Protein AF-A0A963GTB2-F1 (afdb_monomer_lite)

Structure (mmCIF, N/CA/C/O backbone):
data_AF-A0A963GTB2-F1
#
_entry.id   AF-A0A963GTB2-F1
#
loop_
_atom_site.group_PDB
_atom_site.id
_atom_site.type_symbol
_atom_site.label_atom_id
_atom_site.label_alt_id
_atom_site.label_comp_id
_atom_site.label_asym_id
_atom_site.label_entity_id
_atom_site.label_seq_id
_atom_site.pdbx_PDB_ins_code
_atom_site.Cartn_x
_atom_site.Cartn_y
_atom_site.Cartn_z
_atom_site.occupancy
_atom_site.B_iso_or_equiv
_atom_site.auth_seq_id
_atom_site.auth_comp_id
_atom_site.auth_asym_id
_atom_site.auth_atom_id
_atom_site.pdbx_PDB_model_num
ATOM 1 N N . MET A 1 1 ? 3.771 2.242 -9.762 1.00 91.00 1 MET A N 1
ATOM 2 C CA . MET A 1 1 ? 3.695 2.078 -11.228 1.00 91.00 1 MET A CA 1
ATOM 3 C C . MET A 1 1 ? 5.014 2.547 -11.815 1.00 91.00 1 MET A C 1
ATOM 5 O O . MET A 1 1 ? 5.674 3.340 -11.158 1.00 91.00 1 MET A O 1
ATOM 9 N N . ASP A 1 2 ? 5.404 2.096 -13.002 1.00 93.50 2 ASP A N 1
ATOM 10 C CA . ASP A 1 2 ? 6.566 2.670 -13.691 1.00 93.50 2 ASP A CA 1
ATOM 11 C C . ASP A 1 2 ? 6.225 4.048 -14.294 1.00 93.50 2 ASP A C 1
ATOM 13 O O . ASP A 1 2 ? 5.095 4.264 -14.747 1.00 93.50 2 ASP A O 1
ATOM 17 N N . ALA A 1 3 ? 7.193 4.973 -14.293 1.00 93.25 3 ALA A N 1
ATOM 18 C CA . ALA A 1 3 ? 7.069 6.289 -14.933 1.00 93.25 3 ALA A CA 1
ATOM 19 C C . ALA A 1 3 ? 7.073 6.202 -16.474 1.00 93.25 3 ALA A C 1
ATOM 21 O O . ALA A 1 3 ? 6.403 6.988 -17.142 1.00 93.25 3 ALA A O 1
ATOM 22 N N . ASP A 1 4 ? 7.784 5.215 -17.027 1.00 95.69 4 ASP A N 1
ATOM 23 C CA . ASP A 1 4 ? 7.856 4.901 -18.455 1.00 95.69 4 ASP A CA 1
ATOM 24 C C . ASP A 1 4 ? 7.834 3.381 -18.667 1.00 95.69 4 ASP A C 1
ATOM 26 O O . ASP A 1 4 ? 8.477 2.637 -17.922 1.00 95.69 4 ASP A O 1
ATOM 30 N N . TYR A 1 5 ? 7.112 2.936 -19.698 1.00 97.62 5 TYR A N 1
ATOM 31 C CA . TYR A 1 5 ? 6.957 1.523 -20.062 1.00 97.62 5 TYR A CA 1
ATOM 32 C C . TYR A 1 5 ? 7.683 1.144 -21.363 1.00 97.62 5 TYR A C 1
ATOM 34 O O . TYR A 1 5 ? 7.552 0.017 -21.831 1.00 97.62 5 TYR A O 1
ATOM 42 N N . SER A 1 6 ? 8.449 2.052 -21.974 1.00 97.44 6 SER A N 1
ATOM 43 C CA . SER A 1 6 ? 8.992 1.839 -23.321 1.00 97.44 6 SER A CA 1
ATOM 44 C C . SER A 1 6 ? 10.206 0.912 -23.389 1.00 97.44 6 SER A C 1
ATOM 46 O O . SER A 1 6 ? 10.534 0.407 -24.463 1.00 97.44 6 SER A O 1
ATOM 48 N N . VAL A 1 7 ? 10.871 0.683 -22.253 1.00 98.31 7 VAL A N 1
ATOM 49 C CA . VAL A 1 7 ? 12.087 -0.141 -22.154 1.00 98.31 7 VAL A CA 1
ATOM 50 C C . VAL A 1 7 ? 11.821 -1.405 -21.340 1.00 98.31 7 VAL A C 1
ATOM 52 O O . VAL A 1 7 ? 11.965 -2.519 -21.846 1.00 98.31 7 VAL A O 1
ATOM 55 N N . PHE A 1 8 ? 11.400 -1.244 -20.085 1.00 98.00 8 PHE A N 1
ATOM 56 C CA . PHE A 1 8 ? 10.958 -2.344 -19.237 1.00 98.00 8 PHE A CA 1
ATOM 57 C C . PHE A 1 8 ? 9.882 -1.890 -18.248 1.00 98.00 8 PHE A C 1
ATOM 59 O O . PHE A 1 8 ? 9.710 -0.694 -18.022 1.00 98.00 8 PHE A O 1
ATOM 66 N N . SER A 1 9 ? 9.211 -2.858 -17.622 1.00 96.75 9 SER A N 1
ATOM 67 C CA . SER A 1 9 ? 8.299 -2.651 -16.500 1.00 96.75 9 SER A CA 1
ATOM 68 C C . SER A 1 9 ? 8.584 -3.611 -15.345 1.00 96.75 9 SER A C 1
ATOM 70 O O . SER A 1 9 ? 8.863 -4.797 -15.558 1.00 96.75 9 SER A O 1
ATOM 72 N N . ILE A 1 10 ? 8.479 -3.095 -14.118 1.00 94.81 10 ILE A N 1
ATOM 73 C CA . ILE A 1 10 ? 8.465 -3.891 -12.886 1.00 94.81 10 ILE A CA 1
ATOM 74 C C . ILE A 1 10 ? 7.023 -4.185 -12.468 1.00 94.81 10 ILE A C 1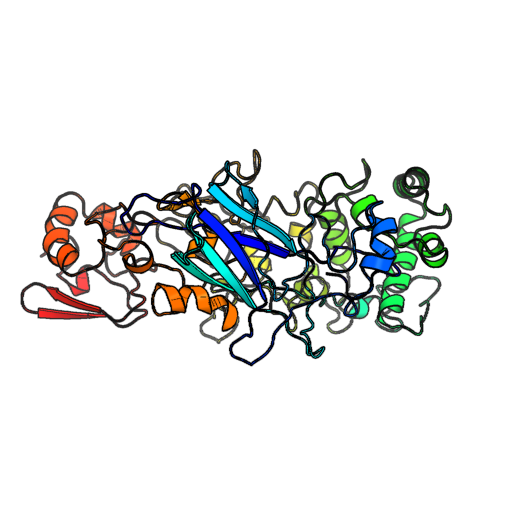
ATOM 76 O O . ILE A 1 10 ? 6.702 -5.328 -12.134 1.00 94.81 10 ILE A O 1
ATOM 80 N N . LEU A 1 11 ? 6.149 -3.174 -12.498 1.00 92.75 11 LEU A N 1
ATOM 81 C CA . LEU A 1 11 ? 4.742 -3.306 -12.124 1.00 92.75 11 LE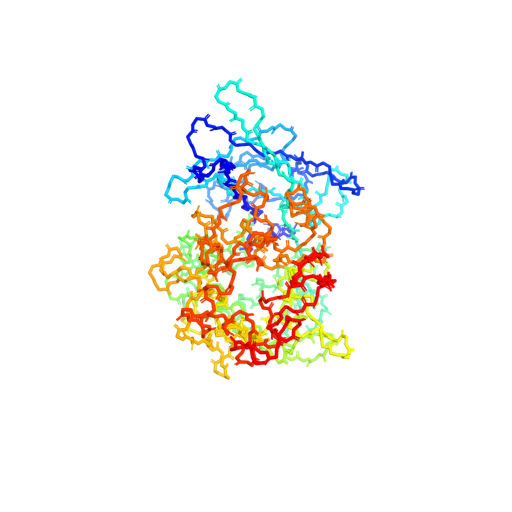U A CA 1
ATOM 82 C C . LEU A 1 11 ? 3.848 -2.391 -12.977 1.00 92.75 11 LEU A C 1
ATOM 84 O O . LEU A 1 11 ? 4.171 -1.214 -13.162 1.00 92.75 11 LEU A O 1
ATOM 88 N N . PRO A 1 12 ? 2.669 -2.876 -13.406 1.00 95.12 12 PRO A N 1
ATOM 89 C CA . PRO A 1 12 ? 1.691 -2.045 -14.097 1.00 95.12 12 PRO A CA 1
ATOM 90 C C . PRO A 1 12 ? 1.096 -0.977 -13.156 1.00 95.12 12 PRO A C 1
ATOM 92 O O . PRO A 1 12 ? 1.248 -1.058 -11.930 1.00 95.12 12 PRO A O 1
ATOM 95 N N . PRO A 1 13 ? 0.348 0.007 -13.685 1.00 95.50 13 PRO A N 1
ATOM 96 C CA . PRO A 1 13 ? -0.559 0.812 -12.876 1.00 95.50 13 PRO A CA 1
ATOM 97 C C . PRO A 1 13 ? -1.607 -0.108 -12.238 1.00 95.50 13 PRO A C 1
ATOM 99 O O . PRO A 1 13 ? -2.383 -0.754 -12.944 1.00 95.50 13 PRO A O 1
ATOM 102 N N . PHE A 1 14 ? -1.591 -0.219 -10.909 1.00 94.81 14 PHE A N 1
ATOM 103 C CA . PHE A 1 14 ? -2.416 -1.189 -10.194 1.00 94.81 14 PHE A CA 1
ATOM 104 C C . PHE A 1 14 ? -2.704 -0.713 -8.770 1.00 94.81 14 PHE A C 1
ATOM 106 O O . PHE A 1 14 ? -1.792 -0.586 -7.954 1.00 94.81 14 PHE A O 1
ATOM 113 N N . ASN A 1 15 ? -3.976 -0.469 -8.470 1.00 94.94 15 ASN A N 1
ATOM 114 C CA . ASN A 1 15 ? -4.459 -0.175 -7.127 1.00 94.94 15 ASN A CA 1
ATOM 115 C C . ASN A 1 15 ? -5.656 -1.062 -6.795 1.00 94.94 15 ASN A C 1
ATOM 117 O O . ASN A 1 15 ? -6.419 -1.415 -7.692 1.00 94.94 15 ASN A O 1
ATOM 121 N N . ASN A 1 16 ? -5.822 -1.406 -5.521 1.00 94.69 16 ASN A N 1
ATOM 122 C CA . ASN A 1 16 ? -6.914 -2.256 -5.066 1.00 94.69 16 ASN A CA 1
ATOM 123 C C . ASN A 1 16 ? -7.752 -1.503 -4.052 1.00 94.69 16 ASN A C 1
ATOM 125 O O . ASN A 1 16 ? -7.226 -0.954 -3.086 1.00 94.69 16 ASN A O 1
ATOM 129 N N . LEU A 1 17 ? -9.062 -1.546 -4.246 1.00 96.44 17 LEU A N 1
ATOM 130 C CA . LEU A 1 17 ? -10.030 -0.955 -3.346 1.00 96.44 17 LEU A CA 1
ATOM 131 C C . LEU A 1 17 ? -10.906 -2.048 -2.743 1.00 96.44 17 LEU A C 1
ATOM 133 O O . LEU A 1 17 ? -11.443 -2.891 -3.462 1.00 96.44 17 LEU A O 1
ATOM 137 N N . ARG A 1 18 ? -11.061 -2.020 -1.420 1.00 96.06 18 ARG A N 1
ATOM 138 C CA . ARG A 1 18 ? -11.861 -2.980 -0.654 1.00 96.06 18 ARG A CA 1
ATOM 139 C C . ARG A 1 18 ? -12.846 -2.230 0.223 1.00 96.06 18 ARG A C 1
ATOM 141 O O . ARG A 1 18 ? -12.489 -1.223 0.826 1.00 96.06 18 ARG A O 1
ATOM 148 N N . ALA A 1 19 ? -14.074 -2.725 0.301 1.00 97.31 19 ALA A N 1
ATOM 149 C CA . ALA A 1 19 ? -15.127 -2.109 1.092 1.00 97.31 19 ALA A CA 1
ATOM 150 C C . ALA A 1 19 ? -15.999 -3.160 1.783 1.00 97.31 19 ALA A C 1
ATOM 152 O O . ALA A 1 19 ? -16.366 -4.176 1.192 1.00 97.31 19 ALA A O 1
ATOM 153 N N . GLN A 1 20 ? -16.379 -2.883 3.027 1.00 97.06 20 GLN A N 1
ATOM 154 C CA . GLN A 1 20 ? -17.408 -3.623 3.753 1.00 97.06 20 GLN A CA 1
ATOM 155 C C . GLN A 1 20 ? -18.469 -2.638 4.240 1.00 97.06 20 GLN A C 1
ATOM 157 O O . GLN A 1 20 ? -18.145 -1.557 4.729 1.00 97.06 20 GLN A O 1
ATOM 162 N N . LEU A 1 21 ? -19.739 -3.016 4.103 1.00 96.94 21 LEU A N 1
ATOM 163 C CA . LEU A 1 21 ? -20.869 -2.285 4.667 1.00 96.94 21 LEU A CA 1
ATOM 164 C C . LEU A 1 21 ? -21.299 -2.975 5.962 1.00 96.94 21 LEU A C 1
ATOM 166 O O . LEU A 1 21 ? -21.422 -4.195 5.979 1.00 96.94 21 LEU A O 1
ATOM 170 N N . ILE A 1 22 ? -21.550 -2.216 7.027 1.00 95.69 22 ILE A N 1
ATOM 171 C CA . ILE A 1 22 ? -21.990 -2.752 8.322 1.00 95.69 22 ILE A CA 1
ATOM 172 C C . ILE A 1 22 ? -23.397 -2.261 8.647 1.00 95.69 22 ILE A C 1
ATOM 174 O O . ILE A 1 22 ? -23.680 -1.064 8.571 1.00 95.69 22 ILE A O 1
ATOM 178 N N . ASP A 1 23 ? -24.266 -3.177 9.078 1.00 95.25 23 ASP A N 1
ATOM 179 C CA . ASP A 1 23 ? -25.542 -2.819 9.688 1.00 95.25 23 ASP A CA 1
ATOM 180 C C . ASP A 1 23 ? -25.344 -2.433 11.157 1.00 95.25 23 ASP A C 1
ATOM 182 O O . ASP A 1 23 ? -25.074 -3.269 12.029 1.00 95.25 23 ASP A O 1
ATOM 186 N N . ARG A 1 24 ? -25.573 -1.150 11.446 1.00 94.94 24 ARG A N 1
ATOM 187 C CA . ARG A 1 24 ? -25.417 -0.587 12.789 1.00 94.94 24 ARG A CA 1
ATOM 188 C C . ARG A 1 24 ? -26.413 -1.120 13.818 1.00 94.94 24 ARG A C 1
ATOM 190 O O . ARG A 1 24 ? -26.219 -0.900 15.014 1.00 94.94 24 ARG A O 1
ATOM 197 N N . ASN A 1 25 ? -27.442 -1.851 13.400 1.00 93.56 25 ASN A N 1
ATOM 198 C CA . ASN A 1 25 ? -28.354 -2.554 14.302 1.00 93.56 25 ASN A CA 1
ATOM 199 C C . ASN A 1 25 ? -27.768 -3.855 14.873 1.00 93.56 25 ASN A C 1
ATOM 201 O O . ASN A 1 25 ? -28.410 -4.481 15.714 1.00 93.56 25 ASN A O 1
ATOM 205 N N . GLY A 1 26 ? -26.557 -4.248 14.460 1.00 86.12 26 GLY A N 1
ATOM 206 C CA . GLY A 1 26 ? -25.866 -5.429 14.982 1.00 86.12 26 GLY A CA 1
ATOM 207 C C . GLY A 1 26 ? -26.059 -6.696 14.148 1.00 86.12 26 GLY A C 1
ATOM 208 O O . GLY A 1 26 ? -25.773 -7.780 14.642 1.00 86.12 26 GLY A O 1
ATOM 209 N N . ASN A 1 27 ? -26.507 -6.572 12.894 1.00 88.50 27 ASN A N 1
ATOM 210 C CA . ASN A 1 27 ? -26.640 -7.710 11.975 1.00 88.50 27 ASN A CA 1
ATOM 211 C C . ASN A 1 27 ? -25.333 -8.048 11.227 1.00 88.50 27 ASN A C 1
ATOM 213 O O . ASN A 1 27 ? -25.314 -8.981 10.431 1.00 88.50 27 ASN A O 1
ATOM 217 N N . GLY A 1 28 ? -24.241 -7.323 11.500 1.00 92.06 28 GLY A N 1
ATOM 218 C CA . GLY A 1 28 ? -22.917 -7.587 10.933 1.00 92.06 28 GLY A CA 1
ATOM 219 C C . GLY A 1 28 ? -22.712 -6.985 9.541 1.00 92.06 28 GLY A C 1
ATOM 220 O O . GLY A 1 28 ? -23.290 -5.946 9.210 1.00 92.06 28 GLY A O 1
ATOM 221 N N . VAL A 1 29 ? -21.840 -7.621 8.754 1.00 94.88 29 VAL A N 1
ATOM 222 C CA . VAL A 1 29 ? -21.507 -7.211 7.382 1.00 94.88 29 VAL A CA 1
ATOM 223 C C . VAL A 1 29 ? -22.688 -7.460 6.440 1.00 94.88 29 VAL A C 1
ATOM 225 O O . VAL A 1 29 ? -23.276 -8.538 6.430 1.00 94.88 29 VAL A O 1
ATOM 228 N N . VAL A 1 30 ? -23.011 -6.462 5.618 1.00 95.31 30 VAL A N 1
ATOM 229 C CA . VAL A 1 30 ? -24.079 -6.496 4.614 1.00 95.31 30 VAL A CA 1
ATOM 230 C C . VAL A 1 30 ? -23.469 -6.669 3.224 1.00 95.31 30 VAL A C 1
ATOM 232 O O . VAL A 1 30 ? -22.769 -5.784 2.733 1.00 95.31 30 VAL A O 1
ATOM 235 N N . SER A 1 31 ? -23.771 -7.795 2.577 1.00 94.62 31 SER A N 1
ATOM 236 C CA . SER A 1 31 ? -23.342 -8.110 1.204 1.00 94.62 31 SER A CA 1
ATOM 237 C C . SER A 1 31 ? -24.496 -8.347 0.225 1.00 94.62 31 SER A C 1
ATOM 239 O O . SER A 1 31 ? -24.279 -8.316 -0.983 1.00 94.62 31 SER A O 1
ATOM 241 N N . ASP A 1 32 ? -25.717 -8.548 0.725 1.00 93.50 32 ASP A N 1
ATOM 242 C CA . ASP A 1 32 ? -26.894 -8.865 -0.086 1.00 93.50 32 ASP A CA 1
ATOM 243 C C . ASP A 1 32 ? -27.830 -7.664 -0.247 1.00 93.50 32 ASP A C 1
ATOM 245 O O . ASP A 1 32 ? -28.023 -6.868 0.672 1.00 93.50 32 ASP A O 1
ATOM 249 N N . GLY A 1 33 ? -28.464 -7.554 -1.419 1.00 94.69 33 GLY A N 1
ATOM 250 C CA . GLY A 1 33 ? -29.471 -6.519 -1.691 1.00 94.69 33 GLY A CA 1
ATOM 251 C C . GLY A 1 33 ? -28.920 -5.090 -1.766 1.00 94.69 33 GLY A C 1
ATOM 252 O O . GLY A 1 33 ? -29.706 -4.140 -1.769 1.00 94.69 33 GLY A O 1
ATOM 253 N N . VAL A 1 34 ? -27.595 -4.943 -1.839 1.00 97.62 34 VAL A N 1
ATOM 254 C CA . VAL A 1 34 ? -26.893 -3.662 -1.935 1.00 97.62 34 VAL A CA 1
ATOM 255 C C . VAL A 1 34 ? -25.966 -3.628 -3.145 1.00 97.62 34 VAL A C 1
ATOM 257 O O . VAL A 1 34 ? -25.505 -4.660 -3.629 1.00 97.62 34 VAL A O 1
ATOM 260 N N . THR A 1 35 ? -25.690 -2.428 -3.642 1.00 98.25 35 THR A N 1
ATOM 261 C CA . THR A 1 35 ? -24.667 -2.172 -4.664 1.00 98.25 35 THR A CA 1
ATOM 262 C C . THR A 1 35 ? -23.651 -1.194 -4.104 1.00 98.25 35 THR A C 1
ATOM 264 O O . THR A 1 35 ? -24.036 -0.141 -3.598 1.00 98.25 35 THR A O 1
ATOM 267 N N . VAL A 1 36 ? -22.365 -1.524 -4.205 1.00 98.62 36 VAL A N 1
ATOM 268 C CA . VAL A 1 36 ? -21.276 -0.626 -3.808 1.00 98.62 36 VAL A CA 1
ATOM 269 C C . VAL A 1 36 ? -20.576 -0.113 -5.055 1.00 98.62 36 VAL A C 1
ATOM 271 O O . VAL A 1 36 ? -20.240 -0.888 -5.949 1.00 98.62 36 VAL A O 1
ATOM 274 N N . THR A 1 37 ? -20.377 1.198 -5.120 1.00 98.69 37 THR A N 1
ATOM 275 C CA . THR A 1 37 ? -19.708 1.874 -6.231 1.00 98.69 37 THR A CA 1
ATOM 276 C C . THR A 1 37 ? -18.535 2.710 -5.747 1.00 98.69 37 THR A C 1
ATOM 278 O O . THR A 1 37 ? -18.551 3.164 -4.604 1.00 98.69 37 THR A O 1
ATOM 281 N N . PHE A 1 38 ? -17.581 2.995 -6.631 1.00 98.75 38 PHE A N 1
ATOM 282 C CA . PHE A 1 38 ? -16.557 4.017 -6.412 1.00 98.75 38 PHE A CA 1
ATOM 283 C C . PHE A 1 38 ? -16.491 5.022 -7.571 1.00 98.75 38 PHE A C 1
ATOM 285 O O . PHE A 1 38 ? -16.793 4.674 -8.712 1.00 98.75 38 PHE A O 1
ATOM 292 N N . GLU A 1 39 ? -16.099 6.259 -7.276 1.00 98.62 39 GLU A N 1
ATOM 293 C CA . GLU A 1 39 ? -15.898 7.348 -8.245 1.00 98.62 39 GLU A CA 1
ATOM 294 C C . GLU A 1 39 ? -14.801 8.309 -7.760 1.00 98.62 39 GLU A C 1
ATOM 296 O O . GLU A 1 39 ? -14.551 8.403 -6.553 1.00 98.62 39 GLU A O 1
ATOM 301 N N . ALA A 1 40 ? -14.145 9.035 -8.672 1.00 98.38 40 ALA A N 1
ATOM 302 C CA . ALA A 1 40 ? -13.214 10.097 -8.285 1.00 98.38 40 ALA A CA 1
ATOM 303 C C . ALA A 1 40 ? -13.905 11.164 -7.440 1.00 98.38 40 ALA A C 1
ATOM 305 O O . ALA A 1 40 ? -15.030 11.584 -7.716 1.00 98.38 40 ALA A O 1
ATOM 306 N N . MET A 1 41 ? -13.175 11.662 -6.448 1.00 97.75 41 MET A N 1
ATOM 307 C CA . MET A 1 41 ? -13.621 12.731 -5.576 1.00 97.75 41 MET A CA 1
ATOM 308 C C . MET A 1 41 ? -12.550 13.815 -5.485 1.00 97.75 41 MET A C 1
ATOM 310 O O . MET A 1 41 ? -11.356 13.528 -5.461 1.00 97.75 41 MET A O 1
ATOM 314 N N . THR A 1 42 ? -12.985 15.072 -5.412 1.00 97.88 42 THR A N 1
ATOM 315 C CA . THR A 1 42 ? -12.093 16.183 -5.079 1.00 97.88 42 THR A CA 1
ATOM 316 C C . THR A 1 42 ? -11.655 16.078 -3.622 1.00 97.88 42 THR A C 1
ATOM 318 O O . THR A 1 42 ? -12.495 15.986 -2.723 1.00 97.88 42 THR A O 1
ATOM 321 N N . ASP A 1 43 ? -10.349 16.095 -3.388 1.00 96.38 43 ASP A N 1
ATOM 322 C CA . ASP A 1 43 ? -9.784 16.100 -2.047 1.00 96.38 43 ASP A CA 1
ATOM 323 C C . ASP A 1 43 ? -9.920 17.481 -1.359 1.00 96.38 43 ASP A C 1
ATOM 325 O O . ASP A 1 43 ? -10.334 18.459 -1.992 1.00 96.38 43 ASP A O 1
ATOM 329 N N . PRO A 1 44 ? -9.634 17.596 -0.047 1.00 95.44 44 PRO A N 1
ATOM 330 C CA . PRO A 1 44 ? -9.729 18.862 0.682 1.00 95.44 44 PRO A CA 1
ATOM 331 C C . PRO A 1 44 ? -8.861 20.001 0.123 1.00 95.44 44 PRO A C 1
ATOM 333 O O . PRO A 1 44 ? -9.188 21.164 0.366 1.00 95.44 44 PRO A O 1
ATOM 336 N N . ASP A 1 45 ? -7.803 19.684 -0.629 1.00 94.94 45 ASP A N 1
ATOM 337 C CA . ASP A 1 45 ? -6.908 20.656 -1.264 1.00 94.94 45 ASP A CA 1
ATOM 338 C C . ASP A 1 45 ? -7.382 21.061 -2.674 1.00 94.94 45 ASP A C 1
ATOM 340 O O . ASP A 1 45 ? -6.820 21.966 -3.296 1.00 94.94 45 ASP A O 1
ATOM 344 N N . GLY A 1 46 ? -8.463 20.451 -3.170 1.00 96.38 46 GLY A N 1
ATOM 345 C CA . GLY A 1 46 ? -9.070 20.764 -4.460 1.00 96.38 46 GLY A CA 1
ATOM 346 C C . GLY A 1 46 ? -8.559 19.911 -5.624 1.00 96.38 46 GLY A C 1
ATOM 347 O O . GLY A 1 46 ? -8.949 20.171 -6.764 1.00 96.38 46 GLY A O 1
ATOM 348 N N . SER A 1 47 ? -7.720 18.903 -5.369 1.00 97.62 47 SER A N 1
ATOM 349 C CA . SER A 1 47 ? -7.198 18.000 -6.396 1.00 97.62 47 SER A CA 1
ATOM 350 C C . SER A 1 47 ? -8.194 16.876 -6.694 1.00 97.62 47 SER A C 1
ATOM 352 O O . SER A 1 47 ? -8.856 16.350 -5.802 1.00 97.62 47 SER A O 1
ATOM 354 N N . ILE A 1 48 ? -8.322 16.500 -7.966 1.00 98.19 48 ILE A N 1
ATOM 355 C CA . ILE A 1 48 ? -9.151 15.377 -8.425 1.00 98.19 48 ILE A CA 1
ATOM 356 C C . ILE A 1 48 ? -8.417 14.626 -9.530 1.00 98.19 48 ILE A C 1
ATOM 358 O O . ILE A 1 48 ? -7.791 15.234 -10.398 1.00 98.19 48 ILE A O 1
ATOM 362 N N . ASN A 1 49 ? -8.497 13.300 -9.501 1.00 97.69 49 ASN A N 1
ATOM 363 C CA . ASN A 1 49 ? -7.828 12.435 -10.461 1.00 97.69 49 ASN A CA 1
ATOM 364 C C . ASN A 1 49 ? -8.835 11.463 -11.069 1.00 97.69 49 ASN A C 1
ATOM 366 O O . ASN A 1 49 ? -9.077 10.393 -10.512 1.00 97.69 49 ASN A O 1
ATOM 370 N N . SER A 1 50 ? -9.455 11.881 -12.174 1.00 97.75 50 SER A N 1
ATOM 371 C CA . SER A 1 50 ? -10.584 11.179 -12.781 1.00 97.75 50 SER A CA 1
ATOM 372 C C . SER A 1 50 ? -10.260 10.365 -14.032 1.00 97.75 50 SER A C 1
ATOM 374 O O . SER A 1 50 ? -11.106 9.645 -14.561 1.00 97.75 50 SER A O 1
ATOM 376 N N . PHE A 1 51 ? -9.032 10.467 -14.533 1.00 97.19 51 PHE A N 1
ATOM 377 C CA . PHE A 1 51 ? -8.571 9.703 -15.686 1.00 97.19 51 PHE A CA 1
ATOM 378 C C . PHE A 1 51 ? -7.063 9.490 -15.633 1.00 97.19 51 PHE A C 1
ATOM 380 O O . PHE A 1 51 ? -6.329 10.268 -15.036 1.00 97.19 51 PHE A O 1
ATOM 387 N N . SER A 1 52 ? -6.585 8.467 -16.336 1.00 97.00 52 SER A N 1
ATOM 388 C CA . SER A 1 52 ? -5.146 8.176 -16.438 1.00 97.00 52 SER A CA 1
ATOM 389 C C . SER A 1 52 ? -4.626 8.160 -17.876 1.00 97.00 52 SER A C 1
ATOM 391 O O . SER A 1 52 ? -3.419 8.194 -18.108 1.00 97.00 52 SER A O 1
ATOM 393 N N . VAL A 1 53 ? -5.528 8.180 -18.862 1.00 96.69 53 VAL A N 1
ATOM 394 C CA . VAL A 1 53 ? -5.174 8.274 -20.285 1.00 96.69 53 VAL A CA 1
ATOM 395 C C . VAL A 1 53 ? -4.421 9.578 -20.552 1.00 96.69 53 VAL A C 1
ATOM 397 O O . VAL A 1 53 ? -4.860 10.648 -20.141 1.00 96.69 53 VAL A O 1
ATOM 400 N N . GLY A 1 54 ? -3.283 9.487 -21.242 1.00 95.44 54 GLY A N 1
ATOM 401 C CA . GLY A 1 54 ? -2.421 10.636 -21.537 1.00 95.44 54 GLY A CA 1
ATOM 402 C C . GLY A 1 54 ? -1.497 11.059 -20.389 1.00 95.44 54 GLY A C 1
ATOM 403 O O . GLY A 1 54 ? -0.664 11.934 -20.599 1.00 95.44 54 GLY A O 1
ATOM 404 N N . LYS A 1 55 ? -1.602 10.431 -19.207 1.00 96.88 55 LYS A N 1
ATOM 405 C CA . LYS A 1 55 ? -0.696 10.642 -18.061 1.00 96.88 55 LYS A CA 1
ATOM 406 C C . LYS A 1 55 ? 0.412 9.576 -17.975 1.00 96.88 55 LYS A C 1
ATOM 408 O O . LYS A 1 55 ? 1.299 9.675 -17.138 1.00 96.88 55 LYS A O 1
ATOM 413 N N . THR A 1 56 ? 0.346 8.542 -18.816 1.00 96.44 56 THR A N 1
ATOM 414 C CA . THR A 1 56 ? 1.306 7.430 -18.910 1.00 96.44 56 THR A CA 1
ATOM 415 C C . THR A 1 56 ? 1.226 6.777 -20.296 1.00 96.44 56 THR A C 1
ATOM 417 O O . THR A 1 56 ? 0.193 6.886 -20.961 1.00 96.44 56 THR A O 1
ATOM 420 N N . ASN A 1 57 ? 2.285 6.076 -20.715 1.00 96.88 57 ASN A N 1
ATOM 421 C CA . ASN A 1 57 ? 2.343 5.276 -21.945 1.00 96.88 57 ASN A CA 1
ATOM 422 C C . ASN A 1 57 ? 2.064 3.773 -21.728 1.00 96.88 57 ASN A C 1
ATOM 424 O O . ASN A 1 57 ? 2.268 2.977 -22.638 1.00 96.88 57 ASN A O 1
ATOM 428 N N . PHE A 1 58 ? 1.567 3.359 -20.555 1.00 97.56 58 PHE A N 1
ATOM 429 C CA . PHE A 1 58 ? 1.289 1.947 -20.243 1.00 97.56 58 PHE A CA 1
ATOM 430 C C . PHE A 1 58 ? 0.501 1.204 -21.338 1.00 97.56 58 PHE A C 1
ATOM 432 O O . PHE A 1 58 ? 0.882 0.106 -21.742 1.00 97.56 58 PHE A O 1
ATOM 439 N N . TRP A 1 59 ? -0.583 1.800 -21.848 1.00 97.69 59 TRP A N 1
ATOM 440 C CA . TRP A 1 59 ? -1.445 1.152 -22.848 1.00 97.69 59 TRP A CA 1
ATOM 441 C C . TRP A 1 59 ? -0.782 0.968 -24.217 1.00 97.69 59 TRP A C 1
ATOM 443 O O . TRP A 1 59 ? -1.252 0.135 -24.990 1.00 97.69 59 TRP A O 1
ATOM 453 N N . ASP A 1 60 ? 0.310 1.680 -24.504 1.00 97.25 60 ASP A N 1
ATOM 454 C CA . ASP A 1 60 ? 1.080 1.485 -25.735 1.00 97.25 60 ASP A CA 1
ATOM 455 C C . ASP A 1 60 ? 1.927 0.200 -25.671 1.00 97.25 60 ASP A C 1
ATOM 457 O O . ASP A 1 60 ? 2.187 -0.417 -26.703 1.00 97.25 60 ASP A O 1
ATOM 461 N N . TYR A 1 61 ? 2.305 -0.237 -24.461 1.00 97.50 61 TYR A N 1
ATOM 462 C CA . TYR A 1 61 ? 3.246 -1.343 -24.223 1.00 97.50 61 TYR A CA 1
ATOM 463 C C . TYR A 1 61 ? 2.634 -2.556 -23.510 1.00 97.50 61 TYR A C 1
ATOM 465 O O . TYR A 1 61 ? 3.246 -3.619 -23.456 1.00 97.50 61 TYR A O 1
ATOM 473 N N . VAL A 1 62 ? 1.407 -2.454 -22.992 1.00 97.12 62 VAL A N 1
ATOM 474 C CA . VAL A 1 62 ? 0.728 -3.531 -22.243 1.00 97.12 62 VAL A CA 1
ATOM 475 C C . VAL A 1 62 ? 0.695 -4.879 -22.985 1.00 97.12 62 VAL A C 1
ATOM 477 O O . VAL A 1 62 ? 0.782 -5.937 -22.355 1.00 97.12 62 VAL A O 1
ATOM 480 N N . ALA A 1 63 ? 0.631 -4.854 -24.320 1.00 96.88 63 ALA A N 1
ATOM 481 C CA . ALA A 1 63 ? 0.652 -6.055 -25.149 1.00 96.88 63 ALA A CA 1
ATOM 482 C C . ALA A 1 63 ? 1.991 -6.809 -25.075 1.00 96.88 63 ALA A C 1
ATOM 484 O O . ALA A 1 63 ? 1.982 -8.040 -25.076 1.00 96.88 63 ALA A O 1
ATOM 485 N N . ASP A 1 64 ? 3.116 -6.100 -24.943 1.00 95.56 64 ASP A N 1
ATOM 486 C CA . ASP A 1 64 ? 4.448 -6.708 -24.829 1.00 95.56 64 ASP A CA 1
ATOM 487 C C . ASP A 1 64 ? 4.618 -7.470 -23.511 1.00 95.56 64 ASP A C 1
ATOM 489 O O . ASP A 1 64 ? 5.302 -8.496 -23.464 1.00 95.56 64 ASP A O 1
ATOM 493 N N . PHE A 1 65 ? 3.975 -6.977 -22.450 1.00 95.12 65 PHE A N 1
ATOM 494 C CA . PHE A 1 65 ? 4.093 -7.510 -21.095 1.00 95.12 65 PHE A CA 1
ATOM 495 C C . PHE A 1 65 ? 3.109 -8.641 -20.807 1.00 95.12 65 PHE A C 1
ATOM 497 O O . PHE A 1 65 ? 3.475 -9.642 -20.195 1.00 95.12 65 PHE A O 1
ATOM 504 N N . PHE A 1 66 ? 1.854 -8.477 -21.228 1.00 95.00 66 PHE A N 1
ATOM 505 C CA . PHE A 1 66 ? 0.749 -9.330 -20.785 1.00 95.00 66 PHE A CA 1
ATOM 506 C C . PHE A 1 66 ? -0.000 -10.004 -21.940 1.00 95.00 66 PHE A C 1
ATOM 508 O O . PHE A 1 66 ? -0.926 -10.774 -21.696 1.00 95.00 66 PHE A O 1
ATOM 515 N N . GLY A 1 67 ? 0.365 -9.729 -23.199 1.00 94.50 67 GLY A N 1
ATOM 516 C CA . GLY A 1 67 ? -0.294 -10.315 -24.373 1.00 94.50 67 GLY A CA 1
ATOM 517 C C . GLY A 1 67 ? -1.759 -9.894 -24.544 1.00 94.50 67 GLY A C 1
ATOM 518 O O . GLY A 1 67 ? -2.504 -10.547 -25.275 1.00 94.50 67 GLY A O 1
ATOM 519 N N . VAL A 1 68 ? -2.179 -8.824 -23.865 1.00 95.75 68 VAL A N 1
ATOM 520 C CA . VAL A 1 68 ? -3.541 -8.277 -23.892 1.00 95.75 68 VAL A CA 1
ATOM 521 C C . VAL A 1 68 ? -3.535 -6.828 -24.366 1.00 95.75 68 VAL A C 1
ATOM 523 O O . VAL A 1 68 ? -2.507 -6.157 -24.355 1.00 95.75 68 VAL A O 1
ATOM 526 N N . THR A 1 69 ? -4.696 -6.331 -24.786 1.00 96.19 69 THR A N 1
ATOM 527 C CA . THR A 1 69 ? -4.857 -4.953 -25.275 1.00 96.19 69 THR A CA 1
ATOM 528 C C . THR A 1 69 ? -6.115 -4.329 -24.663 1.00 96.19 69 THR A C 1
ATOM 530 O O . THR A 1 69 ? -7.109 -4.140 -25.371 1.00 96.19 69 THR A O 1
ATOM 533 N N . PRO A 1 70 ? -6.132 -4.082 -23.337 1.00 96.12 70 PRO A N 1
ATOM 534 C CA . PRO A 1 70 ? -7.263 -3.425 -22.693 1.00 96.12 70 PRO A CA 1
ATOM 535 C C . PRO A 1 70 ? -7.500 -2.033 -23.305 1.00 96.12 70 PRO A C 1
ATOM 537 O O . PRO A 1 70 ? -6.542 -1.379 -23.736 1.00 96.12 70 PRO A O 1
ATOM 540 N N . PRO A 1 71 ? -8.755 -1.551 -23.351 1.00 96.38 71 PRO A N 1
ATOM 541 C CA . PRO A 1 71 ? -9.046 -0.179 -23.746 1.00 96.38 71 PRO A CA 1
ATOM 542 C C . PRO A 1 71 ? -8.249 0.837 -22.919 1.00 96.38 71 PRO A C 1
ATOM 544 O O . PRO A 1 71 ? -8.023 0.647 -21.725 1.00 96.38 71 PRO A O 1
ATOM 547 N N . ALA A 1 72 ? -7.884 1.967 -23.528 1.00 95.94 72 ALA A N 1
ATOM 548 C CA . ALA A 1 72 ? -7.227 3.049 -22.803 1.00 95.94 72 ALA A CA 1
ATOM 549 C C . ALA A 1 72 ? -8.069 3.488 -21.587 1.00 95.94 72 ALA A C 1
ATOM 551 O O . ALA A 1 72 ? -9.280 3.729 -21.691 1.00 95.94 72 ALA A O 1
ATOM 552 N N . GLY A 1 73 ? -7.411 3.585 -20.432 1.00 95.31 73 GLY A N 1
ATOM 553 C CA . GLY A 1 73 ? -8.030 3.895 -19.144 1.00 95.31 73 GLY A CA 1
ATOM 554 C C . GLY A 1 73 ? -8.505 2.674 -18.356 1.00 95.31 73 GLY A C 1
ATOM 555 O O . GLY A 1 73 ? -8.881 2.851 -17.203 1.00 95.31 73 GLY A O 1
ATOM 556 N N . GLU A 1 74 ? -8.472 1.469 -18.933 1.00 97.38 74 GLU A N 1
ATOM 557 C CA . GLU A 1 74 ? -8.822 0.206 -18.273 1.00 97.38 74 GLU A CA 1
ATOM 558 C C . GLU A 1 74 ? -7.566 -0.533 -17.791 1.00 97.38 74 GLU A C 1
ATOM 560 O O . GLU A 1 74 ? -6.554 -0.595 -18.496 1.00 97.38 74 GLU A O 1
ATOM 565 N N . GLY A 1 75 ? -7.615 -1.048 -16.564 1.00 96.12 75 GLY A N 1
ATOM 566 C CA . GLY A 1 75 ? -6.551 -1.829 -15.947 1.00 96.12 75 GLY A CA 1
ATOM 567 C C . GLY A 1 75 ? -6.666 -3.317 -16.267 1.00 96.12 75 GLY A C 1
ATOM 568 O O . GLY A 1 75 ? -7.641 -3.783 -16.853 1.00 96.12 75 GLY A O 1
ATOM 569 N N . LEU A 1 76 ? -5.671 -4.100 -15.846 1.00 95.06 76 LEU A N 1
ATOM 570 C CA . LEU A 1 76 ? -5.583 -5.531 -16.180 1.00 95.06 76 LEU A CA 1
ATOM 571 C C . LEU A 1 76 ? -6.709 -6.391 -15.579 1.00 95.06 76 LEU A C 1
ATOM 573 O O . LEU A 1 76 ? -6.957 -7.491 -16.064 1.00 95.06 76 LEU A O 1
ATOM 577 N N . ALA A 1 77 ? -7.388 -5.895 -14.543 1.00 95.38 77 ALA A N 1
ATOM 578 C CA . ALA A 1 77 ? -8.533 -6.548 -13.907 1.00 95.38 77 ALA A CA 1
ATOM 579 C C . ALA A 1 77 ? -9.895 -5.991 -14.381 1.00 95.38 77 ALA A C 1
ATOM 581 O O . ALA A 1 77 ? -10.931 -6.333 -13.815 1.00 95.38 77 ALA A O 1
ATOM 582 N N . GLY A 1 78 ? -9.911 -5.156 -15.429 1.00 95.62 78 GLY A N 1
ATOM 583 C CA . GLY A 1 78 ? -11.128 -4.674 -16.097 1.00 95.62 78 GLY A CA 1
ATOM 584 C C . GLY A 1 78 ? -11.769 -3.425 -15.483 1.00 95.62 78 GLY A C 1
ATOM 585 O O . GLY A 1 78 ? -12.688 -2.861 -16.074 1.00 95.62 78 GLY A O 1
ATOM 586 N N . PHE A 1 79 ? -11.285 -2.954 -14.331 1.00 97.75 79 PHE A N 1
ATOM 587 C CA . PHE A 1 79 ? -11.689 -1.659 -13.785 1.00 97.75 79 PHE A CA 1
ATOM 588 C C . PHE A 1 79 ? -11.017 -0.514 -14.534 1.00 97.75 79 PHE A C 1
ATOM 590 O O . PHE A 1 79 ? -9.857 -0.606 -14.941 1.00 97.75 79 PHE A O 1
ATOM 597 N N . ARG A 1 80 ? -11.740 0.592 -14.699 1.00 97.06 80 ARG A N 1
ATOM 598 C CA . ARG A 1 80 ? -11.186 1.824 -15.263 1.00 97.06 80 ARG A CA 1
ATOM 599 C C . ARG A 1 80 ? -10.542 2.651 -14.154 1.00 97.06 80 ARG A C 1
ATOM 601 O O . ARG A 1 80 ? -10.778 2.391 -12.973 1.00 97.06 80 ARG A O 1
ATOM 608 N N . SER A 1 81 ? -9.730 3.648 -14.521 1.00 94.38 81 SER A N 1
ATOM 609 C CA . SER A 1 81 ? -9.264 4.676 -13.569 1.00 94.38 81 SER A CA 1
ATOM 610 C C . SER A 1 81 ? -10.460 5.264 -12.807 1.00 94.38 81 SER A C 1
ATOM 612 O O . SER A 1 81 ? -11.601 5.052 -13.214 1.00 94.38 81 SER A O 1
ATOM 614 N N . ALA A 1 82 ? -10.242 5.948 -11.686 1.00 90.06 82 ALA A N 1
ATOM 615 C CA . ALA A 1 82 ? -11.336 6.436 -10.847 1.00 90.06 82 ALA A CA 1
ATOM 616 C C . ALA A 1 82 ? -12.166 7.504 -11.585 1.00 90.06 82 ALA A C 1
ATOM 618 O O . ALA A 1 82 ? -11.955 8.680 -11.398 1.00 90.06 82 ALA A O 1
ATOM 619 N N . GLU A 1 83 ? -13.085 7.130 -12.471 1.00 95.75 83 GLU A N 1
ATOM 620 C CA . GLU A 1 83 ? -13.875 8.066 -13.274 1.00 95.75 83 GLU A CA 1
ATOM 621 C C . GLU A 1 83 ? -14.858 8.865 -12.403 1.00 95.75 83 GLU A C 1
ATOM 623 O O . GLU A 1 83 ? -15.206 8.466 -11.294 1.00 95.75 83 GLU A O 1
ATOM 628 N N . THR A 1 84 ? -15.358 9.991 -12.918 1.00 96.25 84 THR A N 1
ATOM 629 C CA . THR A 1 84 ? -16.458 10.743 -12.276 1.00 96.25 84 THR A CA 1
ATOM 630 C C . THR A 1 84 ? -17.815 10.053 -12.409 1.00 96.25 84 THR A C 1
ATOM 632 O O . THR A 1 84 ? -18.798 10.504 -11.832 1.00 96.25 84 THR A O 1
ATOM 635 N N . THR A 1 85 ? -17.897 8.991 -13.214 1.00 96.88 85 THR A N 1
ATOM 636 C CA . THR A 1 85 ? -19.071 8.123 -13.278 1.00 96.88 85 THR A CA 1
ATOM 637 C C . THR A 1 85 ? -18.844 6.932 -12.345 1.00 96.88 85 THR A C 1
ATOM 639 O O . THR A 1 85 ? -17.835 6.244 -12.514 1.00 96.88 85 THR A O 1
ATOM 642 N N . PRO A 1 86 ? -19.765 6.648 -11.405 1.00 97.88 86 PRO A N 1
ATOM 643 C CA . PRO A 1 86 ? -19.623 5.527 -10.484 1.00 97.88 86 PRO A CA 1
ATOM 644 C C . PRO A 1 86 ? -19.420 4.182 -11.187 1.00 97.88 86 PRO A C 1
ATOM 646 O O . PRO A 1 86 ? -20.219 3.781 -12.036 1.00 97.88 86 PRO A O 1
ATOM 649 N N . GLN A 1 87 ? -18.384 3.456 -10.773 1.00 98.12 87 GLN A N 1
ATOM 650 C CA . GLN A 1 87 ? -18.115 2.078 -11.175 1.00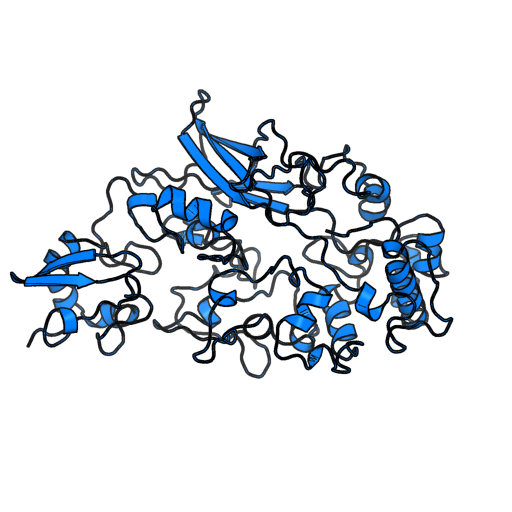 98.12 87 GLN A CA 1
ATOM 651 C C . GLN A 1 87 ? -18.574 1.119 -10.079 1.00 98.12 87 GLN A C 1
ATOM 653 O O . GLN A 1 87 ? -18.249 1.308 -8.908 1.00 98.12 87 GLN A O 1
ATOM 658 N N . VAL A 1 88 ? -19.328 0.082 -10.450 1.00 98.25 88 VAL A N 1
ATOM 659 C CA . VAL A 1 88 ? -19.807 -0.947 -9.515 1.00 98.25 88 VAL A CA 1
ATOM 660 C C . VAL A 1 88 ? -18.656 -1.874 -9.131 1.00 98.25 88 VAL A C 1
ATOM 662 O O . VAL A 1 88 ? -18.004 -2.439 -10.003 1.00 98.25 88 VAL A O 1
ATOM 665 N N . MET A 1 89 ? -18.428 -2.045 -7.830 1.00 98.50 89 MET A N 1
ATOM 666 C CA . MET A 1 89 ? -17.452 -2.988 -7.283 1.00 98.50 89 MET A CA 1
ATOM 667 C C . MET A 1 89 ? -17.990 -4.425 -7.341 1.00 98.50 89 MET A C 1
ATOM 669 O O . MET A 1 89 ? -19.192 -4.660 -7.207 1.00 98.50 89 MET A O 1
ATOM 673 N N . ASN A 1 90 ? -17.096 -5.402 -7.484 1.00 98.12 90 ASN A N 1
ATOM 674 C CA . ASN A 1 90 ? -17.456 -6.819 -7.485 1.00 98.12 90 ASN A CA 1
ATOM 675 C C . ASN A 1 90 ? -17.628 -7.332 -6.052 1.00 98.12 90 ASN A C 1
ATOM 677 O O . ASN A 1 90 ? -16.855 -6.964 -5.177 1.00 98.12 90 ASN A O 1
ATOM 681 N N . LEU A 1 91 ? -18.594 -8.216 -5.799 1.00 97.25 91 LEU A N 1
ATOM 682 C CA . LEU A 1 91 ? -18.706 -8.893 -4.504 1.00 97.25 91 LEU A CA 1
ATOM 683 C C . LEU A 1 91 ? -17.769 -10.108 -4.459 1.00 97.25 91 LEU A C 1
ATOM 685 O O . LEU A 1 91 ? -17.972 -11.074 -5.196 1.00 97.25 91 LEU A O 1
ATOM 689 N N . ASP A 1 92 ? -16.804 -10.098 -3.543 1.00 95.06 92 ASP A N 1
ATOM 690 C CA . ASP A 1 92 ? -16.122 -11.307 -3.087 1.00 95.06 92 ASP A CA 1
ATOM 691 C C . ASP A 1 92 ? -16.926 -11.909 -1.928 1.00 95.06 92 ASP A C 1
ATOM 693 O O . ASP A 1 92 ? -16.806 -11.512 -0.766 1.00 95.06 92 ASP A O 1
ATOM 697 N N . ALA A 1 93 ? -17.785 -12.873 -2.260 1.00 91.81 93 ALA A N 1
ATOM 698 C CA . ALA A 1 93 ? -18.662 -13.522 -1.291 1.00 91.81 93 ALA A CA 1
ATOM 699 C C . ALA A 1 93 ? -17.893 -14.350 -0.246 1.00 91.81 93 ALA A C 1
ATOM 701 O O . ALA A 1 93 ? -18.366 -14.488 0.879 1.00 91.81 93 ALA A O 1
ATOM 702 N N . ALA A 1 94 ? -16.716 -14.886 -0.589 1.00 87.56 94 ALA A N 1
ATOM 703 C CA . ALA A 1 94 ? -15.904 -15.658 0.351 1.00 87.56 94 ALA A CA 1
ATOM 704 C C . ALA A 1 94 ? -15.233 -14.735 1.377 1.00 87.56 94 ALA A C 1
ATOM 706 O O . ALA A 1 94 ? -15.194 -15.034 2.573 1.00 87.56 94 ALA A O 1
ATOM 707 N N . ALA A 1 95 ? -14.749 -13.578 0.921 1.00 85.62 95 ALA A N 1
ATOM 708 C CA . ALA A 1 95 ? -14.188 -12.559 1.794 1.00 85.62 95 ALA A CA 1
ATOM 709 C C . ALA A 1 95 ? -15.255 -11.679 2.469 1.00 85.62 95 ALA A C 1
ATOM 711 O O . ALA A 1 95 ? -14.925 -10.998 3.440 1.00 85.62 95 ALA A O 1
ATOM 712 N N . GLY A 1 96 ? -16.519 -11.716 2.038 1.00 90.56 96 GLY A N 1
ATOM 713 C CA . GLY A 1 96 ? -17.585 -10.871 2.583 1.00 90.56 96 GLY A CA 1
ATOM 714 C C . GLY A 1 96 ? -17.292 -9.384 2.374 1.00 90.56 96 GLY A C 1
ATOM 715 O O . GLY A 1 96 ? -17.453 -8.588 3.298 1.00 90.56 96 GLY A O 1
ATOM 716 N N . MET A 1 97 ? -16.773 -9.020 1.198 1.00 94.56 97 MET A N 1
ATOM 717 C CA . MET A 1 97 ? -16.373 -7.648 0.883 1.00 94.56 97 MET A CA 1
ATOM 718 C C . MET A 1 97 ? -16.569 -7.323 -0.597 1.00 94.56 97 MET A C 1
ATOM 720 O O . MET A 1 97 ? -16.557 -8.207 -1.452 1.00 94.56 97 MET A O 1
ATOM 724 N N . PHE A 1 98 ? -16.717 -6.040 -0.899 1.00 98.00 98 PHE A N 1
ATOM 725 C CA . PHE A 1 98 ? -16.735 -5.522 -2.260 1.00 98.00 98 PHE A CA 1
ATOM 726 C C . PHE A 1 98 ? -15.317 -5.133 -2.671 1.00 98.00 98 PHE A C 1
ATOM 728 O O . PHE A 1 98 ? -14.602 -4.498 -1.894 1.00 98.00 98 PHE A O 1
ATOM 735 N N . VAL A 1 99 ? -14.915 -5.504 -3.883 1.00 97.62 99 VAL A N 1
ATOM 736 C CA . VAL A 1 99 ? -13.558 -5.336 -4.404 1.00 97.62 99 VAL A CA 1
ATOM 737 C C . VAL A 1 99 ? -13.555 -4.651 -5.765 1.00 97.62 99 VAL A C 1
ATOM 739 O O . VAL A 1 99 ? -14.389 -4.929 -6.631 1.00 97.62 99 VAL A O 1
ATOM 742 N N . ALA A 1 100 ? -12.587 -3.763 -5.952 1.00 97.94 100 ALA A N 1
ATOM 743 C CA . ALA A 1 100 ? -12.177 -3.260 -7.252 1.00 97.94 100 ALA A CA 1
ATOM 744 C C . ALA A 1 100 ? -10.655 -3.356 -7.345 1.00 97.94 100 ALA A C 1
ATOM 746 O O . ALA A 1 100 ? -9.932 -2.511 -6.817 1.00 97.94 100 ALA A O 1
ATOM 747 N N . ASP A 1 101 ? -10.182 -4.437 -7.959 1.00 96.19 101 ASP A N 1
ATOM 748 C CA . ASP A 1 101 ? -8.758 -4.714 -8.108 1.00 96.19 101 ASP A CA 1
ATOM 749 C C . ASP A 1 101 ? -8.217 -4.121 -9.412 1.00 96.19 101 ASP A C 1
ATOM 751 O O . ASP A 1 101 ? -8.925 -4.019 -10.413 1.00 96.19 101 ASP A O 1
ATOM 755 N N . GLY A 1 102 ? -6.940 -3.750 -9.418 1.00 96.06 102 GLY A N 1
ATOM 756 C CA . GLY A 1 102 ? -6.239 -3.307 -10.621 1.00 96.06 102 GLY A CA 1
ATOM 757 C C . GLY A 1 102 ? -6.747 -2.006 -11.236 1.00 96.06 102 GLY A C 1
ATOM 758 O O . GLY A 1 102 ? -6.708 -1.860 -12.457 1.00 96.06 102 GLY A O 1
ATOM 759 N N . ILE A 1 103 ? -7.186 -1.057 -10.408 1.00 98.12 103 ILE A N 1
ATOM 760 C CA . ILE A 1 103 ? -7.536 0.302 -10.833 1.00 98.12 103 ILE A CA 1
ATOM 761 C C . ILE A 1 103 ? -6.258 0.998 -11.348 1.00 98.12 103 ILE A C 1
ATOM 763 O O . ILE A 1 103 ? -5.306 1.163 -10.576 1.00 98.12 103 ILE A O 1
ATOM 767 N N . PRO A 1 104 ? -6.198 1.427 -12.624 1.00 97.25 104 PRO A N 1
ATOM 768 C CA . PRO A 1 104 ? -4.998 2.005 -13.224 1.00 97.25 104 PRO A CA 1
ATOM 769 C C . PRO A 1 104 ? -4.895 3.507 -12.922 1.00 97.25 104 PRO A C 1
ATOM 771 O O . PRO A 1 104 ? -5.013 4.333 -13.824 1.00 97.25 104 PRO A O 1
ATOM 774 N N . ILE A 1 105 ? -4.723 3.872 -11.651 1.00 96.00 105 ILE A N 1
ATOM 775 C CA . ILE A 1 105 ? -4.548 5.268 -11.223 1.00 96.00 105 ILE A CA 1
ATOM 776 C C . ILE A 1 105 ? -3.096 5.735 -11.449 1.00 96.00 105 ILE A C 1
ATOM 778 O O . ILE A 1 105 ? -2.170 4.925 -11.460 1.00 96.00 105 ILE A O 1
ATOM 782 N N . THR A 1 106 ? -2.885 7.043 -11.615 1.00 96.38 106 THR A N 1
ATOM 783 C CA . THR A 1 106 ? -1.568 7.678 -11.846 1.00 96.38 106 THR A CA 1
ATOM 784 C C . THR A 1 106 ? -1.293 8.755 -10.798 1.00 96.38 106 THR A C 1
ATOM 786 O O . THR A 1 106 ? -2.256 9.373 -10.357 1.00 96.38 106 THR A O 1
ATOM 789 N N . PRO A 1 107 ? -0.038 9.090 -10.444 1.00 95.81 107 PRO A N 1
ATOM 790 C CA . PRO A 1 107 ? 0.264 10.094 -9.413 1.00 95.81 107 PRO A CA 1
ATOM 791 C C . PRO A 1 107 ? 0.127 11.544 -9.908 1.00 95.81 107 PRO A C 1
ATOM 793 O O . PRO A 1 107 ? 0.763 12.455 -9.384 1.00 95.81 107 PRO A O 1
ATOM 796 N N . TYR A 1 108 ? -0.684 11.757 -10.942 1.00 97.19 108 TYR A N 1
ATOM 797 C CA . TYR A 1 108 ? -0.947 13.045 -11.566 1.00 97.19 108 TYR A CA 1
ATOM 798 C C . TYR A 1 108 ? -2.450 13.265 -11.617 1.00 97.19 108 TYR A C 1
ATOM 800 O O . TYR A 1 108 ? -3.191 12.432 -12.149 1.00 97.19 108 TYR A O 1
ATOM 808 N N . ASP A 1 109 ? -2.892 14.389 -11.079 1.00 97.50 109 ASP A N 1
ATOM 809 C CA . ASP A 1 109 ? -4.286 14.793 -11.082 1.00 97.50 109 ASP A CA 1
ATOM 810 C C . ASP A 1 109 ? -4.733 15.286 -12.469 1.00 97.50 109 ASP A C 1
ATOM 812 O O . ASP A 1 109 ? -3.988 15.228 -13.452 1.00 97.50 109 ASP A O 1
ATOM 816 N N . ASP A 1 110 ? -5.984 15.714 -12.595 1.00 98.06 110 ASP A N 1
ATOM 817 C CA . ASP A 1 110 ? -6.569 16.116 -13.881 1.00 98.06 110 ASP A CA 1
ATOM 818 C C . ASP A 1 110 ? -5.962 17.397 -14.468 1.00 98.06 110 ASP A C 1
ATOM 820 O O . ASP A 1 110 ? -6.125 17.670 -15.659 1.00 98.06 110 ASP A O 1
ATOM 824 N N . THR A 1 111 ? -5.219 18.155 -13.661 1.00 97.69 111 THR A N 1
ATOM 825 C CA . THR A 1 111 ? -4.432 19.319 -14.086 1.00 97.69 111 THR A CA 1
ATOM 826 C C . THR A 1 111 ? -2.965 18.980 -14.362 1.00 97.69 111 THR A C 1
ATOM 828 O O . THR A 1 111 ? -2.192 19.870 -14.717 1.00 97.69 111 THR A O 1
ATOM 831 N N . LEU A 1 112 ? -2.596 17.698 -14.250 1.00 97.06 112 LEU A N 1
ATOM 832 C CA . LEU A 1 112 ? -1.226 17.177 -14.294 1.00 97.06 112 LEU A CA 1
ATOM 833 C C . LEU A 1 112 ? -0.357 17.618 -13.107 1.00 97.06 112 LEU A C 1
ATOM 835 O O . LEU A 1 112 ? 0.869 17.500 -13.163 1.00 97.06 112 LEU A O 1
ATOM 839 N N . ALA A 1 113 ? -0.967 18.094 -12.020 1.00 97.12 113 ALA A N 1
ATOM 840 C CA . ALA A 1 113 ? -0.256 18.325 -10.774 1.00 97.12 113 ALA A CA 1
ATOM 841 C C . ALA A 1 113 ? -0.000 16.986 -10.074 1.00 97.12 113 ALA A C 1
ATOM 843 O O . ALA A 1 113 ? -0.827 16.073 -10.117 1.00 97.12 113 ALA A O 1
ATOM 844 N N . LYS A 1 114 ? 1.166 16.855 -9.439 1.00 95.50 114 LYS A N 1
ATOM 845 C CA . LYS A 1 114 ? 1.523 15.638 -8.711 1.00 95.50 114 LYS A CA 1
ATOM 846 C C . LYS A 1 114 ? 0.607 15.478 -7.495 1.00 95.50 114 LYS A C 1
ATOM 848 O O . LYS A 1 114 ? 0.525 16.385 -6.672 1.00 95.50 114 LYS A O 1
ATOM 853 N N . ASN A 1 115 ? -0.046 14.328 -7.376 1.00 95.44 115 ASN A N 1
ATOM 854 C CA . ASN A 1 115 ? -0.819 13.942 -6.201 1.00 95.44 115 ASN A CA 1
ATOM 855 C C . ASN A 1 115 ? -0.713 12.426 -6.005 1.00 95.44 115 ASN A C 1
ATOM 857 O O . ASN A 1 115 ? -1.269 11.647 -6.781 1.00 95.44 115 ASN A O 1
ATOM 861 N N . PHE A 1 116 ? 0.005 12.013 -4.961 1.00 95.75 116 PHE A N 1
ATOM 862 C CA . PHE A 1 116 ? 0.211 10.603 -4.626 1.00 95.75 116 PHE A CA 1
ATOM 863 C C . PHE A 1 116 ? -0.966 9.975 -3.871 1.00 95.75 116 PHE A C 1
ATOM 865 O O . PHE A 1 116 ? -1.011 8.756 -3.703 1.00 95.75 116 PHE A O 1
ATOM 872 N N . TYR A 1 117 ? -1.924 10.791 -3.421 1.00 96.38 117 TYR A N 1
ATOM 873 C CA . TYR A 1 117 ? -3.032 10.374 -2.564 1.00 96.38 117 TYR A CA 1
ATOM 874 C C . TYR A 1 117 ? -4.395 10.790 -3.137 1.00 96.38 117 TYR A C 1
ATOM 876 O O . TYR A 1 117 ? -5.187 11.424 -2.427 1.00 96.38 117 TYR A O 1
ATOM 884 N N . PRO A 1 118 ? -4.692 10.449 -4.408 1.00 96.69 118 PRO A N 1
ATOM 885 C CA . PRO A 1 118 ? -5.969 10.790 -5.012 1.00 96.69 118 PRO A CA 1
ATOM 886 C C . PRO A 1 118 ? -7.115 10.161 -4.218 1.00 96.69 118 PRO A C 1
ATOM 888 O O . PRO A 1 118 ? -7.044 9.002 -3.794 1.00 96.69 118 PRO A O 1
ATOM 891 N N . LEU A 1 119 ? -8.171 10.947 -4.017 1.00 97.69 119 LEU A N 1
ATOM 892 C CA . LEU A 1 119 ? -9.325 10.565 -3.218 1.00 97.69 119 LEU A CA 1
ATOM 893 C C . LEU A 1 119 ? -10.430 9.979 -4.103 1.00 97.69 119 LEU A C 1
ATOM 895 O O . LEU A 1 119 ? -10.726 10.487 -5.187 1.00 97.69 119 LEU A O 1
ATOM 899 N N . VAL A 1 120 ? -11.081 8.928 -3.613 1.00 98.38 120 VAL A N 1
ATOM 900 C CA . VAL A 1 120 ? -12.302 8.375 -4.201 1.00 98.38 120 VAL A CA 1
ATOM 901 C C . VAL A 1 120 ? -13.429 8.359 -3.182 1.00 98.38 120 VAL A C 1
ATOM 903 O O . VAL A 1 120 ? -13.215 8.199 -1.976 1.00 98.38 120 VAL A O 1
ATOM 906 N N . ARG A 1 121 ? -14.650 8.509 -3.688 1.00 98.50 121 ARG A N 1
ATOM 907 C CA . ARG A 1 121 ? -15.876 8.286 -2.932 1.00 98.50 121 ARG A CA 1
ATOM 908 C C . ARG A 1 121 ? -16.321 6.850 -3.157 1.00 98.50 121 ARG A C 1
ATOM 910 O O . ARG A 1 121 ? -16.508 6.442 -4.297 1.00 98.50 121 ARG A O 1
ATOM 917 N N . VAL A 1 122 ? -16.530 6.110 -2.075 1.00 98.62 122 VAL A N 1
ATOM 918 C CA . VAL A 1 122 ? -17.155 4.783 -2.083 1.00 98.62 122 VAL A CA 1
ATOM 919 C C . VAL A 1 122 ? -18.560 4.922 -1.531 1.00 98.62 122 VAL A C 1
ATOM 921 O O . VAL A 1 122 ? -18.733 5.493 -0.460 1.00 98.62 122 VAL A O 1
ATOM 924 N N . ALA A 1 123 ? -19.566 4.422 -2.240 1.00 98.56 123 ALA A N 1
ATOM 925 C CA . ALA A 1 123 ? -20.966 4.607 -1.878 1.00 98.56 123 ALA A CA 1
ATOM 926 C C . ALA A 1 123 ? -21.750 3.300 -1.978 1.00 98.56 123 ALA A C 1
ATOM 928 O O . ALA A 1 123 ? -21.716 2.621 -3.003 1.00 98.56 123 ALA A O 1
ATOM 929 N N . ALA A 1 124 ? -22.489 2.972 -0.920 1.00 98.56 124 ALA A N 1
ATOM 930 C CA . ALA A 1 124 ? -23.379 1.822 -0.873 1.00 98.56 124 ALA A CA 1
ATOM 931 C C . ALA A 1 124 ? -24.833 2.258 -1.074 1.00 98.56 124 ALA A C 1
ATOM 933 O O . ALA A 1 124 ? -25.301 3.183 -0.411 1.00 98.56 124 ALA A O 1
ATOM 934 N N . HIS A 1 125 ? -25.557 1.561 -1.943 1.00 98.56 125 HIS A N 1
ATOM 935 C CA . HIS A 1 125 ? -26.957 1.828 -2.260 1.00 98.56 125 HIS A CA 1
ATOM 936 C C . HIS A 1 125 ? -27.824 0.589 -2.025 1.00 98.56 125 HIS A C 1
ATOM 938 O O . HIS A 1 125 ? -27.356 -0.533 -2.221 1.00 98.56 125 HIS A O 1
ATOM 944 N N . ASP A 1 126 ? -29.085 0.783 -1.633 1.00 97.38 126 ASP A N 1
ATOM 945 C CA . ASP A 1 126 ? -30.078 -0.295 -1.562 1.00 97.38 126 ASP A CA 1
ATOM 946 C C . ASP A 1 126 ? -30.562 -0.734 -2.960 1.00 97.38 126 ASP A C 1
ATOM 948 O O . ASP A 1 126 ? -30.250 -0.115 -3.980 1.00 97.38 126 ASP A O 1
ATOM 952 N N . GLY A 1 127 ? -31.380 -1.789 -3.022 1.00 95.00 127 GLY A N 1
ATOM 953 C CA . GLY A 1 127 ? -31.974 -2.275 -4.275 1.00 95.00 127 GLY A CA 1
ATOM 954 C C . GLY A 1 127 ? -32.914 -1.290 -4.995 1.00 95.00 127 GLY A C 1
ATOM 955 O O . GLY A 1 127 ? -33.296 -1.554 -6.133 1.00 95.00 127 GLY A O 1
ATOM 956 N N . ASN A 1 128 ? -33.285 -0.168 -4.366 1.00 96.25 128 ASN A N 1
ATOM 957 C CA . ASN A 1 128 ? -34.049 0.921 -4.985 1.00 96.25 128 ASN A CA 1
ATOM 958 C C . ASN A 1 128 ? -33.149 2.081 -5.453 1.00 96.25 128 ASN A C 1
ATOM 960 O O . ASN A 1 128 ? -33.658 3.044 -6.027 1.00 96.25 128 ASN A O 1
ATOM 964 N N . GLY A 1 129 ? -31.838 2.006 -5.209 1.00 95.94 129 GLY A N 1
ATOM 965 C CA . GLY A 1 129 ? -30.869 3.051 -5.530 1.00 95.94 129 GLY A CA 1
ATOM 966 C C . GLY A 1 129 ? -30.747 4.154 -4.475 1.00 95.94 129 GLY A C 1
ATOM 967 O O . GLY A 1 129 ? -30.138 5.183 -4.759 1.00 95.94 129 GLY A O 1
ATOM 968 N N . ASN A 1 130 ? -31.300 3.986 -3.269 1.00 97.94 130 ASN A N 1
ATOM 969 C CA . ASN A 1 130 ? -31.113 4.956 -2.188 1.00 97.94 130 ASN A CA 1
ATOM 970 C C . ASN A 1 130 ? -29.732 4.784 -1.552 1.00 97.94 130 ASN A C 1
ATOM 972 O O . ASN A 1 130 ? -29.338 3.663 -1.238 1.00 97.94 130 ASN A O 1
ATOM 976 N N . LEU A 1 131 ? -29.031 5.892 -1.304 1.00 98.38 131 LEU A N 1
ATOM 977 C CA . LEU A 1 131 ? -27.759 5.891 -0.580 1.00 98.38 131 LEU A CA 1
ATOM 978 C C . LEU A 1 131 ? -27.958 5.412 0.868 1.00 98.38 131 LEU A C 1
ATOM 980 O O . LEU A 1 131 ? -28.791 5.953 1.595 1.00 98.38 131 LEU A O 1
ATOM 984 N N . LEU A 1 132 ? -27.165 4.425 1.281 1.00 97.75 132 LEU A N 1
ATOM 985 C CA . LEU A 1 132 ? -27.141 3.873 2.638 1.00 97.75 132 LEU A CA 1
ATOM 986 C C . LEU A 1 132 ? -25.971 4.423 3.456 1.00 97.75 132 LEU A C 1
ATOM 988 O O . LEU A 1 132 ? -26.149 4.804 4.612 1.00 97.75 132 LEU A O 1
ATOM 992 N N . ALA A 1 133 ? -24.779 4.447 2.859 1.00 97.56 133 ALA A N 1
ATOM 993 C CA . ALA A 1 133 ? -23.546 4.916 3.479 1.00 97.56 133 ALA A CA 1
ATOM 994 C C . ALA A 1 133 ? -22.528 5.317 2.408 1.00 97.56 133 ALA A C 1
ATOM 996 O O . ALA A 1 133 ? -22.597 4.851 1.268 1.00 97.56 133 ALA A O 1
ATOM 997 N N . GLU A 1 134 ? -21.559 6.142 2.792 1.00 97.81 134 GLU A N 1
ATOM 998 C CA . GLU A 1 134 ? -20.420 6.495 1.953 1.00 97.81 134 GLU A CA 1
ATOM 999 C C . GLU A 1 134 ? -19.131 6.609 2.770 1.00 97.81 134 GLU A C 1
ATOM 1001 O O . GLU A 1 134 ? -19.167 6.783 3.988 1.00 97.81 134 GLU A O 1
ATOM 1006 N N . ALA A 1 135 ? -18.001 6.501 2.081 1.00 97.62 135 ALA A N 1
ATOM 1007 C CA . ALA A 1 135 ? -16.663 6.642 2.627 1.00 97.62 135 ALA A CA 1
ATOM 1008 C C . ALA A 1 135 ? -15.775 7.418 1.651 1.00 97.62 135 ALA A C 1
ATOM 1010 O O . ALA A 1 135 ? -15.925 7.309 0.432 1.00 97.62 135 ALA A O 1
ATOM 1011 N N . ARG A 1 136 ? -14.824 8.175 2.200 1.00 97.56 136 ARG A N 1
ATOM 1012 C CA . ARG A 1 136 ? -13.790 8.893 1.450 1.00 97.56 136 ARG A CA 1
ATOM 1013 C C . ARG A 1 136 ? -12.459 8.216 1.718 1.00 97.56 136 ARG A C 1
ATOM 1015 O O . ARG A 1 136 ? -12.036 8.143 2.870 1.00 97.56 136 ARG A O 1
ATOM 1022 N N . VAL A 1 137 ? -11.839 7.677 0.676 1.00 96.81 137 VAL A N 1
ATOM 1023 C CA . VAL A 1 137 ? -10.652 6.822 0.807 1.00 96.81 137 VAL A CA 1
ATOM 1024 C C . VAL A 1 137 ? -9.635 7.125 -0.281 1.00 96.81 137 VAL A C 1
ATOM 1026 O O . VAL A 1 137 ? -9.979 7.590 -1.366 1.00 96.81 137 VAL A O 1
ATOM 1029 N N . VAL A 1 138 ? -8.369 6.880 0.027 1.00 96.69 138 VAL A N 1
ATOM 1030 C CA . VAL A 1 138 ? -7.238 7.161 -0.860 1.00 96.69 138 VAL A CA 1
ATOM 1031 C C . VAL A 1 138 ? -6.964 5.960 -1.765 1.00 96.69 138 VAL A C 1
ATOM 1033 O O . VAL A 1 138 ? -6.983 4.823 -1.300 1.00 96.69 138 VAL A O 1
ATOM 1036 N N . LEU A 1 139 ? -6.648 6.210 -3.039 1.00 96.00 139 LEU A N 1
ATOM 1037 C CA . LEU A 1 139 ? -6.016 5.238 -3.942 1.00 96.00 139 LEU A CA 1
ATOM 1038 C C . LEU A 1 139 ? -4.530 5.595 -4.108 1.00 96.00 139 LEU A C 1
ATOM 1040 O O . LEU A 1 139 ? -4.167 6.265 -5.076 1.00 96.00 139 LEU A O 1
ATOM 1044 N N . PRO A 1 140 ? -3.652 5.199 -3.166 1.00 94.94 140 PRO A N 1
ATOM 1045 C CA . PRO A 1 140 ? -2.295 5.728 -3.108 1.00 94.94 140 PRO A CA 1
ATOM 1046 C C . PRO A 1 140 ? -1.468 5.227 -4.288 1.00 94.94 140 PRO A C 1
ATOM 1048 O O . PRO A 1 140 ? -1.440 4.032 -4.576 1.00 94.94 140 PRO A O 1
ATOM 1051 N N . VAL A 1 141 ? -0.762 6.120 -4.965 1.00 95.12 141 VAL A N 1
ATOM 1052 C CA . VAL A 1 141 ? -0.002 5.778 -6.166 1.00 95.12 141 VAL A CA 1
ATOM 1053 C C . VAL A 1 141 ? 1.269 6.588 -6.238 1.00 95.12 141 VAL A C 1
ATOM 1055 O O . VAL A 1 141 ? 1.298 7.747 -5.854 1.00 95.12 141 VAL A O 1
ATOM 1058 N N . SER A 1 142 ? 2.315 5.965 -6.765 1.00 94.69 142 SER A N 1
ATOM 1059 C CA . SER A 1 142 ? 3.584 6.617 -7.027 1.00 94.69 142 SER A CA 1
ATOM 1060 C C . SER A 1 142 ? 4.266 6.023 -8.248 1.00 94.69 142 SER A C 1
ATOM 1062 O O . SER A 1 142 ? 4.021 4.869 -8.629 1.00 94.69 142 SER A O 1
ATOM 1064 N N . ASP A 1 143 ? 5.135 6.835 -8.818 1.00 92.69 143 ASP A N 1
ATOM 1065 C CA . ASP A 1 143 ? 6.151 6.523 -9.816 1.00 92.69 143 ASP A CA 1
ATOM 1066 C C . ASP A 1 143 ? 7.568 6.834 -9.277 1.00 92.69 143 ASP A C 1
ATOM 1068 O O . ASP A 1 143 ? 8.530 6.861 -10.041 1.00 92.69 143 ASP A O 1
ATOM 1072 N N . GLU A 1 144 ? 7.706 7.038 -7.956 1.00 89.44 144 GLU A N 1
ATOM 1073 C CA . GLU A 1 144 ? 8.983 7.224 -7.259 1.00 89.44 144 GLU A CA 1
ATOM 1074 C C . GLU A 1 144 ? 9.755 5.909 -7.157 1.00 89.44 144 GLU A C 1
ATOM 1076 O O . GLU A 1 144 ? 9.731 5.214 -6.141 1.00 89.44 144 GLU A O 1
ATOM 1081 N N . MET A 1 145 ? 10.471 5.577 -8.220 1.00 89.94 145 MET A N 1
ATOM 1082 C CA . MET A 1 145 ? 11.534 4.587 -8.180 1.00 89.94 145 MET A CA 1
ATOM 1083 C C . MET A 1 145 ? 12.795 5.241 -8.732 1.00 89.94 145 MET A C 1
ATOM 1085 O O . MET A 1 145 ? 12.894 5.531 -9.923 1.00 89.94 145 MET A O 1
ATOM 1089 N N . THR A 1 146 ? 13.759 5.526 -7.862 1.00 90.06 146 THR A N 1
ATOM 1090 C CA . THR A 1 146 ? 14.913 6.374 -8.178 1.00 90.06 146 THR A CA 1
ATOM 1091 C C . THR A 1 146 ? 16.121 5.565 -8.634 1.00 90.06 146 THR A C 1
ATOM 1093 O O . THR A 1 146 ? 17.260 5.951 -8.380 1.00 90.06 146 THR A O 1
ATOM 1096 N N . CYS A 1 147 ? 15.899 4.491 -9.406 1.00 94.38 147 CYS A N 1
ATOM 1097 C CA . CYS A 1 147 ? 16.969 3.716 -10.049 1.00 94.38 147 CYS A CA 1
ATOM 1098 C C . CYS A 1 147 ? 17.938 4.606 -10.846 1.00 94.38 147 CYS A C 1
ATOM 1100 O O . CYS A 1 147 ? 19.121 4.291 -10.953 1.00 94.38 147 CYS A O 1
ATOM 1102 N N . ILE A 1 148 ? 17.450 5.738 -11.365 1.00 94.44 148 ILE A N 1
ATOM 1103 C CA . ILE A 1 148 ? 18.255 6.775 -12.020 1.00 94.44 148 ILE A CA 1
ATOM 1104 C C . ILE A 1 148 ? 19.424 7.280 -11.161 1.00 94.44 148 ILE A C 1
ATOM 1106 O O . ILE A 1 148 ? 20.463 7.633 -11.712 1.00 94.44 148 ILE A O 1
ATOM 1110 N N . GLY A 1 149 ? 19.293 7.266 -9.830 1.00 94.12 149 GLY A N 1
ATOM 1111 C CA . GLY A 1 149 ? 20.341 7.683 -8.900 1.00 94.12 149 GLY A CA 1
ATOM 1112 C C . GLY A 1 149 ? 21.629 6.872 -9.040 1.00 94.12 149 GLY A C 1
ATOM 1113 O O . GLY A 1 149 ? 22.703 7.438 -8.872 1.00 94.12 149 GLY A O 1
ATOM 1114 N N . CYS A 1 150 ? 21.527 5.594 -9.428 1.00 96.06 150 CYS A N 1
ATOM 1115 C CA . CYS A 1 150 ? 22.673 4.704 -9.638 1.00 96.06 150 CYS A CA 1
ATOM 1116 C C . CYS A 1 150 ? 22.857 4.301 -11.102 1.00 96.06 150 CYS A C 1
ATOM 1118 O O . CYS A 1 150 ? 23.988 4.172 -11.543 1.00 96.06 150 CYS A O 1
ATOM 1120 N N . HIS A 1 151 ? 21.790 4.135 -11.883 1.00 97.31 151 HIS A N 1
ATOM 1121 C CA . HIS A 1 151 ? 21.871 3.639 -13.264 1.00 97.31 151 HIS A CA 1
ATOM 1122 C C . HIS A 1 151 ? 21.791 4.735 -14.338 1.00 97.31 151 HIS A C 1
ATOM 1124 O O . HIS A 1 151 ? 21.918 4.437 -15.528 1.00 97.31 151 HIS A O 1
ATOM 1130 N N . GLY A 1 152 ? 21.556 5.994 -13.959 1.00 97.38 152 GLY A N 1
ATOM 1131 C CA . GLY A 1 152 ? 21.589 7.118 -14.894 1.00 97.38 152 GLY A CA 1
ATOM 1132 C C . GLY A 1 152 ? 23.004 7.384 -15.407 1.00 97.38 152 GLY A C 1
ATOM 1133 O O . GLY A 1 152 ? 23.980 7.256 -14.676 1.00 97.38 152 GLY A O 1
ATOM 1134 N N . SER A 1 153 ? 23.143 7.785 -16.665 1.00 97.31 153 SER A N 1
ATOM 1135 C CA . SER A 1 153 ? 24.451 8.065 -17.253 1.00 97.31 153 SER A CA 1
ATOM 1136 C C . SER A 1 153 ? 25.206 9.136 -16.453 1.00 97.31 153 SER A C 1
ATOM 1138 O O . SER A 1 153 ? 24.791 10.290 -16.377 1.00 97.31 153 SER A O 1
ATOM 1140 N N . GLY A 1 154 ? 26.345 8.752 -15.870 1.00 94.31 154 GLY A N 1
ATOM 1141 C CA . GLY A 1 154 ? 27.190 9.627 -15.047 1.00 94.31 154 GLY A CA 1
ATOM 1142 C C . GLY A 1 154 ? 26.934 9.577 -13.534 1.00 94.31 154 GLY A C 1
ATOM 1143 O O . GLY A 1 154 ? 27.553 10.356 -12.814 1.00 94.31 154 GLY A O 1
ATOM 1144 N N . SER A 1 155 ? 26.077 8.676 -13.051 1.00 92.31 155 SER A N 1
ATOM 1145 C CA . SER A 1 155 ? 25.739 8.477 -11.629 1.00 92.31 155 SER A CA 1
ATOM 1146 C C . SER A 1 155 ? 26.886 7.949 -10.753 1.00 92.31 155 SER A C 1
ATOM 1148 O O . SER A 1 155 ? 26.974 8.305 -9.584 1.00 92.31 155 SER A O 1
ATOM 1150 N N . GLY A 1 156 ? 27.768 7.105 -11.293 1.00 88.38 156 GLY A N 1
ATOM 1151 C CA . GLY A 1 156 ? 28.862 6.464 -10.557 1.00 88.38 156 GLY A CA 1
ATOM 1152 C C . GLY A 1 156 ? 29.359 5.202 -11.262 1.00 88.38 156 GLY A C 1
ATOM 1153 O O . GLY A 1 156 ? 28.664 4.649 -12.103 1.00 88.38 156 GLY A O 1
ATOM 1154 N N . ASP A 1 157 ? 30.573 4.741 -10.966 1.00 89.56 157 ASP A N 1
ATOM 1155 C CA . ASP A 1 157 ? 31.147 3.602 -11.701 1.00 89.56 157 ASP A CA 1
ATOM 1156 C C . ASP A 1 157 ? 30.587 2.231 -11.263 1.00 89.56 157 ASP A C 1
ATOM 1158 O O . ASP A 1 157 ? 30.698 1.281 -12.028 1.00 89.56 157 ASP A O 1
ATOM 1162 N N . ASP A 1 158 ? 29.959 2.124 -10.084 1.00 90.00 158 ASP A N 1
ATOM 1163 C CA . ASP A 1 158 ? 29.498 0.842 -9.513 1.00 90.00 158 ASP A CA 1
ATOM 1164 C C . ASP A 1 158 ? 28.396 0.168 -10.351 1.00 90.00 158 ASP A C 1
ATOM 1166 O O . ASP A 1 158 ? 28.423 -1.037 -10.570 1.00 90.00 158 ASP A O 1
ATOM 1170 N N . ALA A 1 159 ? 27.464 0.955 -10.900 1.00 93.69 159 ALA A N 1
ATOM 1171 C CA . ALA A 1 159 ? 26.371 0.449 -11.736 1.00 93.69 159 ALA A CA 1
ATOM 1172 C C . ALA A 1 159 ? 26.591 0.697 -13.240 1.00 93.69 159 ALA A C 1
ATOM 1174 O O . ALA A 1 159 ? 25.649 0.642 -14.040 1.00 93.69 159 ALA A O 1
ATOM 1175 N N . ARG A 1 160 ? 27.824 1.034 -13.635 1.00 95.81 160 ARG A N 1
ATOM 1176 C CA . ARG A 1 160 ? 28.171 1.371 -15.014 1.00 95.81 160 ARG A CA 1
ATOM 1177 C C . ARG A 1 160 ? 28.536 0.105 -15.799 1.00 95.81 160 ARG A C 1
ATOM 1179 O O . ARG A 1 160 ? 29.492 -0.565 -15.424 1.00 95.81 160 ARG A O 1
ATOM 1186 N N . PRO A 1 161 ? 27.891 -0.173 -16.949 1.00 96.44 161 PRO A N 1
ATOM 1187 C CA . PRO A 1 161 ? 28.337 -1.244 -17.841 1.00 96.44 161 PRO A CA 1
ATOM 1188 C C . PRO A 1 161 ? 29.787 -1.045 -18.316 1.00 96.44 161 PRO A C 1
ATOM 1190 O O . PRO A 1 161 ? 30.213 0.087 -18.571 1.00 96.44 161 PRO A O 1
ATOM 1193 N N . ASP A 1 162 ? 30.520 -2.133 -18.562 1.00 96.88 162 ASP A N 1
ATOM 1194 C CA . ASP A 1 162 ? 31.913 -2.129 -19.045 1.00 96.88 162 ASP A CA 1
ATOM 1195 C C . ASP A 1 162 ? 32.049 -1.396 -20.388 1.00 96.88 162 ASP A C 1
ATOM 1197 O O . ASP A 1 162 ? 33.057 -0.741 -20.666 1.00 96.88 162 ASP A O 1
ATOM 1201 N N . SER A 1 163 ? 31.005 -1.463 -21.224 1.00 95.38 163 SER A N 1
ATOM 1202 C CA . SER A 1 163 ? 30.913 -0.728 -22.493 1.00 95.38 163 SER A CA 1
ATOM 1203 C C . SER A 1 163 ? 30.800 0.790 -22.317 1.00 95.38 163 SER A C 1
ATOM 1205 O O . SER A 1 163 ? 30.922 1.538 -23.287 1.00 95.38 163 SER A O 1
ATOM 1207 N N . GLY A 1 164 ? 30.552 1.252 -21.094 1.00 97.00 164 GLY A N 1
ATOM 1208 C CA . GLY A 1 164 ? 30.169 2.613 -20.771 1.00 97.00 164 GLY A CA 1
ATOM 1209 C C . GLY A 1 164 ? 28.660 2.844 -20.786 1.00 97.00 164 GLY A C 1
ATOM 1210 O O . GLY A 1 164 ? 27.874 1.982 -21.179 1.00 97.00 164 GLY A O 1
ATOM 1211 N N . TRP A 1 165 ? 28.287 4.047 -20.349 1.00 97.88 165 TRP A N 1
ATOM 1212 C CA . TRP A 1 165 ? 26.916 4.546 -20.341 1.00 97.88 165 TRP A CA 1
ATOM 1213 C C . TRP A 1 165 ? 26.345 4.719 -21.750 1.00 97.88 165 TRP A C 1
ATOM 1215 O O . TRP A 1 165 ? 27.049 5.178 -22.654 1.00 97.88 165 TRP A O 1
ATOM 1225 N N . LEU A 1 166 ? 25.060 4.410 -21.926 1.00 97.62 166 LEU A N 1
ATOM 1226 C CA . LEU A 1 166 ? 24.379 4.540 -23.215 1.00 97.62 166 LEU A CA 1
ATOM 1227 C C . LEU A 1 166 ? 24.033 5.993 -23.573 1.00 97.62 166 LEU A C 1
ATOM 1229 O O . LEU A 1 166 ? 24.050 6.321 -24.759 1.00 97.62 166 LEU A O 1
ATOM 1233 N N . ASN A 1 167 ? 23.807 6.863 -22.580 1.00 97.38 167 ASN A N 1
ATOM 1234 C CA . ASN A 1 167 ? 23.478 8.283 -22.750 1.00 97.38 167 ASN A CA 1
ATOM 1235 C C . ASN A 1 167 ? 22.243 8.515 -23.645 1.00 97.38 167 ASN A C 1
ATOM 1237 O O . ASN A 1 167 ? 22.308 9.255 -24.633 1.00 97.38 167 ASN A O 1
ATOM 1241 N N . ASP A 1 168 ? 21.122 7.868 -23.324 1.00 97.94 168 ASP A N 1
ATOM 1242 C CA . ASP A 1 168 ? 19.840 8.164 -23.969 1.00 97.94 168 ASP A CA 1
ATOM 1243 C C . ASP A 1 168 ? 19.427 9.621 -23.658 1.00 97.94 168 ASP A C 1
ATOM 1245 O O . ASP A 1 168 ? 19.587 10.079 -22.524 1.00 97.94 168 ASP A O 1
ATOM 1249 N N . PRO A 1 169 ? 18.936 10.394 -24.644 1.00 97.12 169 PRO A N 1
ATOM 1250 C CA . PRO A 1 169 ? 18.501 11.771 -24.408 1.00 97.12 169 PRO A CA 1
ATOM 1251 C C . PRO A 1 169 ? 17.272 11.881 -23.498 1.00 97.12 169 PRO A C 1
ATOM 1253 O O . PRO A 1 169 ? 17.038 12.960 -22.952 1.00 97.12 169 PRO A O 1
ATOM 1256 N N . ASP A 1 170 ? 16.478 10.817 -23.368 1.00 97.12 170 ASP A N 1
ATOM 1257 C CA . ASP A 1 170 ? 15.370 10.751 -22.422 1.00 97.12 170 ASP A CA 1
ATOM 1258 C C . ASP A 1 170 ? 15.858 10.130 -21.100 1.00 97.12 170 ASP A C 1
ATOM 1260 O O . ASP A 1 170 ? 16.207 8.945 -21.085 1.00 97.12 170 ASP A O 1
ATOM 1264 N N . PRO A 1 171 ? 15.871 10.886 -19.984 1.00 95.81 171 PRO A N 1
ATOM 1265 C CA . PRO A 1 171 ? 16.328 10.380 -18.694 1.00 95.81 171 PRO A CA 1
ATOM 1266 C C . PRO A 1 171 ? 15.586 9.128 -18.224 1.00 95.81 171 PRO A C 1
ATOM 1268 O O . PRO A 1 171 ? 16.213 8.262 -17.622 1.00 95.81 171 PRO A O 1
ATOM 1271 N N . GLU A 1 172 ? 14.287 8.997 -18.518 1.00 95.19 172 GLU A N 1
ATOM 1272 C CA . GLU A 1 172 ? 13.511 7.819 -18.117 1.00 95.19 172 GLU A CA 1
ATOM 1273 C C . GLU A 1 172 ? 13.929 6.577 -18.909 1.00 95.19 172 GLU A C 1
ATOM 1275 O O . GLU A 1 172 ? 13.954 5.463 -18.381 1.00 95.19 172 GLU A O 1
ATOM 1280 N N . ARG A 1 173 ? 14.321 6.747 -20.170 1.00 97.12 173 ARG A N 1
ATOM 1281 C CA . ARG A 1 173 ? 14.838 5.642 -20.982 1.00 97.12 173 ARG A CA 1
ATOM 1282 C C . ARG A 1 173 ? 16.293 5.333 -20.658 1.00 97.12 173 ARG A C 1
ATOM 1284 O O . ARG A 1 173 ? 16.677 4.167 -20.703 1.00 97.12 173 ARG A O 1
ATOM 1291 N N . ASP A 1 174 ? 17.091 6.343 -20.327 1.00 98.19 174 ASP A N 1
ATOM 1292 C CA . ASP A 1 174 ? 18.536 6.222 -20.138 1.00 98.19 174 ASP A CA 1
ATOM 1293 C C . ASP A 1 174 ? 18.901 5.195 -19.069 1.00 98.19 174 ASP A C 1
ATOM 1295 O O . ASP A 1 174 ? 19.526 4.173 -19.371 1.00 98.19 174 ASP A O 1
ATOM 1299 N N . TYR A 1 175 ? 18.445 5.409 -17.833 1.00 97.50 175 TYR A N 1
ATOM 1300 C CA . TYR A 1 175 ? 18.777 4.488 -16.751 1.00 97.50 175 TYR A CA 1
ATOM 1301 C C . TYR A 1 175 ? 18.176 3.102 -16.988 1.00 97.50 175 TYR A C 1
ATOM 1303 O O . TYR A 1 175 ? 18.810 2.098 -16.672 1.00 97.50 175 TYR A O 1
ATOM 1311 N N . ARG A 1 176 ? 16.987 3.020 -17.604 1.00 98.19 176 ARG A N 1
ATOM 1312 C CA . ARG A 1 176 ? 16.352 1.735 -17.909 1.00 98.19 176 ARG A CA 1
ATOM 1313 C C . ARG A 1 176 ? 17.158 0.925 -18.920 1.00 98.19 176 ARG A C 1
ATOM 1315 O O . ARG A 1 176 ? 17.346 -0.276 -18.740 1.00 98.19 176 ARG A O 1
ATOM 1322 N N . ARG A 1 177 ? 17.673 1.570 -19.970 1.00 98.56 177 ARG A N 1
ATOM 1323 C CA . ARG A 1 177 ? 18.530 0.914 -20.967 1.00 98.56 177 ARG A CA 1
ATOM 1324 C C . ARG A 1 177 ? 19.882 0.535 -20.365 1.00 98.56 177 ARG A C 1
ATOM 1326 O O . ARG A 1 177 ? 20.375 -0.552 -20.655 1.00 98.56 177 ARG A O 1
ATOM 1333 N N . ASN A 1 178 ? 20.453 1.371 -19.495 1.00 98.56 178 ASN A N 1
ATOM 1334 C CA . ASN A 1 178 ? 21.681 1.035 -18.769 1.00 98.56 178 ASN A CA 1
ATOM 1335 C C . ASN A 1 178 ? 21.493 -0.178 -17.843 1.00 98.56 178 ASN A C 1
ATOM 1337 O O . ASN A 1 178 ? 22.373 -1.035 -17.808 1.00 98.56 178 ASN A O 1
ATOM 1341 N N . ILE A 1 179 ? 20.343 -0.300 -17.165 1.00 98.31 179 ILE A N 1
ATOM 1342 C CA . ILE A 1 179 ? 19.982 -1.492 -16.376 1.00 98.31 179 ILE A CA 1
ATOM 1343 C C . ILE A 1 179 ? 19.964 -2.737 -17.260 1.00 98.31 179 ILE A C 1
ATOM 1345 O O . ILE A 1 179 ? 20.607 -3.724 -16.919 1.00 98.31 179 ILE A O 1
ATOM 1349 N N . LEU A 1 180 ? 19.274 -2.700 -18.409 1.00 98.69 180 LEU A N 1
ATOM 1350 C CA . LEU A 1 180 ? 19.244 -3.854 -19.316 1.00 98.69 180 LEU A CA 1
ATOM 1351 C C . LEU A 1 180 ? 20.643 -4.201 -19.845 1.00 98.69 180 LEU A C 1
ATOM 1353 O O . LEU A 1 180 ? 20.975 -5.378 -19.939 1.00 98.69 180 LEU A O 1
ATOM 1357 N N . ASN A 1 181 ? 21.475 -3.197 -20.143 1.00 98.56 181 ASN A N 1
ATOM 1358 C CA . ASN A 1 181 ? 22.852 -3.409 -20.591 1.00 98.56 181 ASN A CA 1
ATOM 1359 C C . ASN A 1 181 ? 23.711 -4.094 -19.518 1.00 98.56 181 ASN A C 1
ATOM 1361 O O . ASN A 1 181 ? 24.400 -5.071 -19.805 1.00 98.56 181 ASN A O 1
ATOM 1365 N N . LEU A 1 182 ? 23.655 -3.597 -18.277 1.00 98.19 182 LEU A N 1
ATOM 1366 C CA . LEU A 1 182 ? 24.393 -4.182 -17.158 1.00 98.19 182 LEU A CA 1
ATOM 1367 C C . LEU A 1 182 ? 23.899 -5.602 -16.865 1.00 98.19 182 LEU A C 1
ATOM 1369 O O . LEU A 1 182 ? 24.702 -6.521 -16.729 1.00 98.19 182 LEU A O 1
ATOM 1373 N N . HIS A 1 183 ? 22.582 -5.805 -16.863 1.00 98.19 183 HIS A N 1
ATOM 1374 C CA . HIS A 1 183 ? 21.987 -7.124 -16.688 1.00 98.19 183 HIS A CA 1
ATOM 1375 C C . HIS A 1 183 ? 22.457 -8.107 -17.774 1.00 98.19 183 HIS A C 1
ATOM 1377 O O . HIS A 1 183 ? 22.849 -9.233 -17.469 1.00 98.19 183 HIS A O 1
ATOM 1383 N N . ASP A 1 184 ? 22.455 -7.698 -19.046 1.00 98.56 184 ASP A N 1
ATOM 1384 C CA . ASP A 1 184 ? 22.946 -8.521 -20.157 1.00 98.56 184 ASP A CA 1
ATOM 1385 C C . ASP A 1 184 ? 24.439 -8.851 -20.019 1.00 98.56 184 ASP A C 1
ATOM 1387 O O . ASP A 1 184 ? 24.850 -9.978 -20.310 1.00 98.56 184 ASP A O 1
ATOM 1391 N N . GLN A 1 185 ? 25.248 -7.899 -19.548 1.00 97.56 185 GLN A N 1
ATOM 1392 C CA . GLN A 1 185 ? 26.669 -8.099 -19.269 1.00 97.56 185 GLN A CA 1
ATOM 1393 C C . GLN A 1 185 ? 26.886 -9.144 -18.167 1.00 97.56 185 GLN A C 1
ATOM 1395 O O . GLN A 1 185 ? 27.682 -10.069 -18.346 1.00 97.56 185 GLN A O 1
ATOM 1400 N N . GLU A 1 186 ? 26.181 -9.021 -17.045 1.00 96.12 186 GLU A N 1
ATOM 1401 C CA . GLU A 1 186 ? 26.335 -9.916 -15.896 1.00 96.12 186 GLU A CA 1
ATOM 1402 C C . GLU A 1 186 ? 25.786 -11.319 -16.181 1.00 96.12 186 GLU A C 1
ATOM 1404 O O . GLU A 1 186 ? 26.404 -12.327 -15.828 1.00 96.12 186 GLU A O 1
ATOM 1409 N N . GLN A 1 187 ? 24.646 -11.403 -16.869 1.00 97.12 187 GLN A N 1
ATOM 1410 C CA . GLN A 1 187 ? 23.941 -12.663 -17.104 1.00 97.12 187 GLN A CA 1
ATOM 1411 C C . GLN A 1 187 ? 24.278 -13.316 -18.443 1.00 97.12 187 GLN A C 1
ATOM 1413 O O . GLN A 1 187 ? 23.909 -14.467 -18.663 1.00 97.12 187 GLN A O 1
ATOM 1418 N N . GLY A 1 188 ? 25.009 -12.657 -19.345 1.00 94.19 188 GLY A N 1
ATOM 1419 C CA . GLY A 1 188 ? 25.233 -13.138 -20.713 1.00 94.19 188 GLY A CA 1
ATOM 1420 C C . GLY A 1 188 ? 25.848 -14.541 -20.812 1.00 94.19 188 GLY A C 1
ATOM 1421 O O . GLY A 1 188 ? 25.568 -15.270 -21.765 1.00 94.19 188 GLY A O 1
ATOM 1422 N N . SER A 1 189 ? 26.628 -14.956 -19.807 1.00 95.00 189 SER A N 1
ATOM 1423 C CA . SER A 1 189 ? 27.217 -16.302 -19.715 1.00 95.00 189 SER A CA 1
ATOM 1424 C C . SER A 1 189 ? 26.352 -17.333 -18.972 1.00 95.00 189 SER A C 1
ATOM 1426 O O . SER A 1 189 ? 26.673 -18.522 -18.990 1.00 95.00 189 SER A O 1
ATOM 1428 N N . ASN A 1 190 ? 25.251 -16.905 -18.348 1.00 96.06 190 ASN A N 1
ATOM 1429 C CA . ASN A 1 190 ? 24.339 -17.748 -17.585 1.00 96.06 190 ASN A CA 1
ATOM 1430 C C . ASN A 1 190 ? 23.443 -18.582 -18.534 1.00 96.06 190 ASN A C 1
ATOM 1432 O O . ASN A 1 190 ? 22.614 -18.025 -19.262 1.00 96.06 190 ASN A O 1
ATOM 1436 N N . PRO A 1 191 ? 23.541 -19.927 -18.530 1.00 96.19 191 PRO A N 1
ATOM 1437 C CA . PRO A 1 191 ? 22.731 -20.772 -19.409 1.00 96.19 191 PRO A CA 1
ATOM 1438 C C . PRO A 1 191 ? 21.221 -20.672 -19.152 1.00 96.19 191 PRO A C 1
ATOM 1440 O O . PRO A 1 191 ? 20.434 -20.837 -20.089 1.00 96.19 191 PRO A O 1
ATOM 1443 N N . ALA A 1 192 ? 20.806 -20.404 -17.907 1.00 96.69 192 ALA A N 1
ATOM 1444 C CA . ALA A 1 192 ? 19.398 -20.209 -17.565 1.00 96.69 192 ALA A CA 1
ATOM 1445 C C . ALA A 1 192 ? 18.848 -18.937 -18.221 1.00 96.69 192 ALA A C 1
ATOM 1447 O O . ALA A 1 192 ? 17.767 -18.974 -18.804 1.00 96.69 192 ALA A O 1
ATOM 1448 N N . TYR A 1 193 ? 19.628 -17.853 -18.219 1.00 97.56 193 TYR A N 1
ATOM 1449 C CA . TYR A 1 193 ? 19.274 -16.605 -18.892 1.00 97.56 193 TYR A CA 1
ATOM 1450 C C . TYR A 1 193 ? 19.119 -16.797 -20.408 1.00 97.56 193 TYR A C 1
ATOM 1452 O O . TYR A 1 193 ? 18.080 -16.463 -20.974 1.00 97.56 193 TYR A O 1
ATOM 1460 N N . GLN A 1 194 ? 20.090 -17.444 -21.059 1.00 96.88 194 GLN A N 1
ATOM 1461 C CA . GLN A 1 194 ? 20.019 -17.737 -22.498 1.00 96.88 194 GLN A CA 1
ATOM 1462 C C . GLN A 1 194 ? 18.812 -18.619 -22.861 1.00 96.88 194 GLN A C 1
ATOM 1464 O O . GLN A 1 194 ? 18.139 -18.400 -23.871 1.00 96.88 194 GLN A O 1
ATOM 1469 N N . SER A 1 195 ? 18.502 -19.604 -22.013 1.00 97.38 195 SER A N 1
ATOM 1470 C CA . SER A 1 195 ? 17.324 -20.459 -22.186 1.00 97.38 195 SER A CA 1
ATOM 1471 C C . SER A 1 195 ? 16.021 -19.674 -22.008 1.00 97.38 195 SER A C 1
ATOM 1473 O O . SER A 1 195 ? 15.082 -19.867 -22.783 1.00 97.38 195 SER A O 1
ATOM 1475 N N . ALA A 1 196 ? 15.971 -18.761 -21.032 1.00 98.06 196 ALA A N 1
ATOM 1476 C CA . ALA A 1 196 ? 14.822 -17.897 -20.790 1.00 98.06 196 ALA A CA 1
ATOM 1477 C C . ALA A 1 196 ? 14.561 -16.961 -21.978 1.00 98.06 196 ALA A C 1
ATOM 1479 O O . ALA A 1 196 ? 13.434 -16.946 -22.478 1.00 98.06 196 ALA A O 1
ATOM 1480 N N . LEU A 1 197 ? 15.598 -16.287 -22.501 1.00 98.38 197 LEU A N 1
ATOM 1481 C CA . LEU A 1 197 ? 15.504 -15.454 -23.708 1.00 98.38 197 LEU A CA 1
ATOM 1482 C C . LEU A 1 197 ? 14.855 -16.221 -24.866 1.00 98.38 197 LEU A C 1
ATOM 1484 O O . LEU A 1 197 ? 13.870 -15.764 -25.446 1.00 98.38 197 LEU A O 1
ATOM 1488 N N . ALA A 1 198 ? 15.366 -17.420 -25.161 1.00 97.62 198 ALA A N 1
ATOM 1489 C CA . ALA A 1 198 ? 14.839 -18.259 -26.231 1.00 97.62 198 ALA A CA 1
ATOM 1490 C C . ALA A 1 198 ? 13.379 -18.677 -25.980 1.00 97.62 198 ALA A C 1
ATOM 1492 O O . ALA A 1 198 ? 12.557 -18.613 -26.894 1.00 97.62 198 ALA A O 1
ATOM 1493 N N . SER A 1 199 ? 13.043 -19.077 -24.749 1.00 97.19 199 SER A N 1
ATOM 1494 C CA . SER A 1 199 ? 11.693 -19.533 -24.391 1.00 97.19 199 SER A CA 1
ATOM 1495 C C . SER A 1 199 ? 10.633 -18.429 -24.472 1.00 97.19 199 SER A C 1
ATOM 1497 O O . SER A 1 199 ? 9.495 -18.701 -24.850 1.00 97.19 199 SER A O 1
ATOM 1499 N N . LEU A 1 200 ? 11.015 -17.183 -24.176 1.00 96.75 200 LEU A N 1
ATOM 1500 C CA . LEU A 1 200 ? 10.137 -16.010 -24.196 1.00 96.75 200 LEU A CA 1
ATOM 1501 C C . LEU A 1 200 ? 10.143 -15.286 -25.555 1.00 96.75 200 LEU A C 1
ATOM 1503 O O . LEU A 1 200 ? 9.420 -14.302 -25.751 1.00 96.75 200 LEU A O 1
ATOM 1507 N N . GLY A 1 201 ? 10.943 -15.768 -26.513 1.00 96.56 201 GLY A N 1
ATOM 1508 C CA . GLY A 1 201 ? 11.088 -15.171 -27.840 1.00 96.56 201 GLY A CA 1
ATOM 1509 C C . GLY A 1 201 ? 11.787 -13.810 -27.823 1.00 96.56 201 GLY A C 1
ATOM 1510 O O . GLY A 1 201 ? 11.474 -12.952 -28.649 1.00 96.56 201 GLY A O 1
ATOM 1511 N N . TYR A 1 202 ? 12.671 -13.580 -26.854 1.00 98.12 202 TYR A N 1
ATOM 1512 C CA . TYR A 1 202 ? 13.545 -12.412 -26.812 1.00 98.12 202 TYR A CA 1
ATOM 1513 C C . TYR A 1 202 ? 14.769 -12.612 -27.713 1.00 98.12 202 TYR A C 1
ATOM 1515 O O . TYR A 1 202 ? 15.081 -13.723 -28.152 1.00 98.12 202 TYR A O 1
ATOM 1523 N N . SER A 1 203 ? 15.449 -11.513 -28.034 1.00 98.19 203 SER A N 1
ATOM 1524 C CA . SER A 1 203 ? 16.655 -11.538 -28.856 1.00 98.19 203 SER A CA 1
ATOM 1525 C C . SER A 1 203 ? 17.747 -12.370 -28.175 1.00 98.19 203 SER A C 1
ATOM 1527 O O . SER A 1 203 ? 18.027 -12.144 -26.999 1.00 98.19 203 SER A O 1
ATOM 1529 N N . PRO A 1 204 ? 18.449 -13.264 -28.898 1.00 97.19 204 PRO A N 1
ATOM 1530 C CA . PRO A 1 204 ? 19.610 -13.968 -28.349 1.00 97.19 204 PRO A CA 1
ATOM 1531 C C . PRO A 1 204 ? 20.785 -13.025 -28.041 1.00 97.19 204 PRO A C 1
ATOM 1533 O O . PRO A 1 204 ? 21.759 -13.443 -27.426 1.00 97.19 204 PRO A O 1
ATOM 1536 N N . ALA A 1 205 ? 20.719 -11.765 -28.489 1.00 97.00 205 ALA A N 1
ATOM 1537 C CA . ALA A 1 205 ? 21.698 -10.737 -28.156 1.00 97.00 205 ALA A CA 1
ATOM 1538 C C . ALA A 1 205 ? 21.444 -10.060 -26.794 1.00 97.00 205 ALA A C 1
ATOM 1540 O O . ALA A 1 205 ? 22.287 -9.274 -26.378 1.00 97.00 205 ALA A O 1
ATOM 1541 N N . GLY A 1 206 ? 20.321 -10.347 -26.120 1.00 98.38 206 GLY A N 1
ATOM 1542 C CA . GLY A 1 206 ? 20.012 -9.837 -24.780 1.00 98.38 206 GLY A CA 1
ATOM 1543 C C . GLY A 1 206 ? 18.707 -9.038 -24.675 1.00 98.38 206 GLY A C 1
ATOM 1544 O O . GLY A 1 206 ? 17.992 -8.821 -25.666 1.00 98.38 206 GLY A O 1
ATOM 1545 N N . LEU A 1 207 ? 18.391 -8.594 -23.457 1.00 98.69 207 LEU A N 1
ATOM 1546 C CA . LEU A 1 207 ? 17.218 -7.784 -23.137 1.00 98.69 207 LEU A CA 1
ATOM 1547 C C . LEU A 1 207 ? 17.312 -6.387 -23.754 1.00 98.69 207 LEU A C 1
ATOM 1549 O O . LEU A 1 207 ? 16.324 -5.922 -24.319 1.00 98.69 207 LEU A O 1
ATOM 1553 N N . LEU A 1 208 ? 18.485 -5.742 -23.731 1.00 98.62 208 LEU A N 1
ATOM 1554 C CA . LEU A 1 208 ? 18.660 -4.416 -24.333 1.00 98.62 208 LEU A CA 1
ATOM 1555 C C . LEU A 1 208 ? 18.386 -4.462 -25.838 1.00 98.62 208 LEU A C 1
ATOM 1557 O O . LEU A 1 208 ? 17.625 -3.653 -26.360 1.00 98.62 208 LEU A O 1
ATOM 1561 N N . ALA A 1 209 ? 18.955 -5.450 -26.535 1.00 98.50 209 ALA A N 1
ATOM 1562 C CA . ALA A 1 209 ? 18.727 -5.633 -27.967 1.00 98.50 209 ALA A CA 1
ATOM 1563 C C . ALA A 1 209 ? 17.254 -5.937 -28.294 1.00 98.50 209 ALA A C 1
ATOM 1565 O O . ALA A 1 209 ? 16.780 -5.620 -29.384 1.00 98.50 209 ALA A O 1
ATOM 1566 N N . THR A 1 210 ? 16.530 -6.562 -27.362 1.00 98.62 210 THR A N 1
ATOM 1567 C CA . THR A 1 210 ? 15.090 -6.818 -27.487 1.00 98.62 210 THR A CA 1
ATOM 1568 C C . THR A 1 210 ? 14.283 -5.524 -27.347 1.00 98.62 210 THR A C 1
ATOM 1570 O O . THR A 1 210 ? 13.457 -5.235 -28.214 1.00 98.62 210 THR A O 1
ATOM 1573 N N . ALA A 1 211 ? 14.576 -4.720 -26.319 1.00 98.19 211 ALA A N 1
ATOM 1574 C CA . ALA A 1 211 ? 13.942 -3.423 -26.087 1.00 98.19 211 ALA A CA 1
ATOM 1575 C C . ALA A 1 211 ? 14.222 -2.431 -27.229 1.00 98.19 211 ALA A C 1
ATOM 1577 O O . ALA A 1 211 ? 13.293 -1.838 -27.774 1.00 98.19 211 ALA A O 1
ATOM 1578 N N . ASP A 1 212 ? 15.475 -2.327 -27.682 1.00 97.62 212 ASP A N 1
ATOM 1579 C CA . ASP A 1 212 ? 15.862 -1.491 -28.829 1.00 97.62 212 ASP A CA 1
ATOM 1580 C C . ASP A 1 212 ? 15.226 -1.985 -30.149 1.00 97.62 212 ASP A C 1
ATOM 1582 O O . ASP A 1 212 ? 15.030 -1.207 -31.085 1.00 97.62 212 ASP A O 1
ATOM 1586 N N . GLY A 1 213 ? 14.856 -3.269 -30.217 1.00 97.00 213 GLY A N 1
ATOM 1587 C CA . GLY A 1 213 ? 14.069 -3.864 -31.300 1.00 97.00 213 GLY A CA 1
ATOM 1588 C C . GLY A 1 213 ? 12.568 -3.545 -31.252 1.00 97.00 213 GLY A C 1
ATOM 1589 O O . GLY A 1 213 ? 11.842 -3.954 -32.159 1.00 97.00 213 GLY A O 1
ATOM 1590 N N . GLY A 1 214 ? 12.108 -2.817 -30.230 1.00 95.62 214 GLY A N 1
ATOM 1591 C CA . GLY A 1 214 ? 10.726 -2.365 -30.072 1.00 95.62 214 GLY A CA 1
ATOM 1592 C C . GLY A 1 214 ? 9.827 -3.283 -29.244 1.00 95.62 214 GLY A C 1
ATOM 1593 O O . GLY A 1 214 ? 8.615 -3.128 -29.331 1.00 95.62 214 GLY A O 1
ATOM 1594 N N . ARG A 1 215 ? 10.389 -4.231 -28.478 1.00 97.31 215 ARG A N 1
ATOM 1595 C CA . ARG A 1 215 ? 9.633 -5.077 -27.540 1.00 97.31 215 ARG A CA 1
ATOM 1596 C C . ARG A 1 215 ? 10.089 -4.806 -26.111 1.00 97.31 215 ARG A C 1
ATOM 1598 O O . ARG A 1 215 ? 11.187 -5.219 -25.738 1.00 97.31 215 ARG A O 1
ATOM 1605 N N . ALA A 1 216 ? 9.247 -4.154 -25.316 1.00 97.88 216 ALA A N 1
ATOM 1606 C CA . ALA A 1 216 ? 9.565 -3.848 -23.925 1.00 97.88 216 ALA A CA 1
ATOM 1607 C C . ALA A 1 216 ? 9.620 -5.119 -23.052 1.00 97.88 216 ALA A C 1
ATOM 1609 O O . ALA A 1 216 ? 8.995 -6.143 -23.349 1.00 97.88 216 ALA A O 1
ATOM 1610 N N . ILE A 1 217 ? 10.389 -5.065 -21.961 1.00 98.44 217 ILE A N 1
ATOM 1611 C CA . ILE A 1 217 ? 10.636 -6.219 -21.084 1.00 98.44 217 ILE A CA 1
ATOM 1612 C C . ILE A 1 217 ? 9.790 -6.137 -19.812 1.00 98.44 217 ILE A C 1
ATOM 1614 O O . ILE A 1 217 ? 9.870 -5.164 -19.077 1.00 98.44 217 ILE A O 1
ATOM 1618 N N . LEU A 1 218 ? 9.026 -7.178 -19.485 1.00 98.19 218 LEU A N 1
ATOM 1619 C CA . LEU A 1 218 ? 8.456 -7.324 -18.14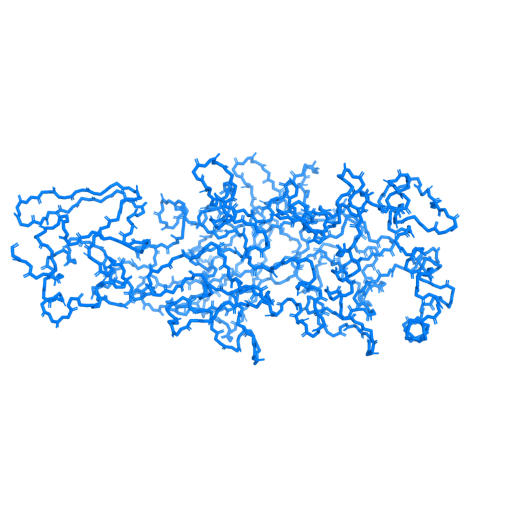1 1.00 98.19 218 LEU A CA 1
ATOM 1620 C C . LEU A 1 218 ? 9.423 -8.156 -17.298 1.00 98.19 218 LEU A C 1
ATOM 1622 O O . LEU A 1 218 ? 9.578 -9.349 -17.573 1.00 98.19 218 LEU A O 1
ATOM 1626 N N . CYS A 1 219 ? 10.029 -7.564 -16.263 1.00 98.25 219 CYS A N 1
ATOM 1627 C CA . CYS A 1 219 ? 11.024 -8.233 -15.409 1.00 98.25 219 CYS A CA 1
ATOM 1628 C C . CYS A 1 219 ? 10.477 -9.540 -14.814 1.00 98.25 219 CYS A C 1
ATOM 1630 O O . CYS A 1 219 ? 11.169 -10.562 -14.762 1.00 98.25 219 CYS A O 1
ATOM 1632 N N . ALA A 1 220 ? 9.189 -9.522 -14.450 1.00 97.88 220 ALA A N 1
ATOM 1633 C CA . ALA A 1 220 ? 8.498 -10.672 -13.888 1.00 97.88 220 ALA A CA 1
ATOM 1634 C C . ALA A 1 220 ? 8.417 -11.877 -14.845 1.00 97.88 220 ALA A C 1
ATOM 1636 O O . ALA A 1 220 ? 8.303 -13.011 -14.390 1.00 97.88 220 ALA A O 1
ATOM 1637 N N . SER A 1 221 ? 8.533 -11.669 -16.165 1.00 97.81 221 SER A N 1
ATOM 1638 C CA . SER A 1 221 ? 8.491 -12.759 -17.155 1.00 97.81 221 SER A CA 1
ATOM 1639 C C . SER A 1 221 ? 9.565 -13.813 -16.891 1.00 97.81 221 SER A C 1
ATOM 1641 O O . SER A 1 221 ? 9.285 -15.003 -17.005 1.00 97.81 221 SER A O 1
ATOM 1643 N N . CYS A 1 222 ? 10.771 -13.381 -16.503 1.00 98.25 222 CYS A N 1
ATOM 1644 C CA . CYS A 1 222 ? 11.860 -14.269 -16.092 1.00 98.25 222 CYS A CA 1
ATOM 1645 C C . CYS A 1 222 ? 11.856 -14.498 -14.576 1.00 98.25 222 CYS A C 1
ATOM 1647 O O . CYS A 1 222 ? 11.949 -15.640 -14.127 1.00 98.25 222 CYS A O 1
ATOM 1649 N N . HIS A 1 223 ? 11.723 -13.425 -13.796 1.00 98.06 223 HIS A N 1
ATOM 1650 C CA . HIS A 1 223 ? 11.812 -13.456 -12.339 1.00 98.06 223 HIS A CA 1
ATOM 1651 C C . HIS A 1 223 ? 10.421 -13.506 -11.702 1.00 98.06 223 HIS A C 1
ATOM 1653 O O . HIS A 1 223 ? 9.777 -12.473 -11.544 1.00 98.06 223 HIS A O 1
ATOM 1659 N N . GLY A 1 224 ? 9.947 -14.688 -11.305 1.00 97.38 224 GLY A N 1
ATOM 1660 C CA . GLY A 1 224 ? 8.585 -14.844 -10.777 1.00 97.38 224 GLY A CA 1
ATOM 1661 C C . GLY A 1 224 ? 8.248 -13.864 -9.642 1.00 97.38 224 GLY A C 1
ATOM 1662 O O . GLY A 1 224 ? 9.091 -13.549 -8.799 1.00 97.38 224 GLY A O 1
ATOM 1663 N N . SER A 1 225 ? 7.007 -13.370 -9.620 1.00 96.69 225 SER A N 1
ATOM 1664 C CA . SER A 1 225 ? 6.525 -12.428 -8.603 1.00 96.69 225 SER A CA 1
ATOM 1665 C C . SER A 1 225 ? 5.096 -12.746 -8.182 1.00 96.69 225 SER A C 1
ATOM 1667 O O . SER A 1 225 ? 4.202 -12.859 -9.013 1.00 96.69 225 SER A O 1
ATOM 1669 N N . ASN A 1 226 ? 4.844 -12.806 -6.876 1.00 95.12 226 ASN A N 1
ATOM 1670 C CA . ASN A 1 226 ? 3.494 -13.008 -6.341 1.00 95.12 226 ASN A CA 1
ATOM 1671 C C . ASN A 1 226 ? 2.573 -11.785 -6.522 1.00 95.12 226 ASN A C 1
ATOM 1673 O O . ASN A 1 226 ? 1.361 -11.919 -6.369 1.00 95.12 226 ASN A O 1
ATOM 1677 N N . ALA A 1 227 ? 3.109 -10.609 -6.876 1.00 93.00 227 ALA A N 1
ATOM 1678 C CA . ALA A 1 227 ? 2.288 -9.483 -7.332 1.00 93.00 227 ALA A CA 1
ATOM 1679 C C . ALA A 1 227 ? 1.745 -9.676 -8.755 1.00 93.00 227 ALA A C 1
ATOM 1681 O O . ALA A 1 227 ? 0.737 -9.071 -9.105 1.00 93.00 227 ALA A O 1
ATOM 1682 N N . LEU A 1 228 ? 2.386 -10.531 -9.558 1.00 94.69 228 LEU A N 1
ATOM 1683 C CA . LEU A 1 228 ? 1.950 -10.910 -10.901 1.00 94.69 228 LEU A CA 1
ATOM 1684 C C . LEU A 1 228 ? 1.909 -12.446 -10.991 1.00 94.69 228 LEU A C 1
ATOM 1686 O O . LEU A 1 228 ? 2.811 -13.052 -11.578 1.00 94.69 228 LEU A O 1
ATOM 1690 N N . PRO A 1 229 ? 0.907 -13.099 -10.369 1.00 91.81 229 PRO A N 1
ATOM 1691 C CA . PRO A 1 229 ? 0.847 -14.555 -10.294 1.00 91.81 229 PRO A CA 1
ATOM 1692 C C . PRO A 1 229 ? 0.911 -15.222 -11.674 1.00 91.81 229 PRO A C 1
ATOM 1694 O O . PRO A 1 229 ? 0.328 -14.735 -12.640 1.00 91.81 229 PRO A O 1
ATOM 1697 N N . GLY A 1 230 ? 1.595 -16.366 -11.759 1.00 92.25 230 GLY A N 1
ATOM 1698 C CA . GLY A 1 230 ? 1.759 -17.118 -13.011 1.00 92.25 230 GLY A CA 1
ATOM 1699 C C . GLY A 1 230 ? 2.927 -16.663 -13.893 1.00 92.25 230 GLY A C 1
ATOM 1700 O O . GLY A 1 230 ? 3.086 -17.182 -14.994 1.00 92.25 230 GLY A O 1
ATOM 1701 N N . THR A 1 231 ? 3.746 -15.726 -13.415 1.00 95.56 231 THR A N 1
ATOM 1702 C CA . THR A 1 231 ? 4.975 -15.275 -14.079 1.00 95.56 231 THR A CA 1
ATOM 1703 C C . THR A 1 231 ? 6.216 -16.038 -13.594 1.00 95.56 231 THR A C 1
ATOM 1705 O O . THR A 1 231 ? 6.182 -16.717 -12.564 1.00 95.56 231 THR A O 1
ATOM 1708 N N . GLY A 1 232 ? 7.324 -15.904 -14.328 1.00 96.88 232 GLY A N 1
ATOM 1709 C CA . GLY A 1 232 ? 8.629 -16.463 -13.982 1.00 96.88 232 GLY A CA 1
ATOM 1710 C C . GLY A 1 232 ? 9.032 -17.690 -14.801 1.00 96.88 232 GLY A C 1
ATOM 1711 O O . GLY A 1 232 ? 8.201 -18.415 -15.350 1.00 96.88 232 GLY A O 1
ATOM 1712 N N . VAL A 1 233 ? 10.340 -17.943 -14.846 1.00 97.19 233 VAL A N 1
ATOM 1713 C CA . VAL A 1 233 ? 10.948 -19.117 -15.482 1.00 97.19 233 VAL A CA 1
ATOM 1714 C C . VAL A 1 233 ? 11.575 -19.999 -14.406 1.00 97.19 233 VAL A C 1
ATOM 1716 O O . VAL A 1 233 ? 12.317 -19.530 -13.547 1.00 97.19 233 VAL A O 1
ATOM 1719 N N . ALA A 1 234 ? 11.293 -21.303 -14.451 1.00 93.62 234 ALA A N 1
ATOM 1720 C CA . ALA A 1 234 ? 11.845 -22.252 -13.489 1.00 93.62 234 ALA A CA 1
ATOM 1721 C C . ALA A 1 234 ? 13.387 -22.237 -13.499 1.00 93.62 234 ALA A C 1
ATOM 1723 O O . ALA A 1 234 ? 14.008 -22.321 -14.558 1.00 93.62 234 ALA A O 1
ATOM 1724 N N . GLY A 1 235 ? 13.995 -22.172 -12.312 1.00 91.69 235 GLY A N 1
ATOM 1725 C CA . GLY A 1 235 ? 15.451 -22.091 -12.147 1.00 91.69 235 GLY A CA 1
ATOM 1726 C C . GLY A 1 235 ? 16.028 -20.672 -12.196 1.00 91.69 235 GLY A C 1
ATOM 1727 O O . GLY A 1 235 ? 17.235 -20.526 -12.033 1.00 91.69 235 GLY A O 1
ATOM 1728 N N . ILE A 1 236 ? 15.194 -19.643 -12.388 1.00 96.75 236 ILE A N 1
ATOM 1729 C CA . ILE A 1 236 ? 15.549 -18.235 -12.171 1.00 96.75 236 ILE A CA 1
ATOM 1730 C C . ILE A 1 236 ? 14.953 -17.788 -10.834 1.00 96.75 236 ILE A C 1
ATOM 1732 O O . ILE A 1 236 ? 13.808 -18.123 -10.521 1.00 96.75 236 ILE A O 1
ATOM 1736 N N . SER A 1 237 ? 15.734 -17.056 -10.036 1.00 97.06 237 SER A N 1
ATOM 1737 C CA . SER A 1 237 ? 15.295 -16.569 -8.727 1.00 97.06 237 SER A CA 1
ATOM 1738 C C . SER A 1 237 ? 14.100 -15.608 -8.853 1.00 97.06 237 SER A C 1
ATOM 1740 O O . SER A 1 237 ? 14.012 -14.847 -9.827 1.00 97.06 237 SER A O 1
ATOM 1742 N N . PRO A 1 238 ? 13.155 -15.617 -7.892 1.00 97.81 238 PRO A N 1
ATOM 1743 C CA . PRO A 1 238 ? 12.049 -14.663 -7.859 1.00 97.81 238 PRO A CA 1
ATOM 1744 C C . PRO A 1 238 ? 12.533 -13.210 -7.840 1.00 97.81 238 PRO A C 1
ATOM 1746 O O . PRO A 1 238 ? 13.616 -12.914 -7.336 1.00 97.81 238 PRO A O 1
ATOM 1749 N N . LEU A 1 239 ? 11.707 -12.278 -8.327 1.00 97.25 239 LEU A N 1
ATOM 1750 C CA . LEU A 1 239 ? 12.115 -10.875 -8.496 1.00 97.25 239 LEU A CA 1
ATOM 1751 C C . LEU A 1 239 ? 12.535 -10.220 -7.178 1.00 97.25 239 LEU A C 1
ATOM 1753 O O . LEU A 1 239 ? 13.477 -9.436 -7.151 1.00 97.25 239 LEU A O 1
ATOM 1757 N N . THR A 1 240 ? 11.860 -10.556 -6.079 1.00 96.31 240 THR A N 1
ATOM 1758 C CA . THR A 1 240 ? 12.223 -10.034 -4.758 1.00 96.31 240 THR A CA 1
ATOM 1759 C C . THR A 1 240 ? 13.586 -10.537 -4.306 1.00 96.31 240 THR A C 1
ATOM 1761 O O . THR A 1 240 ? 14.341 -9.758 -3.748 1.00 96.31 240 THR A O 1
ATOM 1764 N N . GLU A 1 241 ? 13.920 -11.801 -4.560 1.00 97.44 241 GLU A N 1
ATOM 1765 C CA . GLU A 1 241 ? 15.235 -12.348 -4.220 1.00 97.44 241 GLU A CA 1
ATOM 1766 C C . GLU A 1 241 ? 16.316 -11.660 -5.060 1.00 97.44 241 GLU A C 1
ATOM 1768 O O . GLU A 1 241 ? 17.188 -11.000 -4.505 1.00 97.44 241 GLU A O 1
ATOM 1773 N N . ALA A 1 242 ? 16.173 -11.698 -6.391 1.00 96.75 242 ALA A N 1
ATOM 1774 C CA . ALA A 1 242 ? 17.151 -11.160 -7.335 1.00 96.75 242 ALA A CA 1
ATOM 1775 C C . ALA A 1 242 ? 17.452 -9.669 -7.120 1.00 96.75 242 ALA A C 1
ATOM 1777 O O . ALA A 1 242 ? 18.614 -9.266 -7.123 1.00 96.75 242 ALA A O 1
ATOM 1778 N N . MET A 1 243 ? 16.414 -8.845 -6.929 1.00 96.81 243 MET A N 1
ATOM 1779 C CA . MET A 1 243 ? 16.599 -7.407 -6.739 1.00 96.81 243 MET A CA 1
ATOM 1780 C C . MET A 1 243 ? 17.305 -7.113 -5.418 1.00 96.81 243 MET A C 1
ATOM 1782 O O . MET A 1 243 ? 18.307 -6.409 -5.417 1.00 96.81 243 MET A O 1
ATOM 1786 N N . HIS A 1 244 ? 16.827 -7.653 -4.297 1.00 97.44 244 HIS A N 1
ATOM 1787 C CA . HIS A 1 244 ? 17.400 -7.295 -2.999 1.00 97.44 244 HIS A CA 1
ATOM 1788 C C . HIS A 1 244 ? 18.799 -7.887 -2.810 1.00 97.44 244 HIS A C 1
ATOM 1790 O O . HIS A 1 244 ? 19.683 -7.172 -2.353 1.00 97.44 244 HIS A O 1
ATOM 1796 N N . SER A 1 245 ? 19.042 -9.139 -3.221 1.00 95.12 245 SER A N 1
ATOM 1797 C CA . SER A 1 245 ? 20.365 -9.756 -3.067 1.00 95.12 245 SER A CA 1
ATOM 1798 C C . SER A 1 245 ? 21.444 -9.044 -3.885 1.00 95.12 245 SER A C 1
ATOM 1800 O O . SER A 1 245 ? 22.575 -8.931 -3.428 1.00 95.12 245 SER A O 1
ATOM 1802 N N . GLN A 1 246 ? 21.106 -8.561 -5.088 1.00 94.31 246 GLN A N 1
ATOM 1803 C CA . GLN A 1 246 ? 22.054 -7.836 -5.937 1.00 94.31 246 GLN A CA 1
ATOM 1804 C C . GLN A 1 246 ? 22.354 -6.435 -5.388 1.00 94.31 246 GLN A C 1
ATOM 1806 O O . GLN A 1 246 ? 23.486 -5.968 -5.471 1.00 94.31 246 GLN A O 1
ATOM 1811 N N . HIS A 1 247 ? 21.343 -5.758 -4.839 1.00 95.94 247 HIS A N 1
ATOM 1812 C CA . HIS A 1 247 ? 21.488 -4.377 -4.380 1.00 95.94 247 HIS A CA 1
ATOM 1813 C C . HIS A 1 247 ? 21.990 -4.258 -2.938 1.00 95.94 247 HIS A C 1
ATOM 1815 O O . HIS A 1 247 ? 22.432 -3.178 -2.566 1.00 95.94 247 HIS A O 1
ATOM 1821 N N . ASP A 1 248 ? 21.989 -5.333 -2.146 1.00 96.06 248 ASP A N 1
ATOM 1822 C CA . ASP A 1 248 ? 22.481 -5.337 -0.760 1.00 96.06 248 ASP A CA 1
ATOM 1823 C C . ASP A 1 248 ? 23.905 -4.762 -0.637 1.00 96.06 248 ASP A C 1
ATOM 1825 O O . ASP A 1 248 ? 24.172 -3.914 0.212 1.00 96.06 248 ASP A O 1
ATOM 1829 N N . THR A 1 249 ? 24.805 -5.131 -1.551 1.00 94.81 249 THR A N 1
ATOM 1830 C CA . THR A 1 249 ? 26.198 -4.654 -1.543 1.00 94.81 249 THR A CA 1
ATOM 1831 C C . THR A 1 249 ? 26.458 -3.457 -2.455 1.00 94.81 249 THR A C 1
ATOM 1833 O O . THR A 1 249 ? 27.590 -2.977 -2.500 1.00 94.81 249 THR A O 1
ATOM 1836 N N . ALA A 1 250 ? 25.454 -2.996 -3.206 1.00 93.69 250 ALA A N 1
ATOM 1837 C CA . ALA A 1 250 ? 25.611 -1.872 -4.125 1.00 93.69 250 ALA A CA 1
ATOM 1838 C C . ALA A 1 250 ? 25.856 -0.580 -3.342 1.00 93.69 250 ALA A C 1
ATOM 1840 O O . ALA A 1 250 ? 25.235 -0.350 -2.300 1.00 93.69 250 ALA A O 1
ATOM 1841 N N . LEU A 1 251 ? 26.758 0.267 -3.838 1.00 93.75 251 LEU A N 1
ATOM 1842 C CA . LEU A 1 251 ? 27.109 1.509 -3.157 1.00 93.75 251 LEU A CA 1
ATOM 1843 C C . LEU A 1 251 ? 26.171 2.640 -3.576 1.00 93.75 251 LEU A C 1
ATOM 1845 O O . LEU A 1 251 ? 26.030 2.938 -4.761 1.00 93.75 251 LEU A O 1
ATOM 1849 N N . ASP A 1 252 ? 25.582 3.325 -2.597 1.00 91.75 252 ASP A N 1
ATOM 1850 C CA . ASP A 1 252 ? 24.865 4.577 -2.831 1.00 91.75 252 ASP A CA 1
ATOM 1851 C C . ASP A 1 252 ? 25.867 5.653 -3.301 1.00 91.75 252 ASP A C 1
ATOM 1853 O O . ASP A 1 252 ? 26.772 6.018 -2.542 1.00 91.75 252 ASP A O 1
ATOM 1857 N N . PRO A 1 253 ? 25.724 6.211 -4.518 1.00 90.75 253 PRO A N 1
ATOM 1858 C CA . PRO A 1 253 ? 26.661 7.199 -5.046 1.00 90.75 253 PRO A CA 1
ATOM 1859 C C . PRO A 1 253 ? 26.740 8.496 -4.232 1.00 90.75 253 PRO A C 1
ATOM 1861 O O . PRO A 1 253 ? 27.737 9.215 -4.318 1.00 90.75 253 PRO A O 1
ATOM 1864 N N . LEU A 1 254 ? 25.705 8.820 -3.450 1.00 89.06 254 LEU A N 1
ATOM 1865 C CA . LEU A 1 254 ? 25.664 10.023 -2.619 1.00 89.06 254 LEU A CA 1
ATOM 1866 C C . LEU A 1 254 ? 26.414 9.840 -1.300 1.00 89.06 254 LEU A C 1
ATOM 1868 O O . LEU A 1 254 ? 27.044 10.785 -0.820 1.00 89.06 254 LEU A O 1
ATOM 1872 N N . THR A 1 255 ? 26.331 8.654 -0.696 1.00 91.06 255 THR A N 1
ATOM 1873 C CA . THR A 1 255 ? 26.857 8.401 0.657 1.00 91.06 255 THR A CA 1
ATOM 1874 C C . THR A 1 255 ? 28.119 7.539 0.664 1.00 91.06 255 THR A C 1
ATOM 1876 O O . THR A 1 255 ? 28.906 7.618 1.608 1.00 91.06 255 THR A O 1
ATOM 1879 N N . GLY A 1 256 ? 28.339 6.741 -0.383 1.00 91.69 256 GLY A N 1
ATOM 1880 C CA . GLY A 1 256 ? 29.386 5.723 -0.463 1.00 91.69 256 GLY A CA 1
ATOM 1881 C C . GLY A 1 256 ? 29.140 4.504 0.433 1.00 91.69 256 GLY A C 1
ATOM 1882 O O . GLY A 1 256 ? 30.041 3.681 0.583 1.00 91.69 256 GLY A O 1
ATOM 1883 N N . GLN A 1 257 ? 27.963 4.404 1.056 1.00 93.88 257 GLN A N 1
ATOM 1884 C CA . GLN A 1 257 ? 27.564 3.286 1.906 1.00 93.88 257 GLN A CA 1
ATOM 1885 C C . GLN A 1 257 ? 26.916 2.183 1.060 1.00 93.88 257 GLN A C 1
ATOM 1887 O O . GLN A 1 257 ? 26.205 2.487 0.101 1.00 93.88 257 GLN A O 1
ATOM 1892 N N . ALA A 1 258 ? 27.127 0.915 1.423 1.00 95.38 258 ALA A N 1
ATOM 1893 C CA . ALA A 1 258 ? 26.356 -0.182 0.844 1.00 95.38 258 ALA A CA 1
ATOM 1894 C C . ALA A 1 258 ? 24.878 -0.059 1.247 1.00 95.38 258 ALA A C 1
ATOM 1896 O O . ALA A 1 258 ? 24.570 0.237 2.404 1.00 95.38 258 ALA A O 1
ATOM 1897 N N . LEU A 1 259 ? 23.952 -0.286 0.316 1.00 95.12 259 LEU A N 1
ATOM 1898 C CA . LEU A 1 259 ? 22.519 -0.123 0.591 1.00 95.12 259 LEU A CA 1
ATOM 1899 C C . LEU A 1 259 ? 22.022 -1.060 1.705 1.00 95.12 259 LEU A C 1
ATOM 1901 O O . LEU A 1 259 ? 21.159 -0.662 2.490 1.00 95.12 259 LEU A O 1
ATOM 1905 N N . GLY A 1 260 ? 22.587 -2.264 1.806 1.00 95.25 260 GLY A N 1
ATOM 1906 C CA . GLY A 1 260 ? 22.297 -3.247 2.850 1.00 95.25 260 GLY A CA 1
ATOM 1907 C C . GLY A 1 260 ? 22.743 -2.831 4.251 1.00 95.25 260 GLY A C 1
ATOM 1908 O O . GLY A 1 260 ? 22.115 -3.236 5.224 1.00 95.25 260 GLY A O 1
ATOM 1909 N N . ASP A 1 261 ? 23.739 -1.947 4.361 1.00 95.19 261 ASP A N 1
ATOM 1910 C CA . ASP A 1 261 ? 24.233 -1.433 5.644 1.00 95.19 261 ASP A CA 1
ATOM 1911 C C . ASP A 1 261 ? 23.387 -0.261 6.180 1.00 95.19 261 ASP A C 1
ATOM 1913 O O . ASP A 1 261 ? 23.692 0.294 7.237 1.00 95.19 261 ASP A O 1
ATOM 1917 N N . SER A 1 262 ? 22.366 0.196 5.445 1.00 93.38 262 SER A N 1
ATOM 1918 C CA . SER A 1 262 ? 21.546 1.327 5.882 1.00 93.38 262 SER A CA 1
ATOM 1919 C C . SER A 1 262 ? 20.606 0.941 7.024 1.00 93.38 262 SER A C 1
ATOM 1921 O O . SER A 1 262 ? 19.726 0.094 6.868 1.00 93.38 262 SER A O 1
ATOM 1923 N N . ASP A 1 263 ? 20.711 1.666 8.137 1.00 89.75 263 ASP A N 1
ATOM 1924 C CA . ASP A 1 263 ? 19.848 1.513 9.317 1.00 89.75 263 ASP A CA 1
ATOM 1925 C C . ASP A 1 263 ? 18.599 2.410 9.282 1.00 89.75 263 ASP A C 1
ATOM 1927 O O . ASP A 1 263 ? 17.939 2.637 10.296 1.00 89.75 263 ASP A O 1
ATOM 1931 N N . ASN A 1 264 ? 18.271 2.985 8.124 1.00 91.50 264 ASN A N 1
ATOM 1932 C CA . ASN A 1 264 ? 17.061 3.781 7.960 1.00 91.50 264 ASN A CA 1
ATOM 1933 C C . ASN A 1 264 ? 16.407 3.559 6.593 1.00 91.50 264 ASN A C 1
ATOM 1935 O O . ASN A 1 264 ? 17.001 3.009 5.666 1.00 91.50 264 ASN A O 1
ATOM 1939 N N . ARG A 1 265 ? 15.163 4.016 6.448 1.00 92.75 265 ARG A N 1
ATOM 1940 C CA . ARG A 1 265 ? 14.362 3.777 5.240 1.00 92.75 265 ARG A CA 1
ATOM 1941 C C . ARG A 1 265 ? 14.868 4.442 3.949 1.00 92.75 265 ARG A C 1
ATOM 1943 O O . ARG A 1 265 ? 14.254 4.221 2.911 1.00 92.75 265 ARG A O 1
ATOM 1950 N N . SER A 1 266 ? 15.952 5.228 3.966 1.00 90.69 266 SER A N 1
ATOM 1951 C CA . SER A 1 266 ? 16.488 5.897 2.768 1.00 90.69 266 SER A CA 1
ATOM 1952 C C . SER A 1 266 ? 16.865 4.919 1.658 1.00 90.69 266 SER A C 1
ATOM 1954 O O . SER A 1 266 ? 16.501 5.151 0.510 1.00 90.69 266 SER A O 1
ATOM 1956 N N . ALA A 1 267 ? 17.539 3.814 1.995 1.00 92.88 267 ALA A N 1
ATOM 1957 C CA . ALA A 1 267 ? 17.971 2.810 1.023 1.00 92.88 267 ALA A CA 1
ATOM 1958 C C . ALA A 1 267 ? 16.767 2.089 0.405 1.00 92.88 267 ALA A C 1
ATOM 1960 O O . ALA A 1 267 ? 16.681 1.948 -0.812 1.00 92.88 267 ALA A O 1
ATOM 1961 N N . CYS A 1 268 ? 15.779 1.718 1.226 1.00 94.56 268 CYS A N 1
ATOM 1962 C CA . CYS A 1 268 ? 14.525 1.140 0.746 1.00 94.56 268 CYS A CA 1
ATOM 1963 C C . CYS A 1 268 ? 13.792 2.107 -0.197 1.00 94.56 268 CYS A C 1
ATOM 1965 O O . CYS A 1 268 ? 13.263 1.684 -1.223 1.00 94.56 268 CYS A O 1
ATOM 1967 N N . TYR A 1 269 ? 13.800 3.406 0.118 1.00 93.88 269 TYR A N 1
ATOM 1968 C CA . TYR A 1 269 ? 13.163 4.447 -0.690 1.00 93.88 269 TYR A CA 1
ATOM 1969 C C . TYR A 1 269 ? 13.878 4.774 -2.008 1.00 93.88 269 TYR A C 1
ATOM 1971 O O . TYR A 1 269 ? 13.351 5.554 -2.796 1.00 93.88 269 TYR A O 1
ATOM 1979 N N . GLN A 1 270 ? 15.033 4.158 -2.291 1.00 91.75 270 GLN A N 1
ATOM 1980 C CA . GLN A 1 270 ? 15.636 4.236 -3.626 1.00 91.75 270 GLN A CA 1
ATOM 1981 C C . GLN A 1 270 ? 14.877 3.382 -4.655 1.00 91.75 270 GLN A C 1
ATOM 1983 O O . GLN A 1 270 ? 14.849 3.690 -5.847 1.00 91.75 270 GLN A O 1
ATOM 1988 N N . CYS A 1 271 ? 14.255 2.292 -4.199 1.00 92.88 271 CYS A N 1
ATOM 1989 C CA . CYS A 1 271 ? 13.553 1.334 -5.059 1.00 92.88 271 CYS A CA 1
ATOM 1990 C C . CYS A 1 271 ? 12.047 1.276 -4.777 1.00 92.88 271 CYS A C 1
ATOM 1992 O O . CYS A 1 271 ? 11.270 0.859 -5.634 1.00 92.88 271 CYS A O 1
ATOM 1994 N N . HIS A 1 272 ? 11.629 1.687 -3.582 1.00 94.12 272 HIS A N 1
ATOM 1995 C CA . HIS A 1 272 ? 10.233 1.767 -3.182 1.00 94.12 272 HIS A CA 1
ATOM 1996 C C . HIS A 1 272 ? 9.785 3.226 -3.052 1.00 94.12 272 HIS A C 1
ATOM 1998 O O . HIS A 1 272 ? 10.564 4.057 -2.595 1.00 94.12 272 HIS A O 1
ATOM 2004 N N . PRO A 1 273 ? 8.517 3.544 -3.351 1.00 90.50 273 PRO A N 1
ATOM 2005 C CA . PRO A 1 273 ? 8.000 4.894 -3.160 1.00 90.50 273 PRO A CA 1
ATOM 2006 C C . PRO A 1 273 ? 8.160 5.378 -1.722 1.00 90.50 273 PRO A C 1
ATOM 2008 O O . PRO A 1 273 ? 7.814 4.648 -0.789 1.00 90.50 273 PRO A O 1
ATOM 2011 N N . GLY A 1 274 ? 8.613 6.613 -1.504 1.00 88.56 274 GLY A N 1
ATOM 2012 C CA . GLY A 1 274 ? 8.768 7.071 -0.126 1.00 88.56 274 GLY A CA 1
ATOM 2013 C C . GLY A 1 274 ? 9.572 8.332 0.130 1.00 88.56 274 GLY A C 1
ATOM 2014 O O . GLY A 1 274 ? 9.403 8.915 1.204 1.00 88.56 274 GLY A O 1
ATOM 2015 N N . SER A 1 275 ? 10.405 8.772 -0.812 1.00 87.44 275 SER A N 1
ATOM 2016 C CA . SER A 1 275 ? 11.187 10.000 -0.644 1.00 87.44 275 SER A CA 1
ATOM 2017 C C . SER A 1 275 ? 10.273 11.227 -0.541 1.00 87.44 275 SER A C 1
ATOM 2019 O O . SER A 1 275 ? 10.463 12.046 0.363 1.00 87.44 275 SER A O 1
ATOM 2021 N N . GLU A 1 276 ? 9.218 11.292 -1.362 1.00 91.50 276 GLU A N 1
ATOM 2022 C CA . GLU A 1 276 ? 8.146 12.292 -1.240 1.00 91.50 276 GLU A CA 1
ATOM 2023 C C . GLU A 1 276 ? 6.797 11.638 -0.905 1.00 91.50 276 GLU A C 1
ATOM 2025 O O . GLU A 1 276 ? 6.101 12.104 -0.001 1.00 91.50 276 GLU A O 1
ATOM 2030 N N . THR A 1 277 ? 6.475 10.498 -1.529 1.00 91.38 277 THR A N 1
ATOM 2031 C CA . THR A 1 277 ? 5.228 9.736 -1.315 1.00 91.38 277 THR A CA 1
ATOM 2032 C C . THR A 1 277 ? 5.148 9.103 0.079 1.00 91.38 277 THR A C 1
ATOM 2034 O O . THR A 1 277 ? 4.117 8.558 0.452 1.00 91.38 277 THR A O 1
ATOM 2037 N N . ARG A 1 278 ? 6.237 9.091 0.860 1.00 91.38 278 ARG A N 1
ATOM 2038 C CA . ARG A 1 278 ? 6.281 8.570 2.242 1.00 91.38 278 ARG A CA 1
ATOM 2039 C C . ARG A 1 278 ? 5.437 7.301 2.438 1.00 91.38 278 ARG A C 1
ATOM 2041 O O . ARG A 1 278 ? 4.509 7.309 3.239 1.00 91.38 278 ARG A O 1
ATOM 2048 N N . CYS A 1 279 ? 5.712 6.217 1.702 1.00 89.44 279 CYS A N 1
ATOM 2049 C CA . CYS A 1 279 ? 4.834 5.041 1.720 1.00 89.44 279 CYS A CA 1
ATOM 2050 C C . CYS A 1 279 ? 4.565 4.551 3.152 1.00 89.44 279 CYS A C 1
ATOM 2052 O O . CYS A 1 279 ? 3.400 4.362 3.495 1.00 89.44 279 CYS A O 1
ATOM 2054 N N . LEU A 1 280 ? 5.605 4.486 3.999 1.00 94.62 280 LEU A N 1
ATOM 2055 C CA . LEU A 1 280 ? 5.498 4.278 5.447 1.00 94.62 280 LEU A CA 1
ATOM 2056 C C . LEU A 1 280 ? 5.100 5.581 6.169 1.00 94.62 280 LEU A C 1
ATOM 2058 O O . LEU A 1 280 ? 5.954 6.323 6.665 1.00 94.62 280 LEU A O 1
ATOM 2062 N N . ARG A 1 281 ? 3.789 5.844 6.223 1.00 95.75 281 ARG A N 1
ATOM 2063 C CA . ARG A 1 281 ? 3.166 7.062 6.786 1.00 95.75 281 ARG A CA 1
ATOM 2064 C C . ARG A 1 281 ? 2.145 6.815 7.891 1.00 95.75 281 ARG A C 1
ATOM 2066 O O . ARG A 1 281 ? 1.598 7.788 8.409 1.00 95.75 281 ARG A O 1
ATOM 2073 N N . GLY A 1 282 ? 1.869 5.560 8.228 1.00 96.25 282 GLY A N 1
ATOM 2074 C CA . GLY A 1 282 ? 0.985 5.175 9.323 1.00 96.25 282 GLY A CA 1
ATOM 2075 C C . GLY A 1 282 ? 1.596 5.388 10.710 1.00 96.25 282 GLY A C 1
ATOM 2076 O O . GLY A 1 282 ? 2.733 5.842 10.851 1.00 96.25 282 GLY A O 1
ATOM 2077 N N . VAL A 1 283 ? 0.849 5.016 11.748 1.00 95.00 283 VAL A N 1
ATOM 2078 C CA . VAL A 1 283 ? 1.207 5.235 13.159 1.00 95.00 283 VAL A CA 1
ATOM 2079 C C . VAL A 1 283 ? 2.564 4.642 13.540 1.00 95.00 283 VAL A C 1
ATOM 2081 O O . VAL A 1 283 ? 3.319 5.289 14.262 1.00 95.00 283 VAL A O 1
ATOM 2084 N N . MET A 1 284 ? 2.921 3.466 13.012 1.00 95.44 284 MET A N 1
ATOM 2085 C CA . MET A 1 284 ? 4.245 2.875 13.230 1.00 95.44 284 MET A CA 1
ATOM 2086 C C . MET A 1 284 ? 5.340 3.721 12.568 1.00 95.44 284 MET A C 1
ATOM 2088 O O . MET A 1 284 ? 6.333 4.066 13.197 1.00 95.44 284 MET A O 1
ATOM 2092 N N . GLY A 1 285 ? 5.121 4.137 11.319 1.00 95.00 285 GLY A N 1
ATOM 2093 C CA . GLY A 1 285 ? 6.047 4.977 10.557 1.00 95.00 285 GLY A CA 1
ATOM 2094 C C . GLY A 1 285 ? 6.228 6.400 11.087 1.00 95.00 285 GLY A C 1
ATOM 2095 O O . GLY A 1 285 ? 7.184 7.069 10.698 1.00 95.00 285 GLY A O 1
ATOM 2096 N N . ASN A 1 286 ? 5.309 6.861 11.936 1.00 94.88 286 ASN A N 1
ATOM 2097 C CA . ASN A 1 286 ? 5.321 8.184 12.561 1.00 94.88 286 ASN A CA 1
ATOM 2098 C C . ASN A 1 286 ? 5.781 8.147 14.025 1.00 94.88 286 ASN A C 1
ATOM 2100 O O . ASN A 1 286 ? 5.871 9.203 14.650 1.00 94.88 286 ASN A O 1
ATOM 2104 N N . ALA A 1 287 ? 6.026 6.963 14.594 1.00 94.06 287 ALA A N 1
ATOM 2105 C CA . ALA A 1 287 ? 6.476 6.837 15.972 1.00 94.06 287 ALA A CA 1
ATOM 2106 C C . ALA A 1 287 ? 7.839 7.523 16.146 1.00 94.06 287 ALA A C 1
ATOM 2108 O O . ALA A 1 287 ? 8.732 7.353 15.313 1.00 94.06 287 ALA A O 1
ATOM 2109 N N . LEU A 1 288 ? 7.998 8.291 17.226 1.00 94.94 288 LEU A N 1
ATOM 2110 C CA . LEU A 1 288 ? 9.207 9.062 17.512 1.00 94.94 288 LEU A CA 1
ATOM 2111 C C . LEU A 1 288 ? 9.865 8.600 18.812 1.00 94.94 288 LEU A C 1
ATOM 2113 O O . LEU A 1 288 ? 9.181 8.297 19.789 1.00 94.94 288 LEU A O 1
ATOM 2117 N N . ASN A 1 289 ? 11.194 8.608 18.820 1.00 93.69 289 ASN A N 1
ATOM 2118 C CA . ASN A 1 289 ? 12.010 8.527 20.025 1.00 93.69 289 ASN A CA 1
ATOM 2119 C C . ASN A 1 289 ? 11.977 9.865 20.788 1.00 93.69 289 ASN A C 1
ATOM 2121 O O . ASN A 1 289 ? 11.540 10.891 20.261 1.00 93.69 289 ASN A O 1
ATOM 2125 N N . GLU A 1 290 ? 12.495 9.882 22.020 1.00 94.44 290 GLU A N 1
ATOM 2126 C CA . GLU A 1 290 ? 12.570 11.103 22.845 1.00 94.44 290 GLU A CA 1
ATOM 2127 C C . GLU A 1 290 ? 13.369 12.240 22.182 1.00 94.44 290 GLU A C 1
ATOM 2129 O O . GLU A 1 290 ? 13.096 13.416 22.421 1.00 94.44 290 GLU A O 1
ATOM 2134 N N . ASP A 1 291 ? 14.339 11.901 21.331 1.00 94.88 291 ASP A N 1
ATOM 2135 C CA . ASP A 1 291 ? 15.164 12.858 20.586 1.00 94.88 291 ASP A CA 1
ATOM 2136 C C . ASP A 1 291 ? 14.502 13.376 19.292 1.00 94.88 291 ASP A C 1
ATOM 2138 O O . ASP A 1 291 ? 15.080 14.209 18.591 1.00 94.88 291 ASP A O 1
ATOM 2142 N N . GLY A 1 292 ? 13.290 12.907 18.976 1.00 94.38 292 GLY A N 1
ATOM 2143 C CA . GLY A 1 292 ? 12.539 13.270 17.775 1.00 94.38 292 GLY A CA 1
ATOM 2144 C C . GLY A 1 292 ? 12.931 12.498 16.512 1.00 94.38 292 GLY A C 1
ATOM 2145 O O . GLY A 1 292 ? 12.365 12.763 15.451 1.00 94.38 292 GLY A O 1
ATOM 2146 N N . SER A 1 293 ? 13.868 11.549 16.594 1.00 93.75 293 SER A N 1
ATOM 2147 C CA . SER A 1 293 ? 14.129 10.602 15.507 1.00 93.75 293 SER A CA 1
ATOM 2148 C C . SER A 1 293 ? 12.987 9.591 15.374 1.00 93.75 293 SER A C 1
ATOM 2150 O O . SER A 1 293 ? 12.218 9.369 16.308 1.00 93.75 293 SER A O 1
ATOM 2152 N N . LEU A 1 294 ? 12.855 8.975 14.201 1.00 94.19 294 LEU A N 1
ATOM 2153 C CA . LEU A 1 294 ? 11.850 7.938 13.965 1.00 94.19 294 LEU A CA 1
ATOM 2154 C C . LEU A 1 294 ? 12.212 6.674 14.752 1.00 94.19 294 LEU A C 1
ATOM 2156 O O . LEU A 1 294 ? 13.305 6.136 14.582 1.00 94.19 294 LEU A O 1
ATOM 2160 N N . ALA A 1 295 ? 11.277 6.195 15.569 1.00 95.06 295 ALA A N 1
ATOM 2161 C CA . ALA A 1 295 ? 11.438 5.000 16.395 1.00 95.06 295 ALA A CA 1
ATOM 2162 C C . ALA A 1 295 ? 11.408 3.699 15.581 1.00 95.06 295 ALA A C 1
ATOM 2164 O O . ALA A 1 295 ? 11.945 2.690 16.027 1.00 95.06 295 ALA A O 1
ATOM 2165 N N . MET A 1 296 ? 10.776 3.721 14.404 1.00 95.38 296 MET A N 1
ATOM 2166 C CA . MET A 1 296 ? 10.664 2.571 13.510 1.00 95.38 296 MET A CA 1
ATOM 2167 C C . MET A 1 296 ? 10.977 2.958 12.063 1.00 95.38 296 MET A C 1
ATOM 2169 O O . MET A 1 296 ? 10.562 4.006 11.562 1.00 95.38 296 MET A O 1
ATOM 2173 N N . GLN A 1 297 ? 11.706 2.073 11.394 1.00 95.06 297 GLN A N 1
ATOM 2174 C CA . GLN A 1 297 ? 12.105 2.110 9.990 1.00 95.06 297 GLN A CA 1
ATOM 2175 C C . GLN A 1 297 ? 11.510 0.900 9.255 1.00 95.06 297 GLN A C 1
ATOM 2177 O O . GLN A 1 297 ? 10.920 0.014 9.873 1.00 95.06 297 GLN A O 1
ATOM 2182 N N . CYS A 1 298 ? 11.691 0.821 7.933 1.00 95.69 298 CYS A N 1
ATOM 2183 C CA . CYS A 1 298 ? 11.279 -0.356 7.159 1.00 95.69 298 CYS A CA 1
ATOM 2184 C C . CYS A 1 298 ? 11.943 -1.641 7.691 1.00 95.69 298 CYS A C 1
ATOM 2186 O O . CYS A 1 298 ? 11.300 -2.686 7.785 1.00 95.69 298 CYS A O 1
ATOM 2188 N N . GLN A 1 299 ? 13.206 -1.528 8.101 1.00 94.81 299 GLN A N 1
ATOM 2189 C CA . GLN A 1 299 ? 14.043 -2.611 8.602 1.00 94.81 299 GLN A CA 1
ATOM 2190 C C . GLN A 1 299 ? 13.492 -3.244 9.882 1.00 94.81 299 GLN A C 1
ATOM 2192 O O . GLN A 1 299 ? 13.537 -4.459 10.013 1.00 94.81 299 GLN A O 1
ATOM 2197 N N . ASN A 1 300 ? 12.880 -2.464 10.780 1.00 95.88 300 ASN A N 1
ATOM 2198 C CA . ASN A 1 300 ? 12.320 -2.994 12.030 1.00 95.88 300 ASN A CA 1
ATOM 2199 C C . ASN A 1 300 ? 11.139 -3.952 11.811 1.00 95.88 300 ASN A C 1
ATOM 2201 O O . ASN A 1 300 ? 10.732 -4.653 12.733 1.00 95.88 300 ASN A O 1
ATOM 2205 N N . CYS A 1 301 ? 10.553 -3.966 10.611 1.00 95.81 301 CYS A N 1
ATOM 2206 C CA . CYS A 1 301 ? 9.464 -4.873 10.257 1.00 95.81 301 CYS A CA 1
ATOM 2207 C C . CYS A 1 301 ? 9.893 -5.911 9.215 1.00 95.81 301 CYS A C 1
ATOM 2209 O O . CYS A 1 301 ? 9.490 -7.068 9.307 1.00 95.81 301 CYS A O 1
ATOM 2211 N N . HIS A 1 302 ? 10.679 -5.499 8.218 1.00 95.44 302 HIS A N 1
ATOM 2212 C CA . HIS A 1 302 ? 11.016 -6.320 7.053 1.00 95.44 302 HIS A CA 1
ATOM 2213 C C . HIS A 1 302 ? 12.421 -6.933 7.084 1.00 95.44 302 HIS A C 1
ATOM 2215 O O . HIS A 1 302 ? 12.638 -7.922 6.386 1.00 95.44 302 HIS A O 1
ATOM 2221 N N . GLY A 1 303 ? 13.338 -6.361 7.865 1.00 94.50 303 GLY A N 1
ATOM 2222 C CA . GLY A 1 303 ? 14.756 -6.711 7.903 1.00 94.50 303 GLY A CA 1
ATOM 2223 C C . GLY A 1 303 ? 15.579 -5.843 6.958 1.00 94.50 303 GLY A C 1
ATOM 2224 O O . GLY A 1 303 ? 15.047 -4.970 6.261 1.00 94.50 303 GLY A O 1
ATOM 2225 N N . HIS A 1 304 ? 16.887 -6.072 6.941 1.00 93.75 304 HIS A N 1
ATOM 2226 C CA . HIS A 1 304 ? 17.799 -5.425 5.999 1.00 93.75 304 HIS A CA 1
ATOM 2227 C C . HIS A 1 304 ? 17.661 -6.052 4.600 1.00 93.75 304 HIS A C 1
ATOM 2229 O O . HIS A 1 304 ? 16.935 -7.030 4.403 1.00 93.75 304 HIS A O 1
ATOM 2235 N N . MET A 1 305 ? 18.323 -5.480 3.587 1.00 94.44 305 MET A N 1
ATOM 2236 C CA . MET A 1 305 ? 18.187 -5.941 2.193 1.00 94.44 305 MET A CA 1
ATOM 2237 C C . MET A 1 305 ? 18.498 -7.439 2.041 1.00 94.44 305 MET A C 1
ATOM 2239 O O . MET A 1 305 ? 17.717 -8.152 1.407 1.00 94.44 305 MET A O 1
ATOM 2243 N N . ALA A 1 306 ? 19.548 -7.938 2.698 1.00 94.19 306 ALA A N 1
ATOM 2244 C CA . ALA A 1 306 ? 19.872 -9.362 2.751 1.00 94.19 306 ALA A CA 1
ATOM 2245 C C . ALA A 1 306 ? 18.736 -10.251 3.302 1.00 94.19 306 ALA A C 1
ATOM 2247 O O . ALA A 1 306 ? 18.525 -11.350 2.788 1.00 94.19 306 ALA A O 1
ATOM 2248 N N . ASP A 1 307 ? 17.967 -9.793 4.297 1.00 94.38 307 ASP A N 1
ATOM 2249 C CA . ASP A 1 307 ? 16.835 -10.551 4.854 1.00 94.38 307 ASP A CA 1
ATOM 2250 C C . ASP A 1 307 ? 15.673 -10.618 3.859 1.00 94.38 307 ASP A C 1
ATOM 2252 O O . ASP A 1 307 ? 15.065 -11.672 3.636 1.00 94.38 307 ASP A O 1
ATOM 2256 N N . VAL A 1 308 ? 15.380 -9.482 3.220 1.00 94.88 308 VAL A N 1
ATOM 2257 C CA . VAL A 1 308 ? 14.304 -9.352 2.233 1.00 94.88 308 VAL A CA 1
ATOM 2258 C C . VAL A 1 308 ? 14.632 -10.138 0.956 1.00 94.88 308 VAL A C 1
ATOM 2260 O O . VAL A 1 308 ? 13.714 -10.696 0.344 1.00 94.88 308 VAL A O 1
ATOM 2263 N N . GLY A 1 309 ? 15.918 -10.212 0.598 1.00 95.25 309 GLY A N 1
ATOM 2264 C CA . GLY A 1 309 ? 16.485 -10.956 -0.529 1.00 95.25 309 GLY A CA 1
ATOM 2265 C C . GLY A 1 309 ? 16.958 -12.374 -0.211 1.00 95.25 309 GLY A C 1
ATOM 2266 O O . GLY A 1 309 ? 17.613 -12.987 -1.050 1.00 95.25 309 GLY A O 1
ATOM 2267 N N . ARG A 1 310 ? 16.664 -12.902 0.982 1.00 94.44 310 ARG A N 1
ATOM 2268 C CA . ARG A 1 310 ? 17.114 -14.234 1.401 1.00 94.44 310 ARG A CA 1
ATOM 2269 C C . ARG A 1 310 ? 16.517 -15.334 0.522 1.00 94.44 310 ARG A C 1
ATOM 2271 O O . ARG A 1 310 ? 15.304 -15.370 0.307 1.00 94.44 310 ARG A O 1
ATOM 2278 N N . GLU A 1 311 ? 17.354 -16.295 0.126 1.00 94.56 311 GLU A N 1
ATOM 2279 C CA . GLU A 1 311 ? 16.920 -17.489 -0.608 1.00 94.56 311 GLU A CA 1
ATOM 2280 C C . GLU A 1 311 ? 15.751 -18.187 0.109 1.00 94.56 311 GLU A C 1
ATOM 2282 O O . GLU A 1 311 ? 15.770 -18.435 1.324 1.00 94.56 311 GLU A O 1
ATOM 2287 N N . GLY A 1 312 ? 14.705 -18.483 -0.662 1.00 92.00 312 GLY A N 1
ATOM 2288 C CA . GLY A 1 312 ? 13.500 -19.154 -0.180 1.00 92.00 312 GLY A CA 1
ATOM 2289 C C . GLY A 1 312 ? 12.488 -18.247 0.522 1.00 92.00 312 GLY A C 1
ATOM 2290 O O . GLY A 1 312 ? 11.407 -18.736 0.851 1.00 92.00 312 GLY A O 1
ATOM 2291 N N . ARG A 1 313 ? 12.780 -16.952 0.723 1.00 93.75 313 ARG A N 1
ATOM 2292 C CA . ARG A 1 313 ? 11.774 -15.991 1.189 1.00 93.75 313 ARG A CA 1
ATOM 2293 C C . ARG A 1 313 ? 10.733 -15.737 0.095 1.00 93.75 313 ARG A C 1
ATOM 2295 O O . ARG A 1 313 ? 11.054 -15.372 -1.036 1.00 93.75 313 ARG A O 1
ATOM 2302 N N . VAL A 1 314 ? 9.458 -15.879 0.431 1.00 94.94 314 VAL A N 1
ATOM 2303 C CA . VAL A 1 314 ? 8.331 -15.770 -0.495 1.00 94.94 314 VAL A CA 1
ATOM 2304 C C . VAL A 1 314 ? 7.776 -14.345 -0.479 1.00 94.94 314 VAL A C 1
ATOM 2306 O O . VAL A 1 314 ? 6.862 -14.000 0.274 1.00 94.94 314 VAL A O 1
ATOM 2309 N N . GLY A 1 315 ? 8.330 -13.492 -1.345 1.00 94.62 315 GLY A N 1
ATOM 2310 C CA . GLY A 1 315 ? 7.918 -12.093 -1.497 1.00 94.62 315 GLY A CA 1
ATOM 2311 C C . GLY A 1 315 ? 6.402 -11.912 -1.673 1.00 94.62 315 GLY A C 1
ATOM 2312 O O . GLY A 1 315 ? 5.731 -12.758 -2.261 1.00 94.62 315 GLY A O 1
ATOM 2313 N N . TRP A 1 316 ? 5.855 -10.804 -1.159 1.00 94.00 316 TRP A N 1
ATOM 2314 C CA . TRP A 1 316 ? 4.413 -10.483 -1.073 1.00 94.00 316 TRP A CA 1
ATOM 2315 C C . TRP A 1 316 ? 3.544 -11.393 -0.193 1.00 94.00 316 TRP A C 1
ATOM 2317 O O . TRP A 1 316 ? 2.409 -11.011 0.096 1.00 94.00 316 TRP A O 1
ATOM 2327 N N . LEU A 1 317 ? 4.045 -12.555 0.239 1.00 95.12 317 LEU A N 1
ATOM 2328 C CA . LEU A 1 317 ? 3.317 -13.497 1.097 1.00 95.12 317 LEU A CA 1
ATOM 2329 C C . LEU A 1 317 ? 3.927 -13.597 2.502 1.00 95.12 317 LEU A C 1
ATOM 2331 O O . LEU A 1 317 ? 3.187 -13.624 3.478 1.00 95.12 317 LEU A O 1
ATOM 2335 N N . GLU A 1 318 ? 5.255 -13.542 2.626 1.00 94.12 318 GLU A N 1
ATOM 2336 C CA . GLU A 1 318 ? 5.947 -13.394 3.914 1.00 94.12 318 GLU A CA 1
ATOM 2337 C C . GLU A 1 318 ? 6.133 -11.909 4.244 1.00 94.12 318 GLU A C 1
ATOM 2339 O O . GLU A 1 318 ? 7.142 -11.280 3.902 1.00 94.12 318 GLU A O 1
ATOM 2344 N N . GLN A 1 319 ? 5.102 -11.328 4.855 1.00 94.50 319 GLN A N 1
ATOM 2345 C CA . GLN A 1 319 ? 5.063 -9.928 5.278 1.00 94.50 319 GLN A CA 1
ATOM 2346 C C . GLN A 1 319 ? 5.041 -9.812 6.807 1.00 94.50 319 GLN A C 1
ATOM 2348 O O . GLN A 1 319 ? 4.716 -10.791 7.483 1.00 94.50 319 GLN A O 1
ATOM 2353 N N . PRO A 1 320 ? 5.372 -8.630 7.359 1.00 94.31 320 PRO A N 1
ATOM 2354 C CA . PRO A 1 320 ? 5.265 -8.389 8.789 1.00 94.31 320 PRO A CA 1
ATOM 2355 C C . PRO A 1 320 ? 3.847 -8.671 9.290 1.00 94.31 320 PRO A C 1
ATOM 2357 O O . PRO A 1 320 ? 2.861 -8.381 8.606 1.00 94.31 320 PRO A O 1
ATOM 2360 N N . ASN A 1 321 ? 3.751 -9.216 10.499 1.00 93.12 321 AS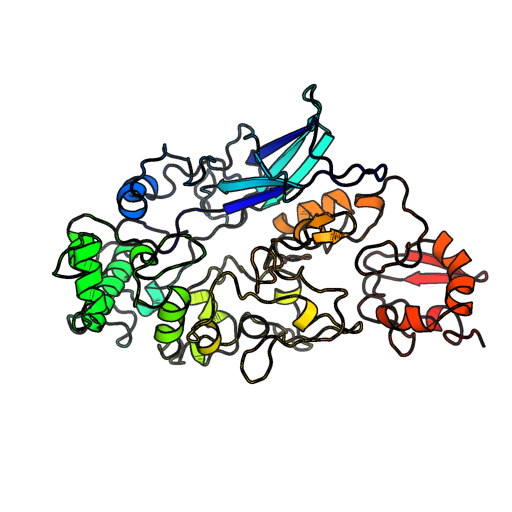N A N 1
ATOM 2361 C CA . ASN A 1 321 ? 2.483 -9.458 11.173 1.00 93.12 321 ASN A CA 1
ATOM 2362 C C . ASN A 1 321 ? 2.427 -8.679 12.494 1.00 93.12 321 ASN A C 1
ATOM 2364 O O . ASN A 1 321 ? 3.446 -8.277 13.055 1.00 93.12 321 ASN A O 1
ATOM 2368 N N . CYS A 1 322 ? 1.215 -8.440 12.986 1.00 93.38 322 CYS A N 1
ATOM 2369 C CA . CYS A 1 322 ? 1.012 -7.567 14.138 1.00 93.38 322 CYS A CA 1
ATOM 2370 C C . CYS A 1 322 ? 1.482 -8.226 15.448 1.00 93.38 322 CYS A C 1
ATOM 2372 O O . CYS A 1 322 ? 2.035 -7.545 16.309 1.00 93.38 322 CYS A O 1
ATOM 2374 N N . GLN A 1 323 ? 1.298 -9.544 15.588 1.00 94.50 323 GLN A N 1
ATOM 2375 C CA . GLN A 1 323 ? 1.650 -10.299 16.798 1.00 94.50 323 GLN A CA 1
ATOM 2376 C C . GLN A 1 323 ? 3.147 -10.268 17.119 1.00 94.50 323 GLN A C 1
ATOM 2378 O O . GLN A 1 323 ? 3.493 -10.375 18.287 1.00 94.50 323 GLN A O 1
ATOM 2383 N N . SER A 1 324 ? 4.032 -10.073 16.132 1.00 95.62 324 SER A N 1
ATOM 2384 C CA . SER A 1 324 ? 5.474 -9.951 16.383 1.00 95.62 324 SER A CA 1
ATOM 2385 C C . SER A 1 324 ? 5.846 -8.752 17.260 1.00 95.62 324 SER A C 1
ATOM 2387 O O . SER A 1 324 ? 6.850 -8.834 17.962 1.00 95.62 324 SER A O 1
ATOM 2389 N N . CYS A 1 325 ? 5.022 -7.695 17.275 1.00 95.88 325 CYS A N 1
ATOM 2390 C CA . CYS A 1 325 ? 5.202 -6.530 18.151 1.00 95.88 325 CYS A CA 1
ATOM 2391 C C . CYS A 1 325 ? 4.090 -6.359 19.193 1.00 95.88 325 CYS A C 1
ATOM 2393 O O . CYS A 1 325 ? 4.309 -5.710 20.212 1.00 95.88 325 CYS A O 1
ATOM 2395 N N . HIS A 1 326 ? 2.884 -6.870 18.938 1.00 95.06 326 HIS A N 1
ATOM 2396 C CA . HIS A 1 326 ? 1.707 -6.679 19.786 1.00 95.06 326 HIS A CA 1
ATOM 2397 C C . HIS A 1 326 ? 1.309 -7.987 20.465 1.00 95.06 326 HIS A C 1
ATOM 2399 O O . HIS A 1 326 ? 0.586 -8.805 19.895 1.00 95.06 326 HIS A O 1
ATOM 2405 N N . HIS A 1 327 ? 1.755 -8.159 21.703 1.00 94.50 327 HIS A N 1
ATOM 2406 C CA . HIS A 1 327 ? 1.539 -9.369 22.490 1.00 94.50 327 HIS A CA 1
ATOM 2407 C C . HIS A 1 327 ? 1.517 -9.024 23.981 1.00 94.50 327 HIS A C 1
ATOM 2409 O O . HIS A 1 327 ? 2.130 -8.049 24.401 1.00 94.50 327 HIS A O 1
ATOM 2415 N N . ASP A 1 328 ? 0.806 -9.802 24.791 1.00 92.69 328 ASP A N 1
ATOM 2416 C CA . ASP A 1 328 ? 0.821 -9.726 26.259 1.00 92.69 328 ASP A CA 1
ATOM 2417 C C . ASP A 1 328 ? 0.538 -8.314 26.827 1.00 92.69 328 ASP A C 1
ATOM 2419 O O . ASP A 1 328 ? 1.030 -7.939 27.893 1.00 92.69 328 ASP A O 1
ATOM 2423 N N . GLY A 1 329 ? -0.237 -7.498 26.099 1.00 91.25 329 GLY A N 1
ATOM 2424 C CA . GLY A 1 329 ? -0.511 -6.098 26.451 1.00 91.25 329 GLY A CA 1
ATOM 2425 C C . GLY A 1 329 ? 0.643 -5.118 26.181 1.00 91.25 329 GLY A C 1
ATOM 2426 O O . GLY A 1 329 ? 0.533 -3.939 26.520 1.00 91.25 329 GLY A O 1
ATOM 2427 N N . GLN A 1 330 ? 1.729 -5.582 25.562 1.00 91.12 330 GLN A N 1
ATOM 2428 C CA . GLN A 1 330 ? 2.946 -4.836 25.243 1.00 91.12 330 GLN A CA 1
ATOM 2429 C C . GLN A 1 330 ? 3.002 -4.395 23.774 1.00 91.12 330 GLN A C 1
ATOM 2431 O O . GLN A 1 330 ? 2.226 -4.840 22.921 1.00 91.12 330 GLN A O 1
ATOM 2436 N N . ARG A 1 331 ? 3.928 -3.470 23.488 1.00 92.38 331 ARG A N 1
ATOM 2437 C CA . ARG A 1 331 ? 4.266 -3.022 22.133 1.00 92.38 331 ARG A CA 1
ATOM 2438 C C . ARG A 1 331 ? 5.777 -2.982 21.962 1.00 92.38 331 ARG A C 1
ATOM 2440 O O . ARG A 1 331 ? 6.441 -2.196 22.634 1.00 92.38 331 ARG A O 1
ATOM 2447 N N . GLU A 1 332 ? 6.294 -3.786 21.047 1.00 93.81 332 GLU A N 1
ATOM 2448 C CA . GLU A 1 332 ? 7.695 -3.724 20.637 1.00 93.81 332 GLU A CA 1
ATOM 2449 C C . GLU A 1 332 ? 7.889 -2.747 19.471 1.00 93.81 332 GLU A C 1
ATOM 2451 O O . GLU A 1 332 ? 6.970 -2.487 18.693 1.00 93.81 332 GLU A O 1
ATOM 2456 N N . THR A 1 333 ? 9.100 -2.206 19.345 1.00 94.12 333 THR A N 1
ATOM 2457 C CA . THR A 1 333 ? 9.510 -1.350 18.218 1.00 94.12 333 THR A CA 1
ATOM 2458 C C . THR A 1 333 ? 10.208 -2.132 17.110 1.00 94.12 333 THR A C 1
ATOM 2460 O O . THR A 1 333 ? 10.592 -1.549 16.106 1.00 94.12 333 THR A O 1
ATOM 2463 N N . ASP A 1 334 ? 10.405 -3.436 17.292 1.00 95.19 334 ASP A N 1
ATOM 2464 C CA . ASP A 1 334 ? 11.089 -4.288 16.330 1.00 95.19 334 ASP A CA 1
ATOM 2465 C C . ASP A 1 334 ? 10.397 -5.647 16.262 1.00 95.19 334 ASP A C 1
ATOM 2467 O O . ASP A 1 334 ? 10.244 -6.316 17.284 1.00 95.19 334 ASP A O 1
ATOM 2471 N N . ALA A 1 335 ? 9.967 -6.044 15.070 1.00 96.44 335 ALA A N 1
ATOM 2472 C CA . ALA A 1 335 ? 9.242 -7.286 14.839 1.00 96.44 335 ALA A CA 1
ATOM 2473 C C . ALA A 1 335 ? 10.175 -8.495 14.696 1.00 96.44 335 ALA A C 1
ATOM 2475 O O . ALA A 1 335 ? 9.694 -9.628 14.638 1.00 96.44 335 ALA A O 1
ATOM 2476 N N . LEU A 1 336 ? 11.489 -8.281 14.603 1.00 95.69 336 LEU A N 1
ATOM 2477 C CA . LEU A 1 336 ? 12.441 -9.272 14.131 1.00 95.69 336 LEU A CA 1
ATOM 2478 C C . LEU A 1 336 ? 13.409 -9.723 15.217 1.00 95.69 336 LEU A C 1
ATOM 2480 O O . LEU A 1 336 ? 13.846 -8.996 16.107 1.00 95.69 336 LEU A O 1
ATOM 2484 N N . THR A 1 337 ? 13.748 -10.997 15.136 1.00 93.44 337 THR A N 1
ATOM 2485 C CA . THR A 1 337 ? 14.883 -11.582 15.840 1.00 93.44 337 THR A CA 1
ATOM 2486 C C . THR A 1 337 ? 16.192 -11.097 15.210 1.00 93.44 337 THR A C 1
ATOM 2488 O O . THR A 1 337 ? 16.203 -10.582 14.095 1.00 93.44 337 THR A O 1
ATOM 2491 N N . ALA A 1 338 ? 17.317 -11.319 15.894 1.00 89.25 338 ALA A N 1
ATOM 2492 C CA . ALA A 1 338 ? 18.639 -10.979 15.358 1.00 89.25 338 ALA A CA 1
ATOM 2493 C C . ALA A 1 338 ? 18.987 -11.717 14.046 1.00 89.25 338 ALA A C 1
ATOM 2495 O O . ALA A 1 338 ? 19.882 -11.281 13.333 1.00 89.25 338 ALA A O 1
ATOM 2496 N N . ASP A 1 339 ? 18.276 -12.806 13.729 1.00 87.62 339 ASP A N 1
ATOM 2497 C CA . ASP A 1 339 ? 18.439 -13.600 12.504 1.00 87.62 339 ASP A CA 1
ATOM 2498 C C . ASP A 1 339 ? 17.436 -13.192 11.394 1.00 87.62 339 ASP A C 1
ATOM 2500 O O . ASP A 1 339 ? 17.136 -13.982 10.492 1.00 87.62 339 ASP A O 1
ATOM 2504 N N . GLY A 1 340 ? 16.817 -12.010 11.507 1.00 87.94 340 GLY A N 1
ATOM 2505 C CA . GLY A 1 340 ? 15.894 -11.467 10.501 1.00 87.94 340 GLY A CA 1
ATOM 2506 C C . GLY A 1 340 ? 14.540 -12.186 10.409 1.00 87.94 340 GLY A C 1
ATOM 2507 O O . GLY A 1 340 ? 13.775 -11.964 9.473 1.00 87.94 340 GLY A O 1
ATOM 2508 N N . GLN A 1 341 ? 14.220 -13.077 11.356 1.00 90.69 341 GLN A N 1
ATOM 2509 C CA . GLN A 1 341 ? 12.929 -13.782 11.402 1.00 90.69 341 GLN A CA 1
ATOM 2510 C C . GLN A 1 341 ? 11.925 -13.047 12.285 1.00 90.69 341 GLN A C 1
ATOM 2512 O O . GLN A 1 341 ? 12.303 -12.544 13.342 1.00 90.69 341 GLN A O 1
ATOM 2517 N N . LEU A 1 342 ? 10.642 -13.076 11.918 1.00 93.06 342 LEU A N 1
ATOM 2518 C CA . LEU A 1 342 ? 9.559 -12.535 12.744 1.00 93.06 342 LEU A CA 1
ATOM 2519 C C . LEU A 1 342 ? 9.512 -13.203 14.125 1.00 93.06 342 LEU A C 1
ATOM 2521 O O . LEU A 1 342 ? 9.550 -14.430 14.247 1.00 93.06 342 LEU A O 1
ATOM 2525 N N . LYS A 1 343 ? 9.394 -12.386 15.173 1.00 95.44 343 LYS A N 1
ATOM 2526 C CA . LYS A 1 343 ? 9.200 -12.853 16.547 1.00 95.44 343 LYS A CA 1
ATOM 2527 C C . LYS A 1 343 ? 7.863 -13.570 16.666 1.00 95.44 343 LYS A C 1
ATOM 2529 O O . LYS A 1 343 ? 6.847 -13.116 16.135 1.00 95.44 343 LYS A O 1
ATOM 2534 N N . ALA A 1 344 ? 7.868 -14.680 17.394 1.00 93.31 344 ALA A N 1
ATOM 2535 C CA . ALA A 1 344 ? 6.687 -15.491 17.638 1.00 93.31 344 ALA A CA 1
ATOM 2536 C C . ALA A 1 344 ? 6.321 -15.458 19.121 1.00 93.31 344 ALA A C 1
ATOM 2538 O O . ALA A 1 344 ? 7.154 -15.735 19.984 1.00 93.31 344 ALA A O 1
ATOM 2539 N N . TRP A 1 345 ? 5.049 -15.181 19.391 1.00 94.69 345 TRP A N 1
ATOM 2540 C CA . TRP A 1 345 ? 4.492 -15.095 20.734 1.00 94.69 345 TRP A CA 1
ATOM 2541 C C . TRP A 1 345 ? 3.336 -16.081 20.896 1.00 94.69 345 TRP A C 1
ATOM 2543 O O . TRP A 1 345 ? 2.686 -16.475 19.926 1.00 94.69 345 TRP A O 1
ATOM 2553 N N . ALA A 1 346 ? 3.100 -16.525 22.133 1.00 95.00 346 ALA A N 1
ATOM 2554 C CA . ALA A 1 346 ? 1.980 -17.417 22.435 1.00 95.00 346 ALA A CA 1
ATOM 2555 C C . ALA A 1 346 ? 0.633 -16.679 22.390 1.00 95.00 346 ALA A C 1
ATOM 2557 O O . ALA A 1 346 ? -0.392 -17.285 22.070 1.00 95.00 346 ALA A O 1
ATOM 2558 N N . ASP A 1 347 ? 0.639 -15.384 22.708 1.00 94.56 347 ASP A N 1
ATOM 2559 C CA . ASP A 1 347 ? -0.529 -14.524 22.598 1.00 94.56 347 ASP A CA 1
ATOM 2560 C C . ASP A 1 347 ? -0.921 -14.303 21.133 1.00 94.56 347 ASP A C 1
ATOM 2562 O O . ASP A 1 347 ? -0.103 -13.942 20.291 1.00 94.56 347 ASP A O 1
ATOM 2566 N N . ARG A 1 348 ? -2.208 -14.511 20.844 1.00 92.62 348 ARG A N 1
ATOM 2567 C CA . ARG A 1 348 ? -2.799 -14.391 19.507 1.00 92.62 348 ARG A CA 1
ATOM 2568 C C . ARG A 1 348 ? -3.859 -13.300 19.407 1.00 92.62 348 ARG A C 1
ATOM 2570 O O . ARG A 1 348 ? -4.567 -13.226 18.408 1.00 92.62 348 ARG A O 1
ATOM 2577 N N . ARG A 1 349 ? -4.008 -12.447 20.421 1.00 93.19 349 ARG A N 1
ATOM 2578 C CA . ARG A 1 349 ? -5.054 -11.411 20.446 1.00 93.19 349 ARG A CA 1
ATOM 2579 C C . ARG A 1 349 ? -4.958 -10.405 19.296 1.00 93.19 349 ARG A C 1
ATOM 2581 O O . ARG A 1 349 ? -5.979 -9.874 18.855 1.00 93.19 349 ARG A O 1
ATOM 2588 N N . TYR A 1 350 ? -3.738 -10.157 18.830 1.00 93.50 350 TYR A N 1
ATOM 2589 C CA . TYR A 1 350 ? -3.430 -9.301 17.684 1.00 93.50 350 TYR A CA 1
ATOM 2590 C C . TYR A 1 350 ? -2.905 -10.105 16.493 1.00 93.50 350 TYR A C 1
ATOM 2592 O O . TYR A 1 350 ? -2.325 -9.536 15.578 1.00 93.50 350 TYR A O 1
ATOM 2600 N N . ALA A 1 351 ? -3.074 -11.427 16.493 1.00 94.81 351 ALA A N 1
ATOM 2601 C CA . ALA A 1 351 ? -2.632 -12.257 15.386 1.00 94.81 351 ALA A CA 1
ATOM 2602 C C . ALA A 1 351 ? -3.382 -11.898 14.102 1.00 94.81 351 ALA A C 1
ATOM 2604 O O . ALA A 1 351 ? -4.609 -11.772 14.089 1.00 94.81 351 ALA A O 1
ATOM 2605 N N . THR A 1 352 ? -2.641 -11.812 13.002 1.00 95.44 352 THR A N 1
ATOM 2606 C CA . THR A 1 352 ? -3.211 -12.016 11.670 1.00 95.44 352 THR A CA 1
ATOM 2607 C C . THR A 1 352 ? -3.821 -13.417 11.594 1.00 95.44 352 THR A C 1
ATOM 2609 O O . THR A 1 352 ? -3.424 -14.325 12.329 1.00 95.44 352 THR A O 1
ATOM 2612 N N . ASN A 1 353 ? -4.829 -13.612 10.743 1.00 94.81 353 ASN A N 1
ATOM 2613 C CA . ASN A 1 353 ? -5.433 -14.934 10.608 1.00 94.81 353 ASN A CA 1
ATOM 2614 C C . ASN A 1 353 ? -4.429 -15.890 9.962 1.00 94.81 353 ASN A C 1
ATOM 2616 O O . ASN A 1 353 ? -3.799 -15.543 8.964 1.00 94.81 353 ASN A O 1
ATOM 2620 N N . SER A 1 354 ? -4.310 -17.087 10.535 1.00 94.19 354 SER A N 1
ATOM 2621 C CA . SER A 1 354 ? -3.398 -18.107 10.030 1.00 94.19 354 SER A CA 1
ATOM 2622 C C . SER A 1 354 ? -3.854 -18.650 8.682 1.00 94.19 354 SER A C 1
ATOM 2624 O O . SER A 1 354 ? -5.050 -18.897 8.517 1.00 94.19 354 SER A O 1
ATOM 2626 N N . ASP A 1 355 ? -2.912 -18.936 7.785 1.00 94.81 355 ASP A N 1
ATOM 2627 C CA . ASP A 1 355 ? -3.169 -19.570 6.483 1.00 94.81 355 ASP A CA 1
ATOM 2628 C C . ASP A 1 355 ? -4.067 -18.736 5.543 1.00 94.81 355 ASP A C 1
ATOM 2630 O O . ASP A 1 355 ? -4.800 -19.272 4.704 1.00 94.81 355 ASP A O 1
ATOM 2634 N N . VAL A 1 356 ? -4.020 -17.408 5.674 1.00 92.69 356 VAL A N 1
ATOM 2635 C CA . VAL A 1 356 ? -4.780 -16.458 4.861 1.00 92.69 356 VAL A CA 1
ATOM 2636 C C . VAL A 1 356 ? -3.812 -15.467 4.193 1.00 92.69 356 VAL A C 1
ATOM 2638 O O . VAL A 1 356 ? -3.189 -14.646 4.871 1.00 92.69 356 VAL A O 1
ATOM 2641 N N . PRO A 1 357 ? -3.690 -15.480 2.849 1.00 92.00 357 PRO A N 1
ATOM 2642 C CA . PRO A 1 357 ? -4.643 -16.032 1.878 1.00 92.00 357 PRO A CA 1
ATOM 2643 C C . PRO A 1 357 ? -4.375 -17.489 1.465 1.00 92.00 357 PRO A C 1
ATOM 2645 O O . PRO A 1 357 ? -5.133 -18.040 0.669 1.00 92.00 357 PRO A O 1
ATOM 2648 N N . ALA A 1 358 ? -3.287 -18.095 1.934 1.00 93.88 358 ALA A N 1
ATOM 2649 C CA . ALA A 1 358 ? -2.902 -19.455 1.581 1.00 93.88 358 ALA A CA 1
ATOM 2650 C C . ALA A 1 358 ? -2.150 -20.117 2.737 1.00 93.88 358 ALA A C 1
ATOM 2652 O O . ALA A 1 358 ? -1.587 -19.432 3.588 1.00 93.88 358 ALA A O 1
ATOM 2653 N N . VAL A 1 359 ? -2.115 -21.452 2.729 1.00 95.62 359 VAL A N 1
ATOM 2654 C CA . VAL A 1 359 ? -1.440 -22.260 3.755 1.00 95.62 359 VAL A CA 1
ATOM 2655 C C . VAL A 1 359 ? 0.006 -21.800 3.949 1.00 95.62 359 VAL A C 1
ATOM 2657 O O . VAL A 1 359 ? 0.769 -21.744 2.985 1.00 95.62 359 VAL A O 1
ATOM 2660 N N . GLY A 1 360 ? 0.370 -21.515 5.198 1.00 93.44 360 GLY A N 1
ATOM 2661 C CA . GLY A 1 360 ? 1.689 -21.045 5.612 1.00 93.44 360 GLY A CA 1
ATOM 2662 C C . GLY A 1 360 ? 1.889 -19.527 5.583 1.00 93.44 360 GLY A C 1
ATOM 2663 O O . GLY A 1 360 ? 2.994 -19.088 5.889 1.00 93.44 360 GLY A O 1
ATOM 2664 N N . PHE A 1 361 ? 0.874 -18.729 5.229 1.00 94.44 361 PHE A N 1
ATOM 2665 C CA . PHE A 1 361 ? 0.991 -17.269 5.144 1.00 94.44 361 PHE A CA 1
ATOM 2666 C C . PHE A 1 361 ? -0.106 -16.548 5.920 1.00 94.44 361 PHE A C 1
ATOM 2668 O O . PHE A 1 361 ? -1.281 -16.875 5.776 1.00 94.44 361 PHE A O 1
ATOM 2675 N N . ASP A 1 362 ? 0.281 -15.500 6.649 1.00 94.56 362 ASP A N 1
ATOM 2676 C CA . ASP A 1 362 ? -0.606 -14.764 7.549 1.00 94.56 362 ASP A CA 1
ATOM 2677 C C . ASP A 1 362 ? -0.540 -13.267 7.211 1.00 94.56 362 ASP A C 1
ATOM 2679 O O . ASP A 1 362 ? 0.308 -12.528 7.711 1.00 94.56 362 ASP A O 1
ATOM 2683 N N . LEU A 1 363 ? -1.409 -12.803 6.311 1.00 94.50 363 LEU A N 1
ATOM 2684 C CA . LEU A 1 363 ? -1.340 -11.438 5.785 1.00 94.50 363 LEU A CA 1
ATOM 2685 C C . LEU A 1 363 ? -2.382 -10.508 6.408 1.00 94.50 363 LEU A C 1
ATOM 2687 O O . LEU A 1 363 ? -3.588 -10.756 6.340 1.00 94.50 363 LEU A O 1
ATOM 2691 N N . TYR A 1 364 ? -1.912 -9.358 6.898 1.00 95.44 364 TYR A N 1
ATOM 2692 C CA . TYR A 1 364 ? -2.741 -8.283 7.454 1.00 95.44 364 TYR A CA 1
ATOM 2693 C C . TYR A 1 364 ? -3.903 -7.877 6.538 1.00 95.44 364 TYR A C 1
ATOM 2695 O O . TYR A 1 364 ? -5.055 -7.908 6.961 1.00 95.44 364 TYR A O 1
ATOM 2703 N N . ARG A 1 365 ? -3.621 -7.595 5.259 1.00 92.62 365 ARG A N 1
ATOM 2704 C CA . ARG A 1 365 ? -4.628 -7.132 4.284 1.00 92.62 365 ARG A CA 1
ATOM 2705 C C . ARG A 1 365 ? -5.774 -8.117 4.023 1.00 92.62 365 ARG A C 1
ATOM 2707 O O . ARG A 1 365 ? -6.762 -7.754 3.399 1.00 92.62 365 ARG A O 1
ATOM 2714 N N . PHE A 1 366 ? -5.618 -9.385 4.403 1.00 92.94 366 PHE A N 1
ATOM 2715 C CA . PHE A 1 366 ? -6.644 -10.419 4.241 1.00 92.94 366 PHE A CA 1
ATOM 2716 C C . PHE A 1 366 ? -7.203 -10.920 5.579 1.00 92.94 366 PHE A C 1
ATOM 2718 O O . PHE A 1 366 ? -8.078 -11.786 5.591 1.00 92.94 366 PHE A O 1
ATOM 2725 N N . SER A 1 367 ? -6.677 -10.409 6.692 1.00 95.44 367 SER A N 1
ATOM 2726 C CA . SER A 1 367 ? -7.074 -10.818 8.030 1.00 95.44 367 SER A CA 1
ATOM 2727 C C . SER A 1 367 ? -8.312 -10.063 8.489 1.00 95.44 367 SER A C 1
ATOM 2729 O O . SER A 1 367 ? -8.491 -8.878 8.209 1.00 95.44 367 SER A O 1
ATOM 2731 N N . LYS A 1 368 ? -9.140 -10.758 9.259 1.00 95.12 368 LYS A N 1
ATOM 2732 C CA . LYS A 1 368 ? -10.367 -10.269 9.869 1.00 95.12 368 LYS A CA 1
ATOM 2733 C C . LYS A 1 368 ? -10.317 -10.403 11.384 1.00 95.12 368 LYS A C 1
ATOM 2735 O O . LYS A 1 368 ? -9.596 -11.240 11.934 1.00 95.12 368 LYS A O 1
ATOM 2740 N N . GLY A 1 369 ? -11.144 -9.602 12.045 1.00 93.69 369 GLY A N 1
ATOM 2741 C CA . GLY A 1 369 ? -11.323 -9.620 13.489 1.00 93.69 369 GLY A CA 1
ATOM 2742 C C . GLY A 1 369 ? -12.787 -9.480 13.893 1.00 93.69 369 GLY A C 1
ATOM 2743 O O . GLY A 1 369 ? -13.634 -10.305 13.558 1.00 93.69 369 GLY A O 1
ATOM 2744 N N . HIS A 1 370 ? -13.076 -8.443 14.674 1.00 95.12 370 HIS A N 1
ATOM 2745 C CA . HIS A 1 370 ? -14.385 -8.219 15.280 1.00 95.12 370 HIS A CA 1
ATOM 2746 C C . HIS A 1 370 ? -15.512 -8.127 14.236 1.00 95.12 370 HIS A C 1
ATOM 2748 O O . HIS A 1 370 ? -15.502 -7.241 13.387 1.00 95.12 370 HIS A O 1
ATOM 2754 N N . GLY A 1 371 ? -16.496 -9.030 14.323 1.00 93.12 371 GLY A N 1
ATOM 2755 C CA . GLY A 1 371 ? -17.670 -9.024 13.444 1.00 93.12 371 GLY A CA 1
ATOM 2756 C C . GLY A 1 371 ? -17.358 -9.301 11.970 1.00 93.12 371 GLY A C 1
ATOM 2757 O O . GLY A 1 371 ? -18.036 -8.750 11.108 1.00 93.12 371 GLY A O 1
ATOM 2758 N N . ASP A 1 372 ? -16.318 -10.097 11.690 1.00 93.56 372 ASP A N 1
ATOM 2759 C CA . ASP A 1 372 ? -15.830 -10.423 10.338 1.00 93.56 372 ASP A CA 1
ATOM 2760 C C . ASP A 1 372 ? -15.351 -9.209 9.517 1.00 93.56 372 ASP A C 1
ATOM 2762 O O . ASP A 1 372 ? -15.192 -9.284 8.291 1.00 93.56 372 ASP A O 1
ATOM 2766 N N . LEU A 1 373 ? -15.071 -8.089 10.191 1.00 94.81 373 LEU A N 1
ATOM 2767 C CA . LEU A 1 373 ? -14.429 -6.930 9.585 1.00 94.81 373 LEU A CA 1
ATOM 2768 C C . LEU A 1 373 ? -12.956 -7.210 9.302 1.00 94.81 373 LEU A C 1
ATOM 2770 O O . LEU A 1 373 ? -12.238 -7.721 10.163 1.00 94.81 373 LEU A O 1
ATOM 2774 N N . GLN A 1 374 ? -12.509 -6.820 8.110 1.00 95.00 374 GLN A N 1
ATOM 2775 C CA . GLN A 1 374 ? -11.099 -6.786 7.738 1.00 95.00 374 GLN A CA 1
ATOM 2776 C C . GLN A 1 374 ? -10.334 -5.866 8.691 1.00 95.00 374 GLN A C 1
ATOM 2778 O O . GLN A 1 374 ? -10.835 -4.805 9.068 1.00 95.00 374 GLN A O 1
ATOM 2783 N N . CYS A 1 375 ? -9.098 -6.224 9.038 1.00 96.06 375 CYS A N 1
ATOM 2784 C CA . CYS A 1 375 ? -8.260 -5.385 9.894 1.00 96.06 375 CYS A CA 1
ATOM 2785 C C . CYS A 1 375 ? -8.105 -3.967 9.313 1.00 96.06 375 CYS A C 1
ATOM 2787 O O . CYS A 1 375 ? -8.224 -2.985 10.048 1.00 96.06 375 CYS A O 1
ATOM 2789 N N . GLU A 1 376 ? -7.964 -3.860 7.987 1.00 95.31 376 GLU A N 1
ATOM 2790 C CA . GLU A 1 376 ? -7.877 -2.587 7.256 1.00 95.31 376 GLU A CA 1
ATOM 2791 C C . GLU A 1 376 ? -9.106 -1.689 7.443 1.00 95.31 376 GLU A C 1
ATOM 2793 O O . GLU A 1 376 ? -8.973 -0.467 7.429 1.00 95.31 376 GLU A O 1
ATOM 2798 N N . ALA A 1 377 ? -10.289 -2.266 7.685 1.00 94.69 377 ALA A N 1
ATOM 2799 C CA . ALA A 1 377 ? -11.510 -1.496 7.902 1.00 94.69 377 ALA A CA 1
ATOM 2800 C C . ALA A 1 377 ? -11.469 -0.693 9.209 1.00 94.69 377 ALA A C 1
ATOM 2802 O O . ALA A 1 377 ? -12.111 0.347 9.289 1.00 94.69 377 ALA A O 1
ATOM 2803 N N . CYS A 1 378 ? -10.714 -1.148 10.216 1.00 95.81 378 CYS A N 1
ATOM 2804 C CA . CYS A 1 378 ? -10.567 -0.457 11.501 1.00 95.81 378 CYS A CA 1
ATOM 2805 C C . CYS A 1 378 ? -9.240 0.299 11.614 1.00 95.81 378 CYS A C 1
ATOM 2807 O O . CYS A 1 378 ? -9.174 1.359 12.243 1.00 95.81 378 CYS A O 1
ATOM 2809 N N . HIS A 1 379 ? -8.174 -0.261 11.045 1.00 96.88 379 HIS A N 1
ATOM 2810 C CA . HIS A 1 379 ? -6.813 0.218 11.244 1.00 96.88 379 HIS A CA 1
ATOM 2811 C C . HIS A 1 379 ? -6.257 1.008 10.063 1.00 96.88 379 HIS A C 1
ATOM 2813 O O . HIS A 1 379 ? -5.266 1.688 10.276 1.00 96.88 379 HIS A O 1
ATOM 2819 N N . GLY A 1 380 ? -6.882 0.999 8.882 1.00 95.69 380 GLY A N 1
ATOM 2820 C CA . GLY A 1 380 ? -6.349 1.627 7.668 1.00 95.69 380 GLY A CA 1
ATOM 2821 C C . GLY A 1 380 ? -5.515 0.661 6.817 1.00 95.69 380 GLY A C 1
ATOM 2822 O O . GLY A 1 380 ? -5.236 -0.467 7.220 1.00 95.69 380 GLY A O 1
ATOM 2823 N N . ALA A 1 381 ? -5.136 1.082 5.612 1.00 94.88 381 ALA A N 1
ATOM 2824 C CA . ALA A 1 381 ? -4.362 0.247 4.691 1.00 94.88 381 ALA A CA 1
ATOM 2825 C C . ALA A 1 381 ? -2.919 0.028 5.178 1.00 94.88 381 ALA A C 1
ATOM 2827 O O . ALA A 1 381 ? -2.394 0.830 5.951 1.00 94.88 381 ALA A O 1
ATOM 2828 N N . THR A 1 382 ? -2.260 -1.025 4.677 1.00 94.31 382 THR A N 1
ATOM 2829 C CA . THR A 1 382 ? -0.838 -1.287 4.964 1.00 94.31 382 THR A CA 1
ATOM 2830 C C . THR A 1 382 ? 0.029 -0.045 4.741 1.00 94.31 382 THR A C 1
ATOM 2832 O O . THR A 1 382 ? -0.092 0.623 3.712 1.00 94.31 382 THR A O 1
ATOM 2835 N N . HIS A 1 383 ? 0.910 0.244 5.702 1.00 95.19 383 HIS A N 1
ATOM 2836 C CA . HIS A 1 383 ? 1.790 1.421 5.754 1.00 95.19 383 HIS A CA 1
ATOM 2837 C C . HIS A 1 383 ? 1.085 2.778 5.920 1.00 95.19 383 HIS A C 1
ATOM 2839 O O . HIS A 1 383 ? 1.756 3.810 6.015 1.00 95.19 383 HIS A O 1
ATOM 2845 N N . ALA A 1 384 ? -0.243 2.797 5.985 1.00 96.56 384 ALA A N 1
ATOM 2846 C CA . ALA A 1 384 ? -1.078 3.967 6.237 1.00 96.56 384 ALA A CA 1
ATOM 2847 C C . ALA A 1 384 ? -2.005 3.734 7.440 1.00 96.56 384 ALA A C 1
ATOM 2849 O O . ALA A 1 384 ? -3.079 4.332 7.530 1.00 96.56 384 ALA A O 1
ATOM 2850 N N . GLU A 1 385 ? -1.599 2.853 8.359 1.00 96.56 385 GLU A N 1
ATOM 2851 C CA . GLU A 1 385 ? -2.376 2.518 9.539 1.00 96.56 385 GLU A CA 1
ATOM 2852 C C . GLU A 1 385 ? -2.589 3.757 10.413 1.00 96.56 385 GLU A C 1
ATOM 2854 O O . GLU A 1 385 ? -1.689 4.571 10.622 1.00 96.56 385 GLU A O 1
ATOM 2859 N N . TYR A 1 386 ? -3.794 3.918 10.940 1.00 96.44 386 TYR A N 1
ATOM 2860 C CA . TYR A 1 386 ? -4.214 5.156 11.564 1.00 96.44 386 TYR A CA 1
ATOM 2861 C C . TYR A 1 386 ? -3.545 5.432 12.927 1.00 96.44 386 TYR A C 1
ATOM 2863 O O . TYR A 1 386 ? -3.439 4.524 13.754 1.00 96.44 386 TYR A O 1
ATOM 2871 N N . PRO A 1 387 ? -3.252 6.708 13.248 1.00 95.94 387 PRO A N 1
ATOM 2872 C CA . PRO A 1 387 ? -3.365 7.862 12.356 1.00 95.94 387 PRO A CA 1
ATOM 2873 C C . PRO A 1 387 ? -2.226 7.901 11.329 1.00 95.94 387 PRO A C 1
ATOM 2875 O O . PRO A 1 387 ? -1.061 7.667 11.655 1.00 95.94 387 PRO A O 1
ATOM 2878 N N . SER A 1 388 ? -2.579 8.246 10.093 1.00 96.31 388 SER A N 1
ATOM 2879 C CA . SER A 1 388 ? -1.610 8.541 9.041 1.00 96.31 388 SER A CA 1
ATOM 2880 C C . SER A 1 388 ? -1.108 9.978 9.181 1.00 96.31 388 SER A C 1
ATOM 2882 O O . SER A 1 388 ? -1.821 10.851 9.680 1.00 96.31 388 SER A O 1
ATOM 2884 N N . SER A 1 389 ? 0.103 10.253 8.694 1.00 94.94 389 SER A N 1
ATOM 2885 C CA . SER A 1 389 ? 0.628 11.622 8.586 1.00 94.94 389 SER A CA 1
ATOM 2886 C C . SER A 1 389 ? 0.006 12.428 7.439 1.00 94.94 389 SER A C 1
ATOM 2888 O O . SER A 1 389 ? 0.307 13.614 7.307 1.00 94.94 389 SER A O 1
ATOM 2890 N N . HIS A 1 390 ? -0.849 11.812 6.615 1.00 93.94 390 HIS A N 1
ATOM 2891 C CA . HIS A 1 390 ? -1.530 12.470 5.502 1.00 93.94 390 HIS A CA 1
ATOM 2892 C C . HIS A 1 390 ? -3.033 12.572 5.754 1.00 93.94 390 HIS A C 1
ATOM 2894 O O . HIS A 1 390 ? -3.698 11.591 6.087 1.00 93.94 390 HIS A O 1
ATOM 2900 N N . VAL A 1 391 ? -3.569 13.776 5.543 1.00 93.19 391 VAL A N 1
ATOM 2901 C CA . VAL A 1 391 ? -4.955 14.135 5.881 1.00 93.19 391 VAL A CA 1
ATOM 2902 C C . VAL A 1 391 ? -5.969 13.238 5.170 1.00 93.19 391 VAL A C 1
ATOM 2904 O O . VAL A 1 391 ? -6.913 12.775 5.806 1.00 93.19 391 VAL A O 1
ATOM 2907 N N . ASN A 1 392 ? -5.760 12.951 3.878 1.00 95.88 392 ASN A N 1
ATOM 2908 C CA . ASN A 1 392 ? -6.709 12.172 3.078 1.00 95.88 392 ASN A CA 1
ATOM 2909 C C . ASN A 1 392 ? -6.911 10.744 3.606 1.00 95.88 392 ASN A C 1
ATOM 2911 O O . ASN A 1 392 ? -8.031 10.240 3.552 1.00 95.88 392 ASN A O 1
ATOM 2915 N N . ASP A 1 393 ? -5.874 10.104 4.159 1.00 96.75 393 ASP A N 1
ATOM 2916 C CA . ASP A 1 393 ? -6.017 8.758 4.729 1.00 96.75 393 ASP A CA 1
ATOM 2917 C C . ASP A 1 393 ? -6.941 8.776 5.962 1.00 96.75 393 ASP A C 1
ATOM 2919 O O . ASP A 1 393 ? -7.730 7.855 6.167 1.00 96.75 393 ASP A O 1
ATOM 2923 N N . ASN A 1 394 ? -6.882 9.840 6.772 1.00 96.88 394 ASN A N 1
ATOM 2924 C CA . ASN A 1 394 ? -7.618 9.942 8.034 1.00 96.88 394 ASN A CA 1
ATOM 2925 C C . ASN A 1 394 ? -9.108 10.294 7.858 1.00 96.88 394 ASN A C 1
ATOM 2927 O O . ASN A 1 394 ? -9.857 10.248 8.838 1.00 96.88 394 ASN A O 1
ATOM 2931 N N . LEU A 1 395 ? -9.557 10.640 6.643 1.00 97.56 395 LEU A N 1
ATOM 2932 C CA . LEU A 1 395 ? -10.922 11.122 6.394 1.00 97.56 395 LEU A CA 1
ATOM 2933 C C . LEU A 1 395 ? -11.992 10.101 6.791 1.00 97.56 395 LEU A C 1
ATOM 2935 O O . LEU A 1 395 ? -12.951 10.480 7.456 1.00 97.56 395 LEU A O 1
ATOM 2939 N N . LEU A 1 396 ? -11.807 8.815 6.476 1.00 97.00 396 LEU A N 1
ATOM 2940 C CA . LEU A 1 396 ? -12.748 7.767 6.886 1.00 97.00 396 LEU A CA 1
ATOM 2941 C C . LEU A 1 396 ? -12.910 7.716 8.413 1.00 97.00 396 LEU A C 1
ATOM 2943 O O . LEU A 1 396 ? -14.031 7.713 8.917 1.00 97.00 396 LEU A O 1
ATOM 2947 N N . ALA A 1 397 ? -11.800 7.711 9.157 1.00 97.25 397 ALA A N 1
ATOM 2948 C CA . ALA A 1 397 ? -11.835 7.696 10.618 1.00 97.25 397 ALA A CA 1
ATOM 2949 C C . ALA A 1 397 ? -12.524 8.957 11.175 1.00 97.25 397 ALA A C 1
ATOM 2951 O O . ALA A 1 397 ? -13.382 8.865 12.056 1.00 97.25 397 ALA A O 1
ATOM 2952 N N . LEU A 1 398 ? -12.213 10.131 10.621 1.00 96.88 398 LEU A N 1
ATOM 2953 C CA . LEU A 1 398 ? -12.867 11.386 10.992 1.00 96.88 398 LEU A CA 1
ATOM 2954 C C . LEU A 1 398 ? -14.380 11.337 10.752 1.00 96.88 398 LEU A C 1
ATOM 2956 O O . LEU A 1 398 ? -15.142 11.744 11.629 1.00 96.88 398 LEU A O 1
ATOM 2960 N N . ASP A 1 399 ? -14.813 10.795 9.617 1.00 96.94 399 ASP A N 1
ATOM 2961 C CA . ASP A 1 399 ? -16.223 10.753 9.229 1.00 96.94 399 ASP A CA 1
ATOM 2962 C C . ASP A 1 399 ? -17.056 9.846 10.141 1.00 96.94 399 ASP A C 1
ATOM 2964 O O . ASP A 1 399 ? -18.184 10.197 10.497 1.00 96.94 399 ASP A O 1
ATOM 2968 N N . VAL A 1 400 ? -16.514 8.697 10.561 1.00 96.06 400 VAL A N 1
ATOM 2969 C CA . VAL A 1 400 ? -17.305 7.694 11.299 1.00 96.06 400 VAL A CA 1
ATOM 2970 C C . VAL A 1 400 ? -17.211 7.804 12.821 1.00 96.06 400 VAL A C 1
ATOM 2972 O O . VAL A 1 400 ? -18.144 7.393 13.511 1.00 96.06 400 VAL A O 1
ATOM 2975 N N . GLN A 1 401 ? -16.118 8.350 13.367 1.00 95.50 401 GLN A N 1
ATOM 2976 C CA . GLN A 1 401 ? -15.930 8.488 14.823 1.00 95.50 401 GLN A CA 1
ATOM 2977 C C . GLN A 1 401 ? -15.569 9.907 15.289 1.00 95.50 401 GLN A C 1
ATOM 2979 O O . GLN A 1 401 ? -15.402 10.125 16.489 1.00 95.50 401 GLN A O 1
ATOM 2984 N N . GLY A 1 402 ? -15.452 10.883 14.384 1.00 95.19 402 GLY A N 1
ATOM 2985 C CA . GLY A 1 402 ? -15.175 12.282 14.732 1.00 95.19 402 GLY A CA 1
ATOM 2986 C C . GLY A 1 402 ? -13.728 12.572 15.143 1.00 95.19 402 GLY A C 1
ATOM 2987 O O . GLY A 1 402 ? -13.453 13.651 15.665 1.00 95.19 402 GLY A O 1
ATOM 2988 N N . ARG A 1 403 ? -12.805 11.623 14.938 1.00 95.00 403 ARG A N 1
ATOM 2989 C CA . ARG A 1 403 ? -11.368 11.783 15.206 1.00 95.00 403 ARG A CA 1
ATOM 2990 C C . ARG A 1 403 ? -10.518 10.901 14.296 1.00 95.00 403 ARG A C 1
ATOM 2992 O O . ARG A 1 403 ? -10.964 9.851 13.839 1.00 95.00 403 ARG A O 1
ATOM 2999 N N . GLU A 1 404 ? -9.263 11.294 14.125 1.00 94.94 404 GLU A N 1
ATOM 3000 C CA . GLU A 1 404 ? -8.242 10.451 13.505 1.00 94.94 404 GLU A CA 1
ATOM 3001 C C . GLU A 1 404 ? -7.864 9.263 14.413 1.00 94.94 404 GLU A C 1
ATOM 3003 O O . GLU A 1 404 ? -8.190 9.221 15.609 1.00 94.94 404 GLU A O 1
ATOM 3008 N N . GLY A 1 405 ? -7.142 8.296 13.849 1.00 94.62 405 GLY A N 1
ATOM 3009 C CA . GLY A 1 405 ? -6.695 7.091 14.549 1.00 94.62 405 GLY A CA 1
ATOM 3010 C C . GLY A 1 405 ? -7.580 5.881 14.269 1.00 94.62 405 GLY A C 1
ATOM 3011 O O . GLY A 1 405 ? -8.635 6.002 13.650 1.00 94.62 405 GLY A O 1
ATOM 3012 N N . SER A 1 406 ? -7.151 4.705 14.735 1.00 95.31 406 SER A N 1
ATOM 3013 C CA . SER A 1 406 ? -7.912 3.471 14.514 1.00 95.31 406 SER A CA 1
ATOM 3014 C C . SER A 1 406 ? -9.353 3.631 15.006 1.00 95.31 406 SER A C 1
ATOM 3016 O O . SER A 1 406 ? -9.606 4.293 16.030 1.00 95.31 406 SER A O 1
ATOM 3018 N N . ILE A 1 407 ? -10.293 3.068 14.247 1.00 95.94 407 ILE A N 1
ATOM 3019 C CA . ILE A 1 407 ? -11.722 3.130 14.544 1.00 95.94 407 ILE A CA 1
ATOM 3020 C C . ILE A 1 407 ? -11.968 2.281 15.786 1.00 95.94 407 ILE A C 1
ATOM 3022 O O . ILE A 1 407 ? -11.870 1.058 15.756 1.00 95.94 407 ILE A O 1
ATOM 3026 N N . GLY A 1 408 ? -12.225 2.965 16.898 1.00 93.00 408 GLY A N 1
ATOM 3027 C CA . GLY A 1 408 ? -12.371 2.347 18.218 1.00 93.00 408 GLY A CA 1
ATOM 3028 C C . GLY A 1 408 ? -13.591 2.838 18.990 1.00 93.00 408 GLY A C 1
ATOM 3029 O O . GLY A 1 408 ? -13.912 2.292 20.042 1.00 93.00 408 GLY A O 1
ATOM 3030 N N . GLU A 1 409 ? -14.293 3.855 18.485 1.00 93.31 409 GLU A N 1
ATOM 3031 C CA . GLU A 1 409 ? -15.564 4.285 19.060 1.00 93.31 409 GLU A CA 1
ATOM 3032 C C . GLU A 1 409 ? -16.676 3.327 18.626 1.00 93.31 409 GLU A C 1
ATOM 3034 O O . GLU A 1 409 ? -17.080 3.314 17.465 1.00 93.31 409 GLU A O 1
ATOM 3039 N N . CYS A 1 410 ? -17.204 2.529 19.560 1.00 93.56 410 CYS A N 1
ATOM 3040 C CA . CYS A 1 410 ? -18.193 1.492 19.244 1.00 93.56 410 CYS A CA 1
ATOM 3041 C C . CYS A 1 410 ? -19.444 2.060 18.551 1.00 93.56 410 CYS A C 1
ATOM 3043 O O . CYS A 1 410 ? -20.097 1.364 17.780 1.00 93.56 410 CYS A O 1
ATOM 3045 N N . THR A 1 411 ? -19.773 3.330 18.794 1.00 93.62 411 THR A N 1
ATOM 3046 C CA . THR A 1 411 ? -20.899 4.038 18.171 1.00 93.62 411 THR A CA 1
ATOM 3047 C C . THR A 1 411 ? -20.735 4.272 16.668 1.00 93.62 411 THR A C 1
ATOM 3049 O O . THR A 1 411 ? -21.745 4.488 15.992 1.00 93.62 411 THR A O 1
ATOM 3052 N N . ALA A 1 412 ? -19.511 4.190 16.130 1.00 94.62 412 ALA A N 1
ATOM 3053 C CA . ALA A 1 412 ? -19.261 4.223 14.690 1.00 94.62 412 ALA A CA 1
ATOM 3054 C C . ALA A 1 412 ? -19.993 3.066 13.989 1.00 94.62 412 ALA A C 1
ATOM 3056 O O . ALA A 1 412 ? -20.680 3.269 12.989 1.00 94.62 412 ALA A O 1
ATOM 3057 N N . CYS A 1 413 ? -19.952 1.873 14.593 1.00 94.94 413 CYS A N 1
ATOM 3058 C CA . CYS A 1 413 ? -20.506 0.648 14.015 1.00 94.94 413 CYS A CA 1
ATOM 3059 C C . CYS A 1 413 ? -21.772 0.145 14.717 1.00 94.94 413 CYS A C 1
ATOM 3061 O O . CYS A 1 413 ? -22.497 -0.641 14.129 1.00 94.94 413 CYS A O 1
ATOM 3063 N N . HIS A 1 414 ? -22.079 0.591 15.936 1.00 95.25 414 HIS A N 1
ATOM 3064 C CA . HIS A 1 414 ? -23.249 0.141 16.692 1.00 95.25 414 HIS A CA 1
ATOM 3065 C C . HIS A 1 414 ? -24.161 1.312 17.045 1.00 95.25 414 HIS A C 1
ATOM 3067 O O . HIS A 1 414 ? -23.771 2.233 17.761 1.00 95.25 414 HIS A O 1
ATOM 3073 N N . GLN A 1 415 ? -25.414 1.255 16.597 1.00 94.62 415 GLN A N 1
ATOM 3074 C CA . GLN A 1 415 ? -26.447 2.201 17.013 1.00 94.62 415 GLN A CA 1
ATOM 3075 C C . GLN A 1 415 ? -26.746 2.059 18.509 1.00 94.62 415 GLN A C 1
ATOM 3077 O O . GLN A 1 415 ? -26.912 3.057 19.206 1.00 94.62 415 GLN A O 1
ATOM 3082 N N . ASN A 1 416 ? -26.772 0.817 18.998 1.00 92.88 416 ASN A N 1
ATOM 3083 C CA . ASN A 1 416 ? -26.865 0.487 20.414 1.00 92.88 416 ASN A CA 1
ATOM 3084 C C . ASN A 1 416 ? -25.627 -0.324 20.789 1.00 92.88 416 ASN A C 1
ATOM 3086 O O . ASN A 1 416 ? -25.519 -1.488 20.407 1.00 92.88 416 ASN A O 1
ATOM 3090 N N . VAL A 1 417 ? -24.686 0.295 21.504 1.00 92.81 417 VAL A N 1
ATOM 3091 C CA . VAL A 1 417 ? -23.447 -0.372 21.921 1.00 92.81 417 VAL A CA 1
ATOM 3092 C C . VAL A 1 417 ? -23.788 -1.493 22.913 1.00 92.81 417 VAL A C 1
ATOM 3094 O O . VAL A 1 417 ? -24.387 -1.202 23.955 1.00 92.81 417 VAL A O 1
ATOM 3097 N N . PRO A 1 418 ? -23.431 -2.758 22.619 1.00 91.69 418 PRO A N 1
ATOM 3098 C CA . PRO A 1 418 ? -23.654 -3.865 23.542 1.00 91.69 418 PRO A CA 1
ATOM 3099 C C . PRO A 1 418 ? -22.914 -3.651 24.863 1.00 91.69 418 PRO A C 1
ATOM 3101 O O . PRO A 1 418 ? -21.831 -3.073 24.886 1.00 91.69 418 PRO A O 1
ATOM 3104 N N . ASP A 1 419 ? -23.487 -4.137 25.962 1.00 91.94 419 ASP A N 1
ATOM 3105 C CA . ASP A 1 419 ? -22.864 -4.121 27.287 1.00 91.94 419 ASP A CA 1
ATOM 3106 C C . ASP A 1 419 ? -22.113 -5.442 27.508 1.00 91.94 419 ASP A C 1
ATOM 3108 O O . ASP A 1 419 ? -22.731 -6.474 27.762 1.00 91.94 419 ASP A O 1
ATOM 3112 N N . THR A 1 420 ? -20.789 -5.432 27.348 1.00 93.06 420 THR A N 1
ATOM 3113 C CA . THR A 1 420 ? -19.938 -6.635 27.321 1.00 93.06 420 THR A CA 1
ATOM 3114 C C . THR A 1 420 ? -18.689 -6.441 28.177 1.00 93.06 420 THR A C 1
ATOM 3116 O O . THR A 1 420 ? -18.343 -5.307 28.515 1.00 93.06 420 THR A O 1
ATOM 3119 N N . THR A 1 421 ? -18.056 -7.542 28.577 1.00 94.25 421 THR A N 1
ATOM 3120 C CA . THR A 1 421 ? -16.764 -7.542 29.288 1.00 94.25 421 THR A CA 1
ATOM 3121 C C . THR A 1 421 ? -15.591 -7.759 28.329 1.00 94.25 421 THR A C 1
ATOM 3123 O O . THR A 1 421 ? -14.499 -7.274 28.576 1.00 94.25 421 THR A O 1
ATOM 3126 N N . ASP A 1 422 ? -15.815 -8.463 27.226 1.00 93.25 422 ASP A N 1
ATOM 3127 C CA . ASP A 1 422 ? -14.768 -8.893 26.296 1.00 93.25 422 ASP A CA 1
ATOM 3128 C C . ASP A 1 422 ? -15.290 -9.045 24.854 1.00 93.25 422 ASP A C 1
ATOM 3130 O O . ASP A 1 422 ? -14.626 -9.627 24.000 1.00 93.25 422 ASP A O 1
ATOM 3134 N N . GLY A 1 423 ? -16.489 -8.528 24.563 1.00 93.19 423 GLY A N 1
ATOM 3135 C CA . GLY A 1 423 ? -17.155 -8.712 23.270 1.00 93.19 423 GLY A CA 1
ATOM 3136 C C . GLY A 1 423 ? -16.676 -7.765 22.167 1.00 93.19 423 GLY A C 1
ATOM 3137 O O . GLY A 1 423 ? -17.056 -7.935 21.008 1.00 93.19 423 GLY A O 1
ATOM 3138 N N . GLY A 1 424 ? -15.880 -6.751 22.508 1.00 94.19 424 GLY A N 1
ATOM 3139 C CA . GLY A 1 424 ? -15.300 -5.804 21.563 1.00 94.19 424 GLY A CA 1
ATOM 3140 C C . GLY A 1 424 ? -14.060 -6.342 20.836 1.00 94.19 424 GLY A C 1
ATOM 3141 O O . GLY A 1 424 ? -13.585 -7.449 21.108 1.00 94.19 424 GLY A O 1
ATOM 3142 N N . PRO A 1 425 ? -13.496 -5.557 19.901 1.00 94.31 425 PRO A N 1
ATOM 3143 C CA . PRO A 1 425 ? -12.249 -5.914 19.228 1.00 94.31 425 PRO A CA 1
ATOM 3144 C C . PRO A 1 425 ? -11.136 -6.156 20.249 1.00 94.31 425 PRO A C 1
ATOM 3146 O O . PRO A 1 425 ? -11.031 -5.428 21.228 1.00 94.31 425 PRO A O 1
ATOM 3149 N N . HIS A 1 426 ? -10.316 -7.187 20.034 1.00 93.88 426 HIS A N 1
ATOM 3150 C CA . HIS A 1 426 ? -9.199 -7.545 20.921 1.00 93.88 426 HIS A CA 1
ATOM 3151 C C . HIS A 1 426 ? -9.603 -7.766 22.394 1.00 93.88 426 HIS A C 1
ATOM 3153 O O . HIS A 1 426 ? -8.827 -7.494 23.310 1.00 93.88 426 HIS A O 1
ATOM 3159 N N . GLY A 1 427 ? -10.823 -8.257 22.643 1.00 92.56 427 GLY A N 1
ATOM 3160 C CA . GLY A 1 427 ? -11.316 -8.508 24.000 1.00 92.56 427 GLY A CA 1
ATOM 3161 C C . GLY A 1 427 ? -11.639 -7.231 24.778 1.00 92.56 427 GLY A C 1
ATOM 3162 O O . GLY A 1 427 ? -11.624 -7.241 26.006 1.00 92.56 427 GLY A O 1
ATOM 3163 N N . MET A 1 428 ? -11.880 -6.117 24.084 1.00 93.62 428 MET A N 1
ATOM 3164 C CA . MET A 1 428 ? -12.256 -4.854 24.716 1.00 93.62 428 MET A CA 1
ATOM 3165 C C . MET A 1 428 ? -13.656 -4.948 25.333 1.00 93.62 428 MET A C 1
ATOM 3167 O O . MET A 1 428 ? -14.606 -5.412 24.698 1.00 93.62 428 MET A O 1
ATOM 3171 N N . HIS A 1 429 ? -13.796 -4.450 26.560 1.00 95.00 429 HIS A N 1
ATOM 3172 C CA . HIS A 1 429 ? -15.095 -4.238 27.190 1.00 95.00 429 HIS A CA 1
ATOM 3173 C C . HIS A 1 429 ? -15.782 -2.983 26.636 1.00 95.00 429 HIS A C 1
ATOM 3175 O O . HIS A 1 429 ? -15.180 -2.127 25.982 1.00 95.00 429 HIS A O 1
ATOM 3181 N N . THR A 1 430 ? -17.062 -2.827 26.961 1.00 92.94 430 THR A N 1
ATOM 3182 C CA . THR A 1 430 ? -17.813 -1.604 26.658 1.00 92.94 430 THR A CA 1
ATOM 3183 C C . THR A 1 430 ? -17.231 -0.403 27.399 1.00 92.94 430 THR A C 1
ATOM 3185 O O . THR A 1 430 ? -16.946 -0.486 28.590 1.00 92.94 430 THR A O 1
ATOM 3188 N N . VAL A 1 431 ? -17.110 0.749 26.736 1.00 91.00 431 VAL A N 1
ATOM 3189 C CA . VAL A 1 431 ? -16.657 1.999 27.367 1.00 91.00 431 VAL A CA 1
ATOM 3190 C C . VAL A 1 431 ? -17.852 2.912 27.636 1.00 91.00 431 VAL A C 1
ATOM 3192 O O . VAL A 1 431 ? -18.597 3.261 26.723 1.00 91.00 431 VAL A O 1
ATOM 3195 N N . GLY A 1 432 ? -18.036 3.337 28.887 1.00 89.94 432 GLY A N 1
ATOM 3196 C CA . GLY A 1 432 ? -19.116 4.249 29.273 1.00 89.94 432 GLY A CA 1
ATOM 3197 C C . GLY A 1 432 ? -19.455 4.176 30.759 1.00 89.94 432 GLY A C 1
ATOM 3198 O O . GLY A 1 432 ? -18.977 3.293 31.462 1.00 89.94 432 GLY A O 1
ATOM 3199 N N . SER A 1 433 ? -20.323 5.072 31.241 1.00 89.31 433 SER A N 1
ATOM 3200 C CA . SER A 1 433 ? -20.750 5.097 32.652 1.00 89.31 433 SER A CA 1
ATOM 3201 C C . SER A 1 433 ? -21.340 3.767 33.117 1.00 89.31 433 SER A C 1
ATOM 3203 O O . SER A 1 433 ? -21.054 3.320 34.216 1.00 89.31 433 SER A O 1
ATOM 3205 N N . ARG A 1 434 ? -22.074 3.074 32.239 1.00 89.25 434 ARG A N 1
ATOM 3206 C CA . ARG A 1 434 ? -22.613 1.746 32.543 1.00 89.25 434 ARG A CA 1
ATOM 3207 C C . ARG A 1 434 ? -21.526 0.715 32.859 1.00 89.25 434 ARG A C 1
ATOM 3209 O O . ARG A 1 434 ? -21.758 -0.144 33.698 1.00 89.25 434 ARG A O 1
ATOM 3216 N N . TRP A 1 435 ? -20.364 0.794 32.203 1.00 92.56 435 TRP A N 1
ATOM 3217 C CA . TRP A 1 435 ? -19.214 -0.042 32.549 1.00 92.56 435 TRP A CA 1
ATOM 3218 C C . TRP A 1 435 ? -18.662 0.331 33.924 1.00 92.56 435 TRP A C 1
ATOM 3220 O O . TRP A 1 435 ? -18.466 -0.551 34.752 1.00 92.56 435 TRP A O 1
ATOM 3230 N N . VAL A 1 436 ? -18.495 1.630 34.193 1.00 91.50 436 VAL A N 1
ATOM 3231 C CA . VAL A 1 436 ? -18.034 2.132 35.499 1.00 91.50 436 VAL A CA 1
ATOM 3232 C C . VAL A 1 436 ? -18.911 1.597 36.636 1.00 91.50 436 VAL A C 1
ATOM 3234 O O . VAL A 1 436 ? -18.368 1.128 37.628 1.00 91.50 436 VAL A O 1
ATOM 3237 N N . ASP A 1 437 ? -20.230 1.541 36.454 1.00 88.81 437 ASP A N 1
ATOM 3238 C CA . ASP A 1 437 ? -21.160 1.035 37.474 1.00 88.81 437 ASP A CA 1
ATOM 3239 C C . ASP A 1 437 ? -21.097 -0.491 37.699 1.00 88.81 437 ASP A C 1
ATOM 3241 O O . ASP A 1 437 ? -21.547 -0.975 38.733 1.00 88.81 437 ASP A O 1
ATOM 3245 N N . ARG A 1 438 ? -20.599 -1.277 36.732 1.00 90.88 438 ARG A N 1
ATOM 3246 C CA . ARG A 1 438 ? -20.640 -2.757 36.781 1.00 90.88 438 ARG A CA 1
ATOM 3247 C C . ARG A 1 438 ? -19.279 -3.435 36.868 1.00 90.88 438 ARG A C 1
ATOM 3249 O O . ARG A 1 438 ? -19.246 -4.633 37.144 1.00 90.88 438 ARG A O 1
ATOM 3256 N N . HIS A 1 439 ? -18.193 -2.721 36.570 1.00 92.75 439 HIS A N 1
ATOM 3257 C CA . HIS A 1 439 ? -16.862 -3.318 36.458 1.00 92.75 439 HIS A CA 1
ATOM 3258 C C . HIS A 1 439 ? -16.373 -3.915 37.784 1.00 92.75 439 HIS A C 1
ATOM 3260 O O . HIS A 1 439 ? -15.595 -4.860 37.747 1.00 92.75 439 HIS A O 1
ATOM 3266 N N . GLU A 1 440 ? -16.881 -3.431 38.923 1.00 91.50 440 GLU A N 1
ATOM 3267 C CA . GLU A 1 440 ? -16.627 -3.996 40.254 1.00 91.50 440 GLU A CA 1
ATOM 3268 C C . GLU A 1 440 ? -16.946 -5.495 40.288 1.00 91.50 440 GLU A C 1
ATOM 3270 O O . GLU A 1 440 ? -16.053 -6.297 40.526 1.00 91.50 440 GLU A O 1
ATOM 3275 N N . ASN A 1 441 ? -18.162 -5.897 39.895 1.00 92.00 441 ASN A N 1
ATOM 3276 C CA . ASN A 1 441 ? -18.553 -7.315 39.854 1.00 92.00 441 ASN A CA 1
ATOM 3277 C C . ASN A 1 441 ? -17.637 -8.159 38.948 1.00 92.00 441 ASN A C 1
ATOM 3279 O O . ASN A 1 441 ? -17.418 -9.341 39.191 1.00 92.00 441 ASN A O 1
ATOM 3283 N N . VAL A 1 442 ? -17.127 -7.562 37.865 1.00 93.50 442 VAL A N 1
ATOM 3284 C CA . VAL A 1 442 ? -16.210 -8.234 36.932 1.00 93.50 442 VAL A CA 1
ATOM 3285 C C . VAL A 1 442 ? -14.819 -8.399 37.557 1.00 93.50 442 VAL A C 1
ATOM 3287 O O . VAL A 1 442 ? -14.185 -9.442 37.389 1.00 93.50 442 VAL A O 1
ATOM 3290 N N . ALA A 1 443 ? -14.344 -7.385 38.281 1.00 93.31 443 ALA A N 1
ATOM 3291 C CA . ALA A 1 443 ? -13.069 -7.413 38.987 1.00 93.31 443 ALA A CA 1
ATOM 3292 C C . ALA A 1 443 ? -13.101 -8.347 40.212 1.00 93.31 443 ALA A C 1
ATOM 3294 O O . ALA A 1 443 ? -12.125 -9.057 40.457 1.00 93.31 443 ALA A O 1
ATOM 3295 N N . GLU A 1 444 ? -14.217 -8.402 40.942 1.00 92.88 444 GLU A N 1
ATOM 3296 C CA . GLU A 1 444 ? -14.421 -9.332 42.061 1.00 92.88 444 GLU A CA 1
ATOM 3297 C C . GLU A 1 444 ? -14.388 -10.799 41.613 1.00 92.88 444 GLU A C 1
ATOM 3299 O O . GLU A 1 444 ? -13.833 -11.642 42.318 1.00 92.88 444 GLU A O 1
ATOM 3304 N N . ASP A 1 445 ? -14.947 -11.102 40.437 1.00 93.94 445 ASP A N 1
ATOM 3305 C CA . ASP A 1 445 ? -14.923 -12.451 39.865 1.00 93.94 445 ASP A CA 1
ATOM 3306 C C . ASP A 1 445 ? -13.512 -12.846 39.398 1.00 93.94 445 ASP A C 1
ATOM 3308 O O . ASP A 1 445 ? -12.998 -13.906 39.761 1.00 93.94 445 ASP A O 1
ATOM 3312 N N . ASN A 1 446 ? -12.857 -11.983 38.610 1.00 94.06 446 ASN A N 1
ATOM 3313 C CA . ASN A 1 446 ? -11.515 -12.234 38.085 1.00 94.06 446 ASN A CA 1
ATOM 3314 C C . ASN A 1 446 ? -10.814 -10.931 37.670 1.00 94.06 446 ASN A C 1
ATOM 3316 O O . ASN A 1 446 ? -10.800 -10.568 36.493 1.00 94.06 446 ASN A O 1
ATOM 3320 N N . HIS A 1 447 ? -10.180 -10.224 38.605 1.00 92.94 447 HIS A N 1
ATOM 3321 C CA . HIS A 1 447 ? -9.433 -9.004 38.276 1.00 92.94 447 HIS A CA 1
ATOM 3322 C C . HIS A 1 447 ? -8.206 -9.267 37.391 1.00 92.94 447 HIS A C 1
ATOM 3324 O O . HIS A 1 447 ? -7.781 -8.366 36.667 1.00 92.94 447 HIS A O 1
ATOM 3330 N N . GLN A 1 448 ? -7.644 -10.483 37.385 1.00 94.44 448 GLN A N 1
ATOM 3331 C CA . GLN A 1 448 ? -6.462 -10.791 36.575 1.00 94.44 448 GLN A CA 1
ATOM 3332 C C . GLN A 1 448 ? -6.728 -10.642 35.071 1.00 94.44 448 GLN A C 1
ATOM 3334 O O . GLN A 1 448 ? -5.802 -10.345 34.319 1.00 94.44 448 GLN A O 1
ATOM 3339 N N . GLN A 1 449 ? -7.981 -10.770 34.620 1.00 93.19 449 GLN A N 1
ATOM 3340 C CA . GLN A 1 449 ? -8.332 -10.546 33.213 1.00 93.19 449 GLN A CA 1
ATOM 3341 C C . GLN A 1 449 ? -8.114 -9.088 32.764 1.00 93.19 449 GLN A C 1
ATOM 3343 O O . GLN A 1 449 ? -7.839 -8.837 31.590 1.00 93.19 449 GLN A O 1
ATOM 3348 N N . CYS A 1 450 ? -8.176 -8.129 33.694 1.00 94.31 450 CYS A N 1
ATOM 3349 C CA . CYS A 1 450 ? -7.988 -6.706 33.414 1.00 94.31 450 CYS A CA 1
ATOM 3350 C C . CYS A 1 450 ? -6.512 -6.352 33.184 1.00 94.31 450 CYS A C 1
ATOM 3352 O O . CYS A 1 450 ? -6.217 -5.419 32.436 1.00 94.31 450 CYS A O 1
ATOM 3354 N N . ALA A 1 451 ? -5.590 -7.111 33.788 1.00 94.50 451 ALA A N 1
ATOM 3355 C CA . ALA A 1 451 ? -4.152 -6.843 33.767 1.00 94.50 451 ALA A CA 1
ATOM 3356 C C . ALA A 1 451 ? -3.564 -6.805 32.350 1.00 94.50 451 ALA A C 1
ATOM 3358 O O . ALA A 1 451 ? -2.626 -6.059 32.081 1.00 94.50 451 ALA A O 1
ATOM 3359 N N . TYR A 1 452 ? -4.138 -7.576 31.422 1.00 94.50 452 TYR A N 1
ATOM 3360 C CA . TYR A 1 452 ? -3.689 -7.572 30.033 1.00 94.50 452 TYR A CA 1
ATOM 3361 C C . TYR A 1 452 ? -3.828 -6.180 29.393 1.00 94.50 452 TYR A C 1
ATOM 3363 O O . TYR A 1 452 ? -2.924 -5.714 28.706 1.00 94.50 452 TYR A O 1
ATOM 3371 N N . CYS A 1 453 ? -4.963 -5.506 29.604 1.00 94.44 453 CYS A N 1
ATOM 3372 C CA . CYS A 1 453 ? -5.230 -4.204 28.985 1.00 94.44 453 CYS A CA 1
ATOM 3373 C C . CYS A 1 453 ? -4.773 -3.033 29.866 1.00 94.44 453 CYS A C 1
ATOM 3375 O O . CYS A 1 453 ? -4.315 -2.014 29.351 1.00 94.44 453 CYS A O 1
ATOM 3377 N N . HIS A 1 454 ? -4.891 -3.186 31.187 1.00 95.06 454 HIS A N 1
ATOM 3378 C CA . HIS A 1 454 ? -4.640 -2.142 32.185 1.00 95.06 454 HIS A CA 1
ATOM 3379 C C . HIS A 1 454 ? -3.277 -2.270 32.883 1.00 95.06 454 HIS A C 1
ATOM 3381 O O . HIS A 1 454 ? -3.043 -1.596 33.884 1.00 95.06 454 HIS A O 1
ATOM 3387 N N . GLY A 1 455 ? -2.381 -3.104 32.354 1.00 94.38 455 GLY A N 1
ATOM 3388 C CA . GLY A 1 455 ? -1.045 -3.333 32.900 1.00 94.38 455 GLY A CA 1
ATOM 3389 C C . GLY A 1 455 ? -1.028 -4.374 34.022 1.00 94.38 455 GLY A C 1
ATOM 3390 O O . GLY A 1 455 ? -1.974 -4.505 34.798 1.00 94.38 455 GLY A O 1
ATOM 3391 N N . ALA A 1 456 ? 0.081 -5.111 34.130 1.00 92.50 456 ALA A N 1
ATOM 3392 C CA . ALA A 1 456 ? 0.274 -6.139 35.161 1.00 92.50 456 ALA A CA 1
ATOM 3393 C C . ALA A 1 456 ? 0.233 -5.580 36.597 1.00 92.50 456 ALA A C 1
ATOM 3395 O O . ALA A 1 456 ? -0.036 -6.316 37.545 1.00 92.50 456 ALA A O 1
ATOM 3396 N N . ASP A 1 457 ? 0.499 -4.283 36.748 1.00 93.62 457 ASP A N 1
ATOM 3397 C CA . ASP A 1 457 ? 0.424 -3.532 37.998 1.00 93.62 457 ASP A CA 1
ATOM 3398 C C . ASP A 1 457 ? -0.885 -2.735 38.147 1.00 93.62 457 ASP A C 1
ATOM 3400 O O . ASP A 1 457 ? -1.043 -2.015 39.130 1.00 93.62 457 ASP A O 1
ATOM 3404 N N . TYR A 1 458 ? -1.821 -2.863 37.198 1.00 95.31 458 TYR A N 1
ATOM 3405 C CA . TYR A 1 458 ? -3.113 -2.173 37.157 1.00 95.31 458 TYR A CA 1
ATOM 3406 C C . TYR A 1 458 ? -3.023 -0.639 37.127 1.00 95.31 458 TYR A C 1
ATOM 3408 O O . TYR A 1 458 ? -3.995 0.047 37.460 1.00 95.31 458 TYR A O 1
ATOM 3416 N N . ARG A 1 459 ? -1.873 -0.071 36.745 1.00 94.62 459 ARG A N 1
ATOM 3417 C CA . ARG A 1 459 ? -1.663 1.387 36.656 1.00 94.62 459 ARG A CA 1
ATOM 3418 C C . ARG A 1 459 ? -1.964 1.965 35.278 1.00 94.62 459 ARG A C 1
ATOM 3420 O O . ARG A 1 459 ? -1.849 3.171 35.090 1.00 94.62 459 ARG A O 1
ATOM 3427 N N . GLY A 1 460 ? -2.392 1.120 34.350 1.00 94.62 460 GLY A N 1
ATOM 3428 C CA . GLY A 1 460 ? -2.601 1.458 32.957 1.00 94.62 460 GLY A CA 1
ATOM 3429 C C . GLY A 1 460 ? -1.567 0.792 32.057 1.00 94.62 460 GLY A C 1
ATOM 3430 O O . GLY A 1 460 ? -0.451 0.480 32.464 1.00 94.62 460 GLY A O 1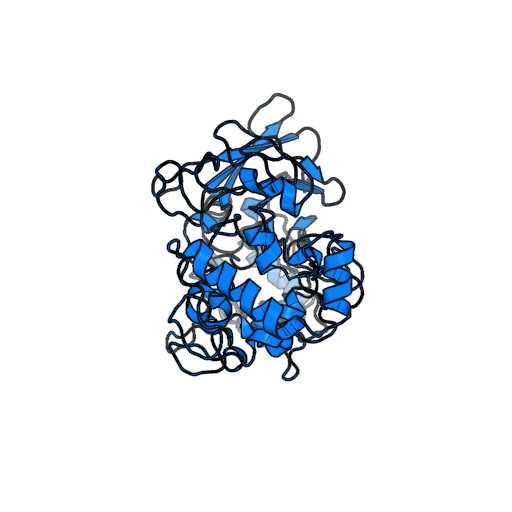
ATOM 3431 N N . GLY A 1 461 ? -1.974 0.537 30.819 1.00 93.12 461 GLY A N 1
ATOM 3432 C CA . GLY A 1 461 ? -1.107 0.017 29.773 1.00 93.12 461 GLY A CA 1
ATOM 3433 C C . GLY A 1 461 ? -1.431 0.667 28.430 1.00 93.12 461 GLY A C 1
ATOM 3434 O O . GLY A 1 461 ? -2.409 1.413 28.319 1.00 93.12 461 GLY A O 1
ATOM 3435 N N . PRO A 1 462 ? -0.664 0.367 27.368 1.00 92.19 462 PRO A N 1
ATOM 3436 C CA . PRO A 1 462 ? -0.880 0.952 26.042 1.00 92.19 462 PRO A CA 1
ATOM 3437 C C . PRO A 1 462 ? -2.295 0.744 25.474 1.00 92.19 462 PRO A C 1
ATOM 3439 O O . PRO A 1 462 ? -2.720 1.480 24.578 1.00 92.19 462 PRO A O 1
ATOM 3442 N N . LEU A 1 463 ? -3.010 -0.278 25.955 1.00 92.94 463 LEU A N 1
ATOM 3443 C CA . LEU A 1 463 ? -4.369 -0.625 25.538 1.00 92.94 463 LEU A CA 1
ATOM 3444 C C . LEU A 1 463 ? -5.456 0.102 26.335 1.00 92.94 463 LEU A C 1
ATOM 3446 O O . LEU A 1 463 ? -6.545 0.303 25.804 1.00 92.94 463 LEU A O 1
ATOM 3450 N N . SER A 1 464 ? -5.171 0.537 27.565 1.00 94.56 464 SER A N 1
ATOM 3451 C CA . SER A 1 464 ? -6.114 1.314 28.379 1.00 94.56 464 SER A CA 1
ATOM 3452 C C . SER A 1 464 ? -6.047 2.821 28.117 1.00 94.56 464 SER A C 1
ATOM 3454 O O . SER A 1 464 ? -6.714 3.602 28.794 1.00 94.56 464 SER A O 1
ATOM 3456 N N . GLU A 1 465 ? -5.243 3.244 27.142 1.00 94.06 465 GLU A N 1
ATOM 3457 C CA . GLU A 1 465 ? -5.109 4.639 26.743 1.00 94.06 465 GLU A CA 1
ATOM 3458 C C . GLU A 1 465 ? -6.397 5.179 26.107 1.00 94.06 465 GLU A C 1
ATOM 3460 O O . GLU A 1 465 ? -6.846 4.698 25.060 1.00 94.06 465 GLU A O 1
ATOM 3465 N N . VAL A 1 466 ? -6.973 6.231 26.694 1.00 93.38 466 VAL A N 1
ATOM 3466 C CA . VAL A 1 466 ? -8.146 6.885 26.110 1.00 93.38 466 VAL A CA 1
ATOM 3467 C C . VAL A 1 466 ? -7.762 7.685 24.867 1.00 93.38 466 VAL A C 1
ATOM 3469 O O . VAL A 1 466 ? -6.773 8.414 24.841 1.00 93.38 466 VAL A O 1
ATOM 3472 N N . LYS A 1 467 ? -8.581 7.583 23.819 1.00 91.94 467 LYS A N 1
ATOM 3473 C CA . LYS A 1 467 ? -8.367 8.302 22.547 1.00 91.94 467 LYS A CA 1
ATOM 3474 C C . LYS A 1 467 ? -9.185 9.584 22.422 1.00 91.94 467 LYS A C 1
ATOM 3476 O O . LYS A 1 467 ? -8.910 10.420 21.571 1.00 91.94 467 LYS A O 1
ATOM 3481 N N . VAL A 1 468 ? -10.179 9.743 23.288 1.00 91.56 468 VAL A N 1
ATOM 3482 C CA . VAL A 1 468 ? -11.020 10.936 23.406 1.00 91.56 468 VAL A CA 1
ATOM 3483 C C . VAL A 1 468 ? -11.107 11.323 24.871 1.00 91.56 468 VAL A C 1
ATOM 3485 O O . VAL A 1 468 ? -11.032 10.456 25.744 1.00 91.56 468 VAL A O 1
ATOM 3488 N N . ALA A 1 469 ? -11.272 12.617 25.138 1.00 93.69 469 ALA A N 1
ATOM 3489 C CA . ALA A 1 469 ? -11.504 13.086 26.493 1.00 93.69 469 ALA A CA 1
ATOM 3490 C C . ALA A 1 469 ? -12.791 12.457 27.042 1.00 93.69 469 ALA A C 1
ATOM 3492 O O . ALA A 1 469 ? -13.826 12.453 26.369 1.00 93.69 469 ALA A O 1
ATOM 3493 N N . ARG A 1 470 ? -12.735 11.922 28.261 1.00 91.88 470 ARG A N 1
ATOM 3494 C CA . ARG A 1 470 ? -13.886 11.300 28.925 1.00 91.88 470 ARG A CA 1
ATOM 3495 C C . ARG A 1 470 ? -13.928 11.705 30.384 1.00 91.88 470 ARG A C 1
ATOM 3497 O O . ARG A 1 470 ? -12.892 11.819 31.028 1.00 91.88 470 ARG A O 1
ATOM 3504 N N . SER A 1 471 ? -15.136 11.860 30.908 1.00 93.75 471 SER A N 1
ATOM 3505 C CA . SER A 1 471 ? -15.367 12.094 32.329 1.00 93.75 471 SER A CA 1
ATOM 3506 C C . SER A 1 471 ? -16.411 11.117 32.837 1.00 93.75 471 SER A C 1
ATOM 3508 O O . SER A 1 471 ? -17.474 10.965 32.235 1.00 93.75 471 SER A O 1
ATOM 3510 N N . PHE A 1 472 ? -16.113 10.486 33.964 1.00 90.75 472 PHE A N 1
ATOM 3511 C CA . PHE A 1 472 ? -16.982 9.528 34.626 1.00 90.75 472 PHE A CA 1
ATOM 3512 C C . PHE A 1 472 ? -17.269 9.985 36.053 1.00 90.75 472 PHE A C 1
ATOM 3514 O O . PHE A 1 472 ? -16.445 10.648 36.686 1.00 90.75 472 PHE A O 1
ATOM 3521 N N . SER A 1 473 ? -18.452 9.635 36.553 1.00 89.06 473 SER A N 1
ATOM 3522 C CA . SER A 1 473 ? -18.736 9.707 37.981 1.00 89.06 473 SER A CA 1
ATOM 3523 C C . SER A 1 473 ? -18.504 8.322 38.564 1.00 89.06 473 SER A C 1
ATOM 3525 O O . SER A 1 473 ? -19.088 7.361 38.079 1.00 89.06 473 SER A O 1
ATOM 3527 N N . ALA A 1 474 ? -17.643 8.233 39.568 1.00 82.94 474 ALA A N 1
ATOM 3528 C CA . ALA A 1 474 ? -17.361 7.013 40.312 1.00 82.94 474 ALA A CA 1
ATOM 3529 C C . ALA A 1 474 ? -17.378 7.381 41.796 1.00 82.94 474 ALA A C 1
ATOM 3531 O O . ALA A 1 474 ? -16.769 8.380 42.160 1.00 82.94 474 ALA A O 1
ATOM 3532 N N . GLU A 1 475 ? -18.118 6.656 42.636 1.00 78.94 475 GLU A N 1
ATOM 3533 C CA . GLU A 1 475 ? -18.138 6.848 44.103 1.00 78.94 475 GLU A CA 1
ATOM 3534 C C . GLU A 1 475 ? -18.337 8.307 44.581 1.00 78.94 475 GLU A C 1
ATOM 3536 O O . GLU A 1 475 ? -17.740 8.772 45.550 1.00 78.94 475 GLU A O 1
ATOM 3541 N N . GLY A 1 476 ? -19.171 9.081 43.878 1.00 81.81 476 GLY A N 1
ATOM 3542 C CA . GLY A 1 476 ? -19.444 10.482 44.228 1.00 81.81 476 GLY A CA 1
ATOM 3543 C C . GLY A 1 476 ? -18.325 11.472 43.875 1.00 81.81 476 GLY A C 1
ATOM 3544 O O . GLY A 1 476 ? -18.456 12.662 44.164 1.00 81.81 476 GLY A O 1
ATOM 3545 N N . ARG A 1 477 ? -17.261 11.020 43.204 1.00 87.75 477 ARG A N 1
ATOM 3546 C CA . ARG A 1 477 ? -16.223 11.869 42.607 1.00 87.75 477 ARG A CA 1
ATOM 3547 C C . ARG A 1 477 ? -16.300 11.859 41.084 1.00 87.75 477 ARG A C 1
ATOM 3549 O O . ARG A 1 477 ? -16.908 10.985 40.466 1.00 87.75 477 ARG A O 1
ATOM 3556 N N . GLN A 1 478 ? -15.701 12.881 40.484 1.00 91.69 478 GLN A N 1
ATOM 3557 C CA . GLN A 1 478 ? -15.557 13.000 39.040 1.00 91.69 478 GLN A CA 1
ATOM 3558 C C . GLN A 1 478 ? -14.119 12.657 38.660 1.00 91.69 478 GLN A C 1
ATOM 3560 O O . GLN A 1 478 ? -13.187 13.303 39.133 1.00 91.69 478 GLN A O 1
ATOM 3565 N N . VAL A 1 479 ? -13.950 11.663 37.794 1.00 92.75 479 VAL A N 1
ATOM 3566 C CA . VAL A 1 479 ? -12.651 11.261 37.246 1.00 92.75 479 VAL A CA 1
ATOM 3567 C C . VAL A 1 479 ? -12.656 11.595 35.766 1.00 92.75 479 VAL A C 1
ATOM 3569 O O . VAL A 1 479 ? -13.617 11.285 35.063 1.00 92.75 479 VAL A O 1
ATOM 3572 N N . SER A 1 480 ? -11.629 12.301 35.302 1.00 94.62 480 SER A N 1
ATOM 3573 C CA . SER A 1 480 ? -11.544 12.763 33.917 1.00 94.62 480 SER A CA 1
ATOM 3574 C C . SER A 1 480 ? -10.217 12.373 33.302 1.00 94.62 480 SER A C 1
ATOM 3576 O O . SER A 1 480 ? -9.172 12.554 33.920 1.00 94.62 480 SER A O 1
ATOM 3578 N N . TYR A 1 481 ? -10.289 11.904 32.065 1.00 95.31 481 TYR A N 1
ATOM 3579 C CA . TYR A 1 481 ? -9.158 11.512 31.249 1.00 95.31 481 TYR A CA 1
ATOM 3580 C C . TYR A 1 481 ? -9.085 12.402 30.015 1.00 95.31 481 TYR A C 1
ATOM 3582 O O . TYR A 1 481 ? -10.096 12.677 29.366 1.00 95.31 481 TYR A O 1
ATOM 3590 N N . GLN A 1 482 ? -7.880 12.841 29.695 1.00 96.25 482 GLN A N 1
ATOM 3591 C CA . GLN A 1 482 ? -7.501 13.476 28.444 1.00 96.25 482 GLN A CA 1
ATOM 3592 C C . GLN A 1 482 ? -6.998 12.414 27.462 1.00 96.25 482 GLN A C 1
ATOM 3594 O O . GLN A 1 482 ? -6.464 11.396 27.910 1.00 96.25 482 GLN A O 1
ATOM 3599 N N . PRO A 1 483 ? -7.119 12.643 26.141 1.00 93.94 483 PRO A N 1
ATOM 3600 C CA . PRO A 1 483 ? -6.516 11.769 25.140 1.00 93.94 483 PRO A CA 1
ATOM 3601 C C . PRO A 1 483 ? -5.043 11.481 25.461 1.00 93.94 483 PRO A C 1
ATOM 3603 O O . PRO A 1 483 ? -4.302 12.396 25.820 1.00 93.94 483 PRO A O 1
ATOM 3606 N N . GLY A 1 484 ? -4.631 10.219 25.355 1.00 92.81 484 GLY A N 1
ATOM 3607 C CA . GLY A 1 484 ? -3.277 9.772 25.687 1.00 92.81 484 GLY A CA 1
ATOM 3608 C C . GLY A 1 484 ? -3.079 9.337 27.144 1.00 92.81 484 GLY A C 1
ATOM 3609 O O . GLY A 1 484 ? -2.047 8.755 27.463 1.00 92.81 484 GLY A O 1
ATOM 3610 N N . GLN A 1 485 ? -4.042 9.575 28.042 1.00 95.81 485 GLN A N 1
ATOM 3611 C CA . GLN A 1 485 ? -3.960 9.058 29.410 1.00 95.81 485 GLN A CA 1
ATOM 3612 C C . GLN A 1 485 ? -4.389 7.592 29.470 1.00 95.81 485 GLN A C 1
ATOM 3614 O O . GLN A 1 485 ? -5.415 7.208 28.906 1.00 95.81 485 GLN A O 1
ATOM 3619 N N . GLN A 1 486 ? -3.615 6.782 30.184 1.00 95.94 486 GLN A N 1
ATOM 3620 C CA . GLN A 1 486 ? -3.935 5.384 30.452 1.00 95.94 486 GLN A CA 1
ATOM 3621 C C . GLN A 1 486 ? -4.860 5.285 31.662 1.00 95.94 486 GLN A C 1
ATOM 3623 O O . GLN A 1 486 ? -4.662 5.980 32.655 1.00 95.94 486 GLN A O 1
ATOM 3628 N N . VAL A 1 487 ? -5.875 4.429 31.561 1.00 94.88 487 VAL A N 1
ATOM 3629 C CA . VAL A 1 487 ? -6.807 4.149 32.658 1.00 94.88 487 VAL A CA 1
ATOM 3630 C C . VAL A 1 487 ? -6.241 3.026 33.521 1.00 94.88 487 VAL A C 1
ATOM 3632 O O . VAL A 1 487 ? -5.937 1.952 32.990 1.00 94.88 487 VAL A O 1
ATOM 3635 N N . GLY A 1 488 ? -6.154 3.241 34.832 1.00 94.19 488 GLY A N 1
ATOM 3636 C CA . GLY A 1 488 ? -5.743 2.240 35.818 1.00 94.19 488 GLY A CA 1
ATOM 3637 C C . GLY A 1 488 ? -6.681 2.168 37.025 1.00 94.19 488 GLY A C 1
ATOM 3638 O O . GLY A 1 488 ? -7.424 3.104 37.323 1.00 94.19 488 GLY A O 1
ATOM 3639 N N . CYS A 1 489 ? -6.624 1.061 37.771 1.00 93.06 489 CYS A N 1
ATOM 3640 C CA . CYS A 1 489 ? -7.414 0.878 38.995 1.00 93.06 489 CYS A CA 1
ATOM 3641 C C . CYS A 1 489 ? -7.083 1.944 40.050 1.00 93.06 489 CYS A C 1
ATOM 3643 O O . CYS A 1 489 ? -7.970 2.369 40.784 1.00 93.06 489 CYS A O 1
ATOM 3645 N N . TYR A 1 490 ? -5.834 2.420 40.082 1.00 92.44 490 TYR A N 1
ATOM 3646 C CA . TYR A 1 490 ? -5.357 3.422 41.043 1.00 92.44 490 TYR A CA 1
ATOM 3647 C C . TYR A 1 490 ? -5.886 4.843 40.811 1.00 92.44 490 TYR A C 1
ATOM 3649 O O . TYR A 1 490 ? -5.788 5.692 41.695 1.00 92.44 490 TYR A O 1
ATOM 3657 N N . ASP A 1 491 ? -6.481 5.115 39.648 1.00 90.38 491 ASP A N 1
ATOM 3658 C CA . ASP A 1 491 ? -7.218 6.364 39.437 1.00 90.38 491 ASP A CA 1
ATOM 3659 C C . ASP A 1 491 ? -8.520 6.353 40.251 1.00 90.38 491 ASP A C 1
ATOM 3661 O O . ASP A 1 491 ? -8.976 7.394 40.725 1.00 90.38 491 ASP A O 1
ATOM 3665 N N . CYS A 1 492 ? -9.093 5.143 40.349 1.00 88.25 492 CYS A N 1
ATOM 3666 C CA . CYS A 1 492 ? -10.271 4.581 41.027 1.00 88.25 492 CYS A CA 1
ATOM 3667 C C . CYS A 1 492 ? -10.240 4.468 42.567 1.00 88.25 492 CYS A C 1
ATOM 3669 O O . CYS A 1 492 ? -11.045 5.038 43.305 1.00 88.25 492 CYS A O 1
ATOM 3671 N N . HIS A 1 493 ? -9.298 3.643 42.997 1.00 88.81 493 HIS A N 1
ATOM 3672 C CA . HIS A 1 493 ? -9.296 2.862 44.233 1.00 88.81 493 HIS A CA 1
ATOM 3673 C C . HIS A 1 493 ? -7.825 2.654 44.656 1.00 88.81 493 HIS A C 1
ATOM 3675 O O . HIS A 1 493 ? -6.933 3.035 43.899 1.00 88.81 493 HIS A O 1
ATOM 3681 N N . ASP A 1 494 ? -7.507 2.010 45.785 1.00 88.81 494 ASP A N 1
ATOM 3682 C CA . ASP A 1 494 ? -6.107 1.637 46.107 1.00 88.81 494 ASP A CA 1
ATOM 3683 C C . ASP A 1 494 ? -5.685 0.304 45.447 1.00 88.81 494 ASP A C 1
ATOM 3685 O O . ASP A 1 494 ? -5.043 -0.568 46.035 1.00 88.81 494 ASP A O 1
ATOM 3689 N N . GLY A 1 495 ? -6.055 0.128 44.176 1.00 87.69 495 GLY A N 1
ATOM 3690 C CA . GLY A 1 495 ? -5.705 -1.037 43.363 1.00 87.69 495 GLY A CA 1
ATOM 3691 C C . GLY A 1 495 ? -6.880 -1.974 43.058 1.00 87.69 495 GLY A C 1
ATOM 3692 O O . GLY A 1 495 ? -8.038 -1.601 43.241 1.00 87.69 495 GLY A O 1
ATOM 3693 N N . PRO A 1 496 ? -6.606 -3.182 42.527 1.00 85.19 496 PRO A N 1
ATOM 3694 C CA . PRO A 1 496 ? -7.631 -4.068 41.964 1.00 85.19 496 PRO A CA 1
ATOM 3695 C C . PRO A 1 496 ? -8.483 -4.802 43.012 1.00 85.19 496 PRO A C 1
ATOM 3697 O O . PRO A 1 496 ? -9.493 -5.396 42.647 1.00 85.19 496 PRO A O 1
ATOM 3700 N N . THR A 1 497 ? -8.076 -4.800 44.286 1.00 82.25 497 THR A N 1
ATOM 3701 C CA . THR A 1 497 ? -8.792 -5.465 45.392 1.00 82.25 497 THR A CA 1
ATOM 3702 C C . THR A 1 497 ? -9.524 -4.496 46.322 1.00 82.25 497 THR A C 1
ATOM 3704 O O . THR A 1 497 ? -10.178 -4.961 47.248 1.00 82.25 497 THR A O 1
ATOM 3707 N N . GLY A 1 498 ? -9.441 -3.184 46.067 1.00 66.00 498 GLY A N 1
ATOM 3708 C CA . GLY A 1 498 ? -10.273 -2.178 46.733 1.00 66.00 498 GLY A CA 1
ATOM 3709 C C . GLY A 1 498 ? -9.995 -1.921 48.220 1.00 66.00 498 GLY A C 1
ATOM 3710 O O . GLY A 1 498 ? -10.951 -1.649 48.943 1.00 66.00 498 GLY A O 1
ATOM 3711 N N . ASP A 1 499 ? -8.738 -1.989 48.676 1.00 55.97 499 ASP A N 1
ATOM 3712 C CA . ASP A 1 499 ? -8.384 -1.519 50.032 1.00 55.97 499 ASP A CA 1
ATOM 3713 C C . ASP A 1 499 ? -8.296 0.017 50.139 1.00 55.97 499 ASP A C 1
ATOM 3715 O O . ASP A 1 499 ? -8.133 0.682 49.090 1.00 55.97 499 ASP A O 1
#

Sequence (499 aa):
MDADYSVFSILPPFNNLRAQLIDRNGNGVVSDGVTVTFEAMTDPDGSINSFSVGKTNFWDYVADFFGVTPPAGEGLAGFRSAETTPQVMNLDAAAGMFVADGIPITPYDDTLAKNFYPLVRVAAHDGNGNLLAEARVVLPVSDEMTCIGCHGSGSGDDARPDSGWLNDPDPERDYRRNILNLHDQEQGSNPAYQSALASLGYSPAGLLATADGGRAILCASCHGSNALPGTGVAGISPLTEAMHSQHDTALDPLTGQALGDSDNRSACYQCHPGSETRCLRGVMGNALNEDGSLAMQCQNCHGHMADVGREGRVGWLEQPNCQSCHHDGQRETDALTADGQLKAWADRRYATNSDVPAVGFDLYRFSKGHGDLQCEACHGATHAEYPSSHVNDNLLALDVQGREGSIGECTACHQNVPDTTDGGPHGMHTVGSRWVDRHENVAEDNHQQCAYCHGADYRGGPLSEVKVARSFSAEGRQVSYQPGQQVGCYDCHDGPTGD

pLDDT: mean 94.69, std 3.54, range [55.97, 98.75]

Foldseek 3Di:
DAQAQLAADADAQKFKDKDWDFDQAPPFTDDPQKWKWKAWDQDPVRFTAAFCAPVYCCQVAVCLAPVDRDPHQAFPQGDGARHRDIDTFCDPPVLSITMDIGRRTAQATPVRDGHQWGKMKMFMAGNVRHTDDIFIATRGDDNQQQLCCCQPQPNDDLLAAPVGFPPDVDSSVRSSLSNFRSVCVVCVPPPLQCVLCVVSVHDSSGSSVRSVVRRHYYPQQAAPAPVDPPHHDPPGHHPQQVVLVVQQQGARSVPRDRLQPDPACPSVSNGDPDPPSNLLFAPLQCPADPVRHRLAHPCLWQNGSCLSNPPPDHPPFPGGFDCLQDFLLGGDNHQADPVRDGHDDPGCLRGQDAQVPHHPGRDQQSGAWQSSDRNCLFQNDPSPGKPGPDPSRQRRVCVQPVDTHGNDPSVSNHVDRDQAQQNDRSRDGDDDQVCLVCVLVVLVVPVCVVCSQCNVQQVFGPNQFDQDWDWYDHPNDIQIDHGRDGHGCVSPAVHSVHD

Radius of gyration: 25.49 Å; chains: 1; bounding box: 66×43×81 Å

Secondary structure (DSSP, 8-state):
--S--SSEESS-S-EEEEE-EEETTTTEEE-SSEEEEEEEE--TTS------TTS-SHHHHHHHHHS--PPTTB-TTSPBSS-SSPEEPEEETTTTEEEEEEE---SB-TTS-B-SS-EEEEEEEETTS-EEEEEEEE--------THHHHSTTS-STT--TT-----SSHHHHHHHHHHHHHHHHHTT-HHHHHHHHHHT--TT-HHHHHHTT--EEGGGTS-BTTBTT---TTSPPHHHHHHHHHTTPBPTTT--BGGG-SSTTTGGGTSS-SSS-S--STTTT-B-TTSSBS--SHHHH--HHHHT-TT--TTTS---GGGTEETTEE-S--B-TTSPBP--S--TTPPPTTBSSTT-B-GGG-B-GGG-BHHHHH-STT-PSSPSSHHHHHHHHHHHSSSSS---HHHH-SS----SS-SGGGPPPPSHHHHHHHHHHHHHHGGGGHHHH-TTSS--TTSB-SS-EEEEETTEEEEE-TTPBP-HHHHSSSTT--